Protein AF-A0A957U2F1-F1 (afdb_monomer)

Structure (mmCIF, N/CA/C/O backbone):
data_AF-A0A957U2F1-F1
#
_entry.id   AF-A0A957U2F1-F1
#
loop_
_atom_site.group_PDB
_atom_site.id
_atom_site.type_symbol
_atom_site.label_atom_id
_atom_site.label_alt_id
_atom_site.label_comp_id
_atom_site.label_asym_id
_atom_site.label_entity_id
_atom_site.label_seq_id
_atom_site.pdbx_PDB_ins_code
_atom_site.Cartn_x
_atom_site.Cartn_y
_atom_site.Cartn_z
_atom_site.occupancy
_atom_site.B_iso_or_equiv
_atom_site.auth_seq_id
_atom_site.auth_comp_id
_atom_site.auth_asym_id
_atom_site.auth_atom_id
_atom_site.pdbx_PDB_model_num
ATOM 1 N N . GLN A 1 1 ? 22.333 -9.977 -17.803 1.00 91.50 1 GLN A N 1
ATOM 2 C CA . GLN A 1 1 ? 22.184 -10.895 -18.956 1.00 91.50 1 GLN A CA 1
ATOM 3 C C . GLN A 1 1 ? 21.415 -10.260 -20.117 1.00 91.50 1 GLN A C 1
ATOM 5 O O . GLN A 1 1 ? 21.916 -10.299 -21.232 1.00 91.50 1 GLN A O 1
ATOM 10 N N . THR A 1 2 ? 20.259 -9.628 -19.878 1.00 96.00 2 THR A N 1
ATOM 11 C CA . THR A 1 2 ? 19.382 -9.058 -20.926 1.00 96.00 2 THR A CA 1
ATOM 12 C C . THR A 1 2 ? 20.113 -8.151 -21.921 1.00 96.00 2 THR A C 1
ATOM 14 O O . THR A 1 2 ? 20.063 -8.385 -23.123 1.00 96.00 2 THR A O 1
ATOM 17 N N . TRP A 1 3 ? 20.896 -7.189 -21.423 1.00 97.50 3 TRP A N 1
ATOM 18 C CA . TRP A 1 3 ? 21.733 -6.310 -22.252 1.00 97.50 3 TRP A CA 1
ATOM 19 C C . TRP A 1 3 ? 22.756 -7.052 -23.119 1.00 97.50 3 TRP A C 1
ATOM 21 O O . TRP A 1 3 ? 23.016 -6.654 -24.251 1.00 97.50 3 TRP A O 1
ATOM 31 N N . TYR A 1 4 ? 23.327 -8.143 -22.604 1.00 96.38 4 TYR A N 1
ATOM 32 C CA . TYR A 1 4 ? 24.280 -8.955 -23.355 1.00 96.38 4 TYR A CA 1
ATOM 33 C C . TYR A 1 4 ? 23.585 -9.690 -24.503 1.00 96.38 4 TYR A C 1
ATOM 35 O O . TYR A 1 4 ? 24.056 -9.621 -25.635 1.00 96.38 4 TYR A O 1
ATOM 43 N N . ASN A 1 5 ? 22.439 -10.326 -24.234 1.00 96.31 5 ASN A N 1
ATOM 44 C CA . ASN A 1 5 ? 21.639 -10.984 -25.270 1.00 96.31 5 ASN A CA 1
ATOM 45 C C . ASN A 1 5 ? 21.205 -9.996 -26.347 1.00 96.31 5 ASN A C 1
ATOM 47 O O . ASN A 1 5 ? 21.375 -10.284 -27.525 1.00 96.31 5 ASN A O 1
ATOM 51 N N . ALA A 1 6 ? 20.707 -8.824 -25.950 1.00 97.31 6 ALA A N 1
ATOM 52 C CA . ALA A 1 6 ? 20.292 -7.792 -26.887 1.00 97.31 6 ALA A CA 1
ATOM 53 C C . ALA A 1 6 ? 21.447 -7.344 -27.791 1.00 97.31 6 ALA A C 1
ATOM 55 O O . ALA A 1 6 ? 21.304 -7.321 -29.012 1.00 97.31 6 ALA A O 1
ATOM 56 N N . GLY A 1 7 ? 22.621 -7.067 -27.214 1.00 98.00 7 GLY A N 1
ATOM 57 C CA . GLY A 1 7 ? 23.807 -6.695 -27.985 1.00 98.00 7 GLY A CA 1
ATOM 58 C C . GLY A 1 7 ? 24.257 -7.793 -28.954 1.00 98.00 7 GLY A C 1
ATOM 59 O O . GLY A 1 7 ? 24.458 -7.523 -30.137 1.00 98.00 7 GLY A O 1
ATOM 60 N N . VAL A 1 8 ? 24.375 -9.036 -28.474 1.00 97.88 8 VAL A N 1
ATOM 61 C CA . VAL A 1 8 ? 24.765 -10.191 -29.304 1.00 97.88 8 VAL A CA 1
ATOM 62 C C . VAL A 1 8 ? 23.744 -10.447 -30.412 1.00 97.88 8 VAL A C 1
ATOM 64 O O . VAL A 1 8 ? 24.128 -10.645 -31.562 1.00 97.88 8 VAL A O 1
ATOM 67 N N . GLY A 1 9 ? 22.454 -10.404 -30.086 1.00 97.81 9 GLY A N 1
ATOM 68 C CA . GLY A 1 9 ? 21.364 -10.667 -31.015 1.00 97.81 9 GLY A CA 1
ATOM 69 C C . GLY A 1 9 ? 21.268 -9.621 -32.118 1.00 97.81 9 GLY A C 1
ATOM 70 O O . GLY A 1 9 ? 21.221 -9.981 -33.292 1.00 97.81 9 GLY A O 1
ATOM 71 N N . VAL A 1 10 ? 21.326 -8.330 -31.773 1.00 98.12 10 VAL A N 1
ATOM 72 C CA . VAL A 1 10 ? 21.320 -7.240 -32.764 1.00 98.12 10 VAL A CA 1
ATOM 73 C C . VAL A 1 10 ? 22.540 -7.329 -33.688 1.00 98.12 10 VAL A C 1
ATOM 75 O O . VAL A 1 10 ? 22.386 -7.208 -34.902 1.00 98.12 10 VAL A O 1
ATOM 78 N N . ILE A 1 11 ? 23.738 -7.605 -33.154 1.00 98.25 11 ILE A N 1
ATOM 79 C CA . ILE A 1 11 ? 24.937 -7.848 -33.980 1.00 98.25 11 ILE A CA 1
ATOM 80 C C . ILE A 1 11 ? 24.719 -9.051 -34.906 1.00 98.25 11 ILE A C 1
ATOM 82 O O . ILE A 1 11 ? 25.038 -8.971 -36.092 1.00 98.25 11 ILE A O 1
ATOM 86 N N . GLY A 1 12 ? 24.147 -10.138 -34.385 1.00 98.31 12 GLY A N 1
ATOM 87 C CA . GLY A 1 12 ? 23.808 -11.328 -35.159 1.00 98.31 12 GLY A CA 1
ATOM 88 C C . GLY A 1 12 ? 22.894 -11.017 -36.343 1.00 98.31 12 GLY A C 1
ATOM 89 O O . GLY A 1 12 ? 23.214 -11.394 -37.466 1.00 98.31 12 GLY A O 1
ATOM 90 N N . PHE A 1 13 ? 21.813 -10.260 -36.128 1.00 98.00 13 PHE A N 1
ATOM 91 C CA . PHE A 1 13 ? 20.904 -9.848 -37.205 1.00 98.00 13 PHE A CA 1
ATOM 92 C C . PHE A 1 13 ? 21.574 -8.951 -38.249 1.00 98.00 13 PHE A C 1
ATOM 94 O O . PHE A 1 13 ? 21.341 -9.129 -39.441 1.00 98.00 13 PHE A O 1
ATOM 101 N N . VAL A 1 14 ? 22.434 -8.015 -37.833 1.00 97.56 14 VAL A N 1
ATOM 102 C CA . VAL A 1 14 ? 23.159 -7.132 -38.765 1.00 97.56 14 VAL A CA 1
ATOM 103 C C . VAL A 1 14 ? 24.150 -7.909 -39.638 1.00 97.56 14 VAL A C 1
ATOM 105 O O . VAL A 1 14 ? 24.342 -7.562 -40.804 1.00 97.56 14 VAL A O 1
ATOM 108 N N . LEU A 1 15 ? 24.789 -8.943 -39.087 1.00 97.75 15 LEU A N 1
ATOM 109 C CA . LEU A 1 15 ? 25.795 -9.752 -39.784 1.00 97.75 15 LEU A CA 1
ATOM 110 C C . LEU A 1 15 ? 25.218 -10.980 -40.507 1.00 97.75 15 LEU A C 1
ATOM 112 O O . LEU A 1 15 ? 25.981 -11.679 -41.173 1.00 97.75 15 LEU A O 1
ATOM 116 N N . ASP A 1 16 ? 23.914 -11.245 -40.375 1.00 96.81 16 ASP A N 1
ATOM 117 C CA . ASP A 1 16 ? 23.274 -12.514 -40.766 1.00 96.81 16 ASP A CA 1
ATOM 118 C C . ASP A 1 16 ? 23.975 -13.745 -40.136 1.00 96.81 16 ASP A C 1
ATOM 120 O O . ASP A 1 16 ? 24.109 -14.813 -40.739 1.00 96.81 16 ASP A O 1
ATOM 124 N N . ASP A 1 17 ? 24.459 -13.595 -38.895 1.00 98.44 17 ASP A N 1
ATOM 125 C CA . ASP A 1 17 ? 25.132 -14.656 -38.143 1.00 98.44 17 ASP A CA 1
ATOM 126 C C . ASP A 1 17 ? 24.124 -15.450 -37.301 1.00 98.44 17 ASP A C 1
ATOM 128 O O . ASP A 1 17 ? 23.726 -15.066 -36.195 1.00 98.44 17 ASP A O 1
ATOM 132 N N . LYS A 1 18 ? 23.729 -16.608 -37.834 1.00 97.31 18 LYS A N 1
ATOM 133 C CA . LYS A 1 18 ? 22.737 -17.502 -37.222 1.00 97.31 18 LYS A CA 1
ATOM 134 C C . LYS A 1 18 ? 23.161 -18.061 -35.868 1.00 97.31 18 LYS A C 1
ATOM 136 O O . LYS A 1 18 ? 22.289 -18.352 -35.055 1.00 97.31 18 LYS A O 1
ATOM 141 N N . GLU A 1 19 ? 24.458 -18.231 -35.612 1.00 98.06 19 GLU A N 1
ATOM 142 C CA . GLU A 1 19 ? 24.932 -18.745 -34.322 1.00 98.06 19 GLU A CA 1
ATOM 143 C C . GLU A 1 19 ? 24.740 -17.690 -33.229 1.00 98.06 19 GLU A C 1
ATOM 145 O O . GLU A 1 19 ? 24.253 -18.019 -32.148 1.00 98.06 19 GLU A O 1
ATOM 150 N N . LEU A 1 20 ? 25.031 -16.417 -33.525 1.00 98.31 20 LEU A N 1
ATOM 151 C CA . LEU A 1 20 ? 24.798 -15.311 -32.589 1.00 98.31 20 LEU A CA 1
ATOM 152 C C . LEU A 1 20 ? 23.305 -15.066 -32.347 1.00 98.31 20 LEU A C 1
ATOM 154 O O . LEU A 1 20 ? 22.897 -14.887 -31.199 1.00 98.31 20 LEU A O 1
ATOM 158 N N . ILE A 1 21 ? 22.484 -15.112 -33.404 1.00 98.19 21 ILE A N 1
ATOM 159 C CA . ILE A 1 21 ? 21.021 -14.988 -33.288 1.00 98.19 21 ILE A CA 1
ATOM 160 C C . ILE A 1 21 ? 20.469 -16.102 -32.392 1.00 98.19 21 ILE A C 1
ATOM 162 O O . ILE A 1 21 ? 19.764 -15.826 -31.420 1.00 98.19 21 ILE A O 1
ATOM 166 N N . ARG A 1 22 ? 20.842 -17.359 -32.667 1.00 97.25 22 ARG A N 1
ATOM 167 C CA . ARG A 1 22 ? 20.402 -18.518 -31.883 1.00 97.25 22 ARG A CA 1
ATOM 168 C C . ARG A 1 22 ? 20.885 -18.446 -30.440 1.00 97.25 22 ARG A C 1
ATOM 170 O O . ARG A 1 22 ? 20.122 -18.739 -29.529 1.00 97.25 22 ARG A O 1
ATOM 177 N N . TYR A 1 23 ? 22.126 -18.022 -30.213 1.00 97.50 23 TYR A N 1
ATOM 178 C CA . TYR A 1 23 ? 22.655 -17.828 -28.866 1.00 97.50 23 TYR A CA 1
ATOM 179 C C . TYR A 1 23 ? 21.829 -16.802 -28.077 1.00 97.50 23 TYR A C 1
ATOM 181 O O . TYR A 1 23 ? 21.482 -17.045 -26.924 1.00 97.50 23 TYR A O 1
ATOM 189 N N . ALA A 1 24 ? 21.500 -15.663 -28.688 1.00 98.00 24 ALA A N 1
ATOM 190 C CA . ALA A 1 24 ? 20.757 -14.603 -28.016 1.00 98.00 24 ALA A CA 1
ATOM 191 C C . ALA A 1 24 ? 19.288 -14.975 -27.753 1.00 98.00 24 ALA A C 1
ATOM 193 O O . ALA A 1 24 ? 18.745 -14.595 -26.716 1.00 98.00 24 ALA A O 1
ATOM 194 N N . LEU A 1 25 ? 18.647 -15.716 -28.664 1.00 96.25 25 LEU A N 1
ATOM 195 C CA . LEU A 1 25 ? 17.236 -16.099 -28.553 1.00 96.25 25 LEU A CA 1
ATOM 196 C C . LEU A 1 25 ? 17.016 -17.386 -27.747 1.00 96.25 25 LEU A C 1
ATOM 198 O O . LEU A 1 25 ? 16.207 -17.402 -26.822 1.00 96.25 25 LEU A O 1
ATOM 202 N N . GLU A 1 26 ? 17.741 -18.450 -28.089 1.00 96.62 26 GLU A N 1
ATOM 203 C CA . GLU A 1 26 ? 17.396 -19.840 -27.755 1.00 96.62 26 GLU A CA 1
ATOM 204 C C . GLU A 1 26 ? 18.317 -20.485 -26.714 1.00 96.62 26 GLU A C 1
ATOM 206 O O . GLU A 1 26 ? 18.107 -21.644 -26.359 1.00 96.62 26 GLU A O 1
ATOM 211 N N . LYS A 1 27 ? 19.360 -19.794 -26.230 1.00 96.88 27 LYS A N 1
ATOM 212 C CA . LYS A 1 27 ? 20.252 -20.370 -25.213 1.00 96.88 27 LYS A CA 1
ATOM 213 C C . LYS A 1 27 ? 19.442 -20.824 -23.990 1.00 96.88 27 LYS A C 1
ATOM 215 O O . LYS A 1 27 ? 18.778 -20.013 -23.352 1.00 96.88 27 LYS A O 1
ATOM 220 N N . GLU A 1 28 ? 19.529 -22.114 -23.672 1.00 95.50 28 GLU A N 1
ATOM 221 C CA . GLU A 1 28 ? 18.586 -22.808 -22.778 1.00 95.50 28 GLU A CA 1
ATOM 222 C C . GLU A 1 28 ? 18.521 -22.252 -21.349 1.00 95.50 28 GLU A C 1
ATOM 224 O O . GLU A 1 28 ? 17.493 -22.383 -20.700 1.00 95.50 28 GLU A O 1
ATOM 229 N N . ASP A 1 29 ? 19.596 -21.639 -20.857 1.00 95.19 29 ASP A N 1
ATOM 230 C CA . ASP A 1 29 ? 19.743 -21.158 -19.476 1.00 95.19 29 ASP A CA 1
ATOM 231 C C . ASP A 1 29 ? 19.796 -19.626 -19.367 1.00 95.19 29 ASP A C 1
ATOM 233 O O . ASP A 1 29 ? 19.954 -19.081 -18.274 1.00 95.19 29 ASP A O 1
ATOM 237 N N . SER A 1 30 ? 19.772 -18.908 -20.496 1.00 94.94 30 SER A N 1
ATOM 238 C CA . SER A 1 30 ? 20.003 -17.463 -20.473 1.00 94.94 30 SER A CA 1
ATOM 239 C C . SER A 1 30 ? 19.530 -16.690 -21.696 1.00 94.94 30 SER A C 1
ATOM 241 O O . SER A 1 30 ? 19.749 -15.484 -21.714 1.00 94.94 30 SER A O 1
ATOM 243 N N . GLY A 1 31 ? 18.997 -17.330 -22.737 1.00 96.38 31 GLY A N 1
ATOM 244 C CA . GLY A 1 31 ? 18.512 -16.678 -23.958 1.00 96.38 31 GLY A CA 1
ATOM 245 C C . GLY A 1 31 ? 17.221 -15.893 -23.724 1.00 96.38 31 GLY A C 1
ATOM 246 O O . GLY A 1 31 ? 16.618 -15.980 -22.658 1.00 96.38 31 GLY A O 1
ATOM 247 N N . HIS A 1 32 ? 16.785 -15.122 -24.717 1.00 95.44 32 HIS A N 1
ATOM 248 C CA . HIS A 1 32 ? 15.567 -14.313 -24.634 1.00 95.44 32 HIS A CA 1
ATOM 249 C C . HIS A 1 32 ? 14.338 -15.119 -24.206 1.00 95.44 32 HIS A C 1
ATOM 251 O O . HIS A 1 32 ? 13.674 -14.725 -23.253 1.00 95.44 32 HIS A O 1
ATOM 257 N N . TYR A 1 33 ? 14.072 -16.258 -24.855 1.00 94.75 33 TYR A N 1
ATOM 258 C CA . TYR A 1 33 ? 12.892 -17.070 -24.542 1.00 94.75 33 TYR A CA 1
ATOM 259 C C . TYR A 1 33 ? 12.930 -17.622 -23.115 1.00 94.75 33 TYR A C 1
ATOM 261 O O . TYR A 1 33 ? 11.904 -17.659 -22.443 1.00 94.75 33 TYR A O 1
ATOM 269 N N . TYR A 1 34 ? 14.120 -17.980 -22.626 1.00 95.62 34 TYR A N 1
ATOM 270 C CA . TYR A 1 34 ? 14.309 -18.347 -21.226 1.00 95.62 34 TYR A CA 1
ATOM 271 C C . TYR A 1 34 ? 14.001 -17.157 -20.307 1.00 95.62 34 TYR A C 1
ATOM 273 O O . TYR A 1 34 ? 13.199 -17.278 -19.389 1.00 95.62 34 TYR A O 1
ATOM 281 N N . GLN A 1 35 ? 14.566 -15.976 -20.588 1.00 95.06 35 GLN A N 1
ATOM 282 C CA . GLN A 1 35 ? 14.349 -14.788 -19.759 1.00 95.06 35 GLN A CA 1
ATOM 283 C C . GLN A 1 35 ? 12.885 -14.346 -19.709 1.00 95.06 35 GLN A C 1
ATOM 285 O O . GLN A 1 35 ? 12.432 -13.957 -18.638 1.00 95.06 35 GLN A O 1
ATOM 290 N N . MET A 1 36 ? 12.140 -14.408 -20.818 1.00 94.38 36 MET A N 1
ATOM 291 C CA . MET A 1 36 ? 10.709 -14.080 -20.795 1.00 94.38 36 MET A CA 1
ATOM 292 C C . MET A 1 36 ? 9.958 -15.000 -19.829 1.00 94.38 36 MET A C 1
ATOM 294 O O . MET A 1 36 ? 9.163 -14.517 -19.039 1.00 94.38 36 MET A O 1
ATOM 298 N N . GLN A 1 37 ? 10.296 -16.291 -19.791 1.00 92.38 37 GLN A N 1
ATOM 299 C CA . GLN A 1 37 ? 9.641 -17.262 -18.908 1.00 92.38 37 GLN A CA 1
ATOM 300 C C . GLN A 1 37 ? 10.078 -17.177 -17.440 1.00 92.38 37 GLN A C 1
ATOM 302 O O . GLN A 1 37 ? 9.312 -17.559 -16.560 1.00 92.38 37 GLN A O 1
ATOM 307 N N . THR A 1 38 ? 11.310 -16.738 -17.157 1.00 93.88 38 THR A N 1
ATOM 308 C CA . THR A 1 38 ? 11.885 -16.829 -15.800 1.00 93.88 38 THR A CA 1
ATOM 309 C C . THR A 1 38 ? 12.076 -15.498 -15.091 1.00 93.88 38 THR A C 1
ATOM 311 O O . THR A 1 38 ? 12.281 -15.484 -13.882 1.00 93.88 38 THR A O 1
ATOM 314 N N . SER A 1 39 ? 12.113 -14.388 -15.826 1.00 95.19 39 SER A N 1
ATOM 315 C CA . SER A 1 39 ? 12.469 -13.070 -15.283 1.00 95.19 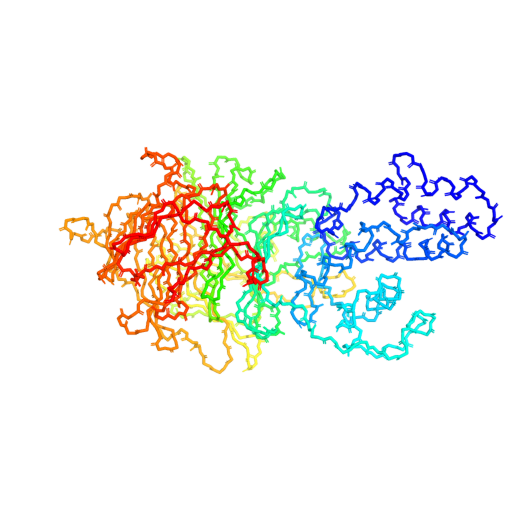39 SER A CA 1
ATOM 316 C C . SER A 1 39 ? 11.280 -12.120 -15.167 1.00 95.19 39 SER A C 1
ATOM 318 O O . SER A 1 39 ? 11.455 -10.990 -14.718 1.00 95.19 39 SER A O 1
ATOM 320 N N . ILE A 1 40 ? 10.088 -12.560 -15.564 1.00 96.00 40 ILE A N 1
ATOM 321 C CA . ILE A 1 40 ? 8.855 -11.779 -15.521 1.00 96.00 40 ILE A CA 1
ATOM 322 C C . ILE A 1 40 ? 7.848 -12.579 -14.698 1.00 96.00 40 ILE A C 1
ATOM 324 O O . ILE A 1 40 ? 7.609 -13.756 -14.959 1.00 96.00 40 ILE A O 1
ATOM 328 N N . THR A 1 41 ? 7.306 -11.954 -13.661 1.00 96.06 41 THR A N 1
ATOM 329 C CA . THR A 1 41 ? 6.259 -12.545 -12.820 1.00 96.06 41 THR A CA 1
ATOM 330 C C . THR A 1 41 ? 4.968 -12.716 -13.622 1.00 96.06 41 THR A C 1
ATOM 332 O O . THR A 1 41 ? 4.773 -12.052 -14.639 1.00 96.06 41 THR A O 1
ATOM 335 N N . ALA A 1 42 ? 4.055 -13.576 -13.164 1.00 95.38 42 ALA A N 1
ATOM 336 C CA . ALA A 1 42 ? 2.793 -13.819 -13.873 1.00 95.38 42 ALA A CA 1
ATOM 337 C C . ALA A 1 42 ? 1.923 -12.554 -14.030 1.00 95.38 42 ALA A C 1
ATOM 339 O O . ALA A 1 42 ? 1.145 -12.465 -14.975 1.00 95.38 42 ALA A O 1
ATOM 340 N N . ASP A 1 43 ? 2.094 -11.570 -13.142 1.00 95.06 43 ASP A N 1
ATOM 341 C CA . ASP A 1 43 ? 1.419 -10.272 -13.213 1.00 95.06 43 ASP A CA 1
ATOM 342 C C . ASP A 1 43 ? 2.145 -9.253 -14.109 1.00 95.06 43 ASP A C 1
ATOM 344 O O . ASP A 1 43 ? 1.584 -8.205 -14.419 1.00 95.06 43 ASP A O 1
ATOM 348 N N . GLY A 1 44 ? 3.370 -9.551 -14.557 1.00 96.19 44 GLY A N 1
ATOM 349 C CA . GLY A 1 44 ? 4.120 -8.733 -15.512 1.00 96.19 44 GLY A CA 1
ATOM 350 C C . GLY A 1 44 ? 5.239 -7.873 -14.925 1.00 96.19 44 GLY A C 1
ATOM 351 O O . GLY A 1 44 ? 5.843 -7.087 -15.652 1.00 96.19 44 GLY A O 1
ATOM 352 N N . MET A 1 45 ? 5.560 -8.021 -13.640 1.00 95.88 45 MET A N 1
ATOM 353 C CA . MET A 1 45 ? 6.705 -7.343 -13.027 1.00 95.88 45 MET A CA 1
ATOM 354 C C . MET A 1 45 ? 8.025 -8.047 -13.351 1.00 95.88 45 MET A C 1
ATOM 356 O O . MET A 1 45 ? 8.099 -9.275 -13.283 1.00 95.88 45 MET A O 1
ATOM 360 N N . TRP A 1 46 ? 9.084 -7.288 -13.634 1.00 95.56 46 TRP A N 1
ATOM 361 C CA . TRP A 1 46 ? 10.445 -7.825 -13.702 1.00 95.56 46 TRP A CA 1
ATOM 362 C C . TRP A 1 46 ? 10.921 -8.298 -12.318 1.00 95.56 46 TRP A C 1
ATOM 364 O O . TRP A 1 46 ? 10.782 -7.574 -11.335 1.00 95.56 46 TRP A O 1
ATOM 374 N N . TYR A 1 47 ? 11.529 -9.485 -12.249 1.00 92.44 47 TYR A N 1
ATOM 375 C CA . TYR A 1 47 ? 11.839 -10.204 -10.998 1.00 92.44 47 TYR A CA 1
ATOM 376 C C . TYR A 1 47 ? 12.770 -9.478 -10.009 1.00 92.44 47 TYR A C 1
ATOM 378 O O . TYR A 1 47 ? 12.961 -9.963 -8.902 1.00 92.44 47 TYR A O 1
ATOM 386 N N . GLU A 1 48 ? 13.408 -8.374 -10.409 1.00 92.62 48 GLU A N 1
ATOM 387 C CA . GLU A 1 48 ? 14.267 -7.578 -9.517 1.00 92.62 48 GLU A CA 1
ATOM 388 C C . GLU A 1 48 ? 13.462 -6.664 -8.578 1.00 92.62 48 GLU A C 1
ATOM 390 O O . GLU A 1 48 ? 14.055 -5.971 -7.752 1.00 92.62 48 GLU A O 1
ATOM 395 N N . GLY A 1 49 ? 12.132 -6.632 -8.702 1.00 92.12 49 GLY A N 1
ATOM 396 C CA . GLY A 1 49 ? 11.270 -6.009 -7.698 1.00 92.12 49 GLY A CA 1
ATOM 397 C C . GLY A 1 49 ? 11.263 -4.480 -7.723 1.00 92.12 49 GLY A C 1
ATOM 398 O O . GLY A 1 49 ? 10.756 -3.858 -6.795 1.00 92.12 49 GLY A O 1
ATOM 399 N N . ALA A 1 50 ? 11.804 -3.856 -8.772 1.00 92.88 50 ALA A N 1
ATOM 400 C CA . ALA A 1 50 ? 11.913 -2.405 -8.888 1.00 92.88 50 ALA A CA 1
ATOM 401 C C . ALA A 1 50 ? 11.499 -1.909 -10.280 1.00 92.88 50 ALA A C 1
ATOM 403 O O . ALA A 1 50 ? 11.973 -2.391 -11.314 1.00 92.88 50 ALA A O 1
ATOM 404 N N . MET A 1 51 ? 10.660 -0.871 -10.313 1.00 92.12 51 MET A N 1
ATOM 405 C CA . MET A 1 51 ? 10.161 -0.272 -11.560 1.00 92.12 51 MET A CA 1
ATOM 406 C C . MET A 1 51 ? 11.261 0.377 -12.393 1.00 92.12 51 MET A C 1
ATOM 408 O O . MET A 1 51 ? 11.221 0.336 -13.625 1.00 92.12 51 MET A O 1
ATOM 412 N N . HIS A 1 52 ? 12.302 0.890 -11.735 1.00 89.62 52 HIS A N 1
ATOM 413 C CA . HIS A 1 52 ? 13.489 1.366 -12.433 1.00 89.62 52 HIS A CA 1
ATOM 414 C C . HIS A 1 52 ? 14.121 0.261 -13.302 1.00 89.62 52 HIS A C 1
ATOM 416 O O . HIS A 1 52 ? 14.465 0.495 -14.465 1.00 89.62 52 HIS A O 1
ATOM 422 N N . TYR A 1 53 ? 14.210 -0.958 -12.767 1.00 92.50 53 TYR A N 1
ATOM 423 C CA . TYR A 1 53 ? 14.804 -2.099 -13.453 1.00 92.50 53 TYR A CA 1
ATOM 424 C C . TYR A 1 53 ? 13.924 -2.662 -14.566 1.00 92.50 53 TYR A C 1
ATOM 426 O O . TYR A 1 53 ? 14.445 -3.048 -15.612 1.00 92.50 53 TYR A O 1
ATOM 434 N N . GLN A 1 54 ? 12.602 -2.617 -14.403 1.00 94.12 54 GLN A N 1
ATOM 435 C CA . GLN A 1 54 ? 11.653 -2.962 -15.464 1.00 94.12 54 GLN A CA 1
ATOM 436 C C . GLN A 1 54 ? 11.868 -2.110 -16.721 1.00 94.12 54 GLN A C 1
ATOM 438 O O . GLN A 1 54 ? 11.996 -2.624 -17.833 1.00 94.12 54 GLN A O 1
ATOM 443 N N . VAL A 1 55 ? 12.008 -0.798 -16.548 1.00 92.50 55 VAL A N 1
ATOM 444 C CA . VAL A 1 55 ? 12.331 0.106 -17.656 1.00 92.50 55 VAL A CA 1
ATOM 445 C C . VAL A 1 55 ? 13.743 -0.149 -18.190 1.00 92.50 55 VAL A C 1
ATOM 447 O O . VAL A 1 55 ? 13.961 -0.166 -19.405 1.00 92.50 55 VAL A O 1
ATOM 450 N N . PHE A 1 56 ? 14.720 -0.353 -17.303 1.00 92.94 56 PHE A N 1
ATOM 451 C CA . PHE A 1 56 ? 16.106 -0.611 -17.693 1.00 92.94 56 PHE A CA 1
ATOM 452 C C . PHE A 1 56 ? 16.225 -1.819 -18.632 1.00 92.94 56 PHE A C 1
ATOM 454 O O . PHE A 1 56 ? 16.997 -1.779 -19.594 1.00 92.94 56 PHE A O 1
ATOM 461 N N . VAL A 1 57 ? 15.439 -2.876 -18.401 1.00 94.94 57 VAL A N 1
ATOM 462 C CA . VAL A 1 57 ? 15.414 -4.044 -19.289 1.00 94.94 57 VAL A CA 1
ATOM 463 C C . VAL A 1 57 ? 14.598 -3.819 -20.555 1.00 94.94 57 VAL A C 1
ATOM 465 O O . VAL A 1 57 ? 14.999 -4.326 -21.600 1.00 94.94 57 VAL A O 1
ATOM 468 N N . LEU A 1 58 ? 13.526 -3.018 -20.522 1.00 94.38 58 LEU A N 1
ATOM 469 C CA . LEU A 1 58 ? 12.800 -2.628 -21.737 1.00 94.38 58 LEU A CA 1
ATOM 470 C C . LEU A 1 58 ? 13.711 -1.894 -22.727 1.00 94.38 58 LEU A C 1
ATOM 472 O O . LEU A 1 58 ? 13.660 -2.179 -23.923 1.00 94.38 58 LEU A O 1
ATOM 476 N N . ASN A 1 59 ? 14.608 -1.040 -22.230 1.00 93.81 59 ASN A N 1
ATOM 477 C CA . ASN A 1 59 ? 15.605 -0.359 -23.055 1.00 93.81 59 ASN A CA 1
ATOM 478 C C . ASN A 1 59 ? 16.539 -1.343 -23.784 1.00 93.81 59 ASN A C 1
ATOM 480 O O . ASN A 1 59 ? 16.839 -1.169 -24.964 1.00 93.81 59 ASN A O 1
ATOM 484 N N . ALA A 1 60 ? 16.943 -2.422 -23.112 1.00 95.19 60 ALA A N 1
ATOM 485 C CA . ALA A 1 60 ? 17.733 -3.483 -23.730 1.00 95.19 60 ALA A CA 1
ATOM 486 C C . ALA A 1 60 ? 16.918 -4.304 -24.739 1.00 95.19 60 ALA A C 1
ATOM 488 O O . ALA A 1 60 ? 17.398 -4.619 -25.827 1.00 95.19 60 ALA A O 1
ATOM 489 N N . LEU A 1 61 ? 15.698 -4.689 -24.362 1.00 95.38 61 LEU A N 1
ATOM 490 C CA . LEU A 1 61 ? 14.860 -5.596 -25.139 1.00 95.38 61 LEU A CA 1
ATOM 491 C C . LEU A 1 61 ? 14.364 -4.941 -26.425 1.00 95.38 61 LEU A C 1
ATOM 493 O O . LEU A 1 61 ? 14.408 -5.581 -27.468 1.00 95.38 61 LEU A O 1
ATOM 497 N N . PHE A 1 62 ? 13.949 -3.675 -26.382 1.00 94.44 62 PHE A N 1
ATOM 498 C CA . PHE A 1 62 ? 13.362 -2.970 -27.521 1.00 94.44 62 PHE A CA 1
ATOM 499 C C . PHE A 1 62 ? 14.139 -3.128 -28.850 1.00 94.44 62 PHE A C 1
ATOM 501 O O . PHE A 1 62 ? 13.561 -3.662 -29.800 1.00 94.44 62 PHE A O 1
ATOM 508 N N . PRO A 1 63 ? 15.431 -2.748 -28.960 1.00 94.56 63 PRO A N 1
ATOM 509 C CA . PRO A 1 63 ? 16.157 -2.867 -30.225 1.00 94.56 63 PRO A CA 1
ATOM 510 C C . PRO A 1 63 ? 16.320 -4.322 -30.679 1.00 94.56 63 PRO A C 1
ATOM 512 O O . PRO A 1 63 ? 16.370 -4.597 -31.877 1.00 94.56 63 PRO A O 1
ATOM 515 N N . PHE A 1 64 ? 16.394 -5.264 -29.737 1.00 96.69 64 PHE A N 1
ATOM 516 C CA . PHE A 1 64 ? 16.513 -6.683 -30.047 1.00 96.69 64 PHE A CA 1
ATOM 517 C C . PHE A 1 64 ? 15.194 -7.274 -30.560 1.00 96.69 64 PHE A C 1
ATOM 519 O O . PHE A 1 64 ? 15.202 -7.997 -31.557 1.00 96.69 64 PHE A O 1
ATOM 526 N N . MET A 1 65 ? 14.072 -6.913 -29.934 1.00 96.06 65 MET A N 1
ATOM 527 C CA . MET A 1 65 ? 12.727 -7.326 -30.340 1.00 96.06 65 MET A CA 1
ATOM 528 C C . MET A 1 65 ? 12.381 -6.795 -31.731 1.00 96.06 65 MET A C 1
ATOM 530 O O . MET A 1 65 ? 11.917 -7.551 -32.581 1.00 96.06 65 MET A O 1
ATOM 534 N N . GLU A 1 66 ? 12.686 -5.526 -32.006 1.00 95.62 66 GLU A N 1
ATOM 535 C CA . GLU A 1 66 ? 12.474 -4.933 -33.327 1.00 95.62 66 GLU A CA 1
ATOM 536 C C . GLU A 1 66 ? 13.354 -5.588 -34.401 1.00 95.62 66 GLU A C 1
ATOM 538 O O . GLU A 1 66 ? 12.858 -5.918 -35.480 1.00 95.62 66 GLU A O 1
ATOM 543 N N . ALA A 1 67 ? 14.636 -5.855 -34.111 1.00 96.62 67 ALA A N 1
ATOM 544 C CA . ALA A 1 67 ? 15.518 -6.561 -35.044 1.00 96.62 67 ALA A CA 1
ATOM 545 C C . ALA A 1 67 ? 14.994 -7.971 -35.371 1.00 96.62 67 ALA A C 1
ATOM 547 O O . ALA A 1 67 ? 14.936 -8.352 -36.542 1.00 96.62 67 ALA A O 1
ATOM 548 N N . ALA A 1 68 ? 14.555 -8.718 -34.354 1.00 96.62 68 ALA A N 1
ATOM 549 C CA . ALA A 1 68 ? 13.971 -10.044 -34.526 1.00 96.62 68 ALA A CA 1
ATOM 550 C C . ALA A 1 68 ? 12.658 -10.001 -35.321 1.00 96.62 68 ALA A C 1
ATOM 552 O O . ALA A 1 68 ? 12.487 -10.763 -36.276 1.00 96.62 68 ALA A O 1
ATOM 553 N N . HIS A 1 69 ? 11.762 -9.071 -34.986 1.00 95.62 69 HIS A N 1
ATOM 554 C CA . HIS A 1 69 ? 10.498 -8.878 -35.689 1.00 95.62 69 HIS A CA 1
ATOM 555 C C . HIS A 1 69 ? 10.707 -8.543 -37.171 1.00 95.62 69 HIS A C 1
ATOM 557 O O . HIS A 1 69 ? 10.099 -9.162 -38.045 1.00 95.62 69 HIS A O 1
ATOM 563 N N . HIS A 1 70 ? 11.614 -7.614 -37.480 1.00 94.81 70 HIS A N 1
ATOM 564 C CA . HIS A 1 70 ? 11.933 -7.245 -38.860 1.00 94.81 70 HIS A CA 1
ATOM 565 C C . HIS A 1 70 ? 12.650 -8.357 -39.642 1.00 94.81 70 HIS A C 1
ATOM 567 O O . HIS A 1 70 ? 12.536 -8.402 -40.868 1.00 94.81 70 HIS A O 1
ATOM 573 N N . ALA A 1 71 ? 13.320 -9.285 -38.955 1.00 95.50 71 ALA A N 1
ATOM 574 C CA . ALA A 1 71 ? 13.856 -10.514 -39.540 1.00 95.50 71 ALA A CA 1
ATOM 575 C C . ALA A 1 71 ? 12.787 -11.608 -39.764 1.00 95.50 71 ALA A C 1
ATOM 577 O O . ALA A 1 71 ? 13.108 -12.687 -40.263 1.00 95.50 71 ALA A O 1
ATOM 578 N N . GLY A 1 72 ? 11.518 -11.340 -39.431 1.00 94.19 72 GLY A N 1
ATOM 579 C CA . GLY A 1 72 ? 10.395 -12.258 -39.621 1.00 94.19 72 GLY A CA 1
ATOM 580 C C . GLY A 1 72 ? 10.176 -13.240 -38.469 1.00 94.19 72 GLY A C 1
ATOM 581 O O . GLY A 1 72 ? 9.473 -14.231 -38.659 1.00 94.19 72 GLY A O 1
ATOM 582 N N . LEU A 1 73 ? 10.773 -12.995 -37.297 1.00 93.44 73 LEU A N 1
ATOM 583 C CA . LEU A 1 73 ? 10.535 -13.791 -36.093 1.00 93.44 73 LEU A CA 1
ATOM 584 C C . LEU A 1 73 ? 9.371 -13.221 -35.285 1.00 93.44 73 LEU A C 1
ATOM 586 O O . LEU A 1 73 ? 9.230 -12.010 -35.123 1.00 93.44 73 LEU A O 1
ATOM 590 N N . ASP A 1 74 ? 8.555 -14.109 -34.731 1.00 85.69 74 ASP A N 1
ATOM 591 C CA . ASP A 1 74 ? 7.330 -13.727 -34.035 1.00 85.69 74 ASP A CA 1
ATOM 592 C C . ASP A 1 74 ? 7.537 -13.530 -32.528 1.00 85.69 74 ASP A C 1
ATOM 594 O O . ASP A 1 74 ? 6.986 -14.240 -31.692 1.00 85.69 74 ASP A O 1
ATOM 598 N N . VAL A 1 75 ? 8.408 -12.587 -32.172 1.00 90.12 75 VAL A N 1
ATOM 599 C CA . VAL A 1 75 ? 8.767 -12.326 -30.768 1.00 90.12 75 VAL A CA 1
ATOM 600 C C . VAL A 1 75 ? 7.688 -11.554 -29.999 1.00 90.12 75 VAL A C 1
ATOM 602 O O . VAL A 1 75 ? 7.646 -11.618 -28.778 1.00 90.12 75 VAL A O 1
ATOM 605 N N . TYR A 1 76 ? 6.788 -10.851 -30.693 1.00 92.69 76 TYR A N 1
ATOM 606 C CA . TYR A 1 76 ? 5.730 -10.049 -30.067 1.00 92.69 76 TYR A CA 1
ATOM 607 C C . TYR A 1 76 ? 4.453 -10.836 -29.740 1.00 92.69 76 TYR A C 1
ATOM 609 O O . TYR A 1 76 ? 3.595 -10.308 -29.038 1.00 92.69 76 TYR A O 1
ATOM 617 N N . GLN A 1 77 ? 4.313 -12.080 -30.212 1.00 86.94 77 GLN A N 1
ATOM 618 C CA . GLN A 1 77 ? 3.198 -12.941 -29.801 1.00 86.94 77 GLN A CA 1
ATOM 619 C C . GLN A 1 77 ? 3.360 -13.539 -28.399 1.00 86.94 77 GLN A C 1
ATOM 621 O O . GLN A 1 77 ? 2.391 -14.060 -27.849 1.00 86.94 77 GLN A O 1
ATOM 626 N N . ASP A 1 78 ? 4.546 -13.436 -27.796 1.00 85.81 78 ASP A N 1
ATOM 627 C CA . ASP A 1 78 ? 4.731 -13.772 -26.388 1.00 85.81 78 ASP A CA 1
ATOM 628 C C . ASP A 1 78 ? 4.088 -12.692 -25.503 1.00 85.81 78 ASP A C 1
ATOM 630 O O . ASP A 1 78 ? 4.611 -11.582 -25.345 1.00 85.81 78 ASP A O 1
ATOM 634 N N . SER A 1 79 ? 2.942 -13.024 -24.902 1.00 90.12 79 SER A N 1
ATOM 635 C CA . SER A 1 79 ? 2.211 -12.125 -24.006 1.00 90.12 79 SER A CA 1
ATOM 636 C C . SER A 1 79 ? 3.018 -11.711 -22.775 1.00 90.12 79 SER A C 1
ATOM 638 O O . SER A 1 79 ? 2.693 -10.702 -22.157 1.00 90.12 79 SER A O 1
ATOM 640 N N . THR A 1 80 ? 4.088 -12.433 -22.437 1.00 93.06 80 THR A N 1
ATOM 641 C CA . THR A 1 80 ? 4.945 -12.126 -21.287 1.00 93.06 80 THR A CA 1
ATOM 642 C C . THR A 1 80 ? 5.758 -10.848 -21.493 1.00 93.06 80 THR A C 1
ATOM 644 O O . THR A 1 80 ? 6.016 -10.098 -20.556 1.00 93.06 80 THR A O 1
ATOM 647 N N . TYR A 1 81 ? 6.130 -10.522 -22.735 1.00 94.31 81 TYR A N 1
ATOM 648 C CA . TYR A 1 81 ? 6.750 -9.224 -23.004 1.00 94.31 81 TYR A CA 1
ATOM 649 C C . TYR A 1 81 ? 5.712 -8.089 -22.947 1.00 94.31 81 TYR A C 1
ATOM 651 O O . TYR A 1 81 ? 6.009 -7.012 -22.432 1.00 94.31 81 TYR A O 1
ATOM 659 N N . LYS A 1 82 ? 4.473 -8.335 -23.404 1.00 95.44 82 LYS A N 1
ATOM 660 C CA . LYS A 1 82 ? 3.359 -7.378 -23.263 1.00 95.44 82 LYS A CA 1
ATOM 661 C C . LYS A 1 82 ? 3.053 -7.088 -21.790 1.00 95.44 82 LYS A C 1
ATOM 663 O O . LYS A 1 82 ? 2.826 -5.930 -21.440 1.00 95.44 82 LYS A O 1
ATOM 668 N N . SER A 1 83 ? 3.112 -8.095 -20.916 1.00 96.19 83 SER A N 1
ATOM 669 C CA . SER A 1 83 ? 2.788 -7.918 -19.497 1.00 96.19 83 SER A CA 1
ATOM 670 C C . SER A 1 83 ? 3.723 -6.944 -18.772 1.00 96.19 83 SER A C 1
ATOM 672 O O . SER A 1 83 ? 3.295 -6.328 -17.805 1.00 96.19 83 SER A O 1
ATOM 674 N N . LEU A 1 84 ? 4.948 -6.706 -19.268 1.00 96.06 84 LEU A N 1
ATOM 675 C CA . LEU A 1 84 ? 5.820 -5.635 -18.752 1.00 96.06 84 LEU A CA 1
ATOM 676 C C . LEU A 1 84 ? 5.178 -4.244 -18.868 1.00 96.06 84 LEU A C 1
ATOM 678 O O . LEU A 1 84 ? 5.415 -3.382 -18.024 1.00 96.06 84 LEU A O 1
ATOM 682 N N . PHE A 1 85 ? 4.388 -4.004 -19.914 1.00 95.88 85 PHE A N 1
ATOM 683 C CA . PHE A 1 85 ? 3.679 -2.740 -20.116 1.00 95.88 85 PHE A CA 1
ATOM 684 C C . PHE A 1 85 ? 2.361 -2.718 -19.347 1.00 95.88 85 PHE A C 1
ATOM 686 O O . PHE A 1 85 ? 2.047 -1.713 -18.714 1.00 95.88 85 PHE A O 1
ATOM 693 N N . ASP A 1 86 ? 1.625 -3.833 -19.365 1.00 94.75 86 ASP A N 1
ATOM 694 C CA . ASP A 1 86 ? 0.361 -3.961 -18.629 1.00 94.75 86 ASP A CA 1
ATOM 695 C C . ASP A 1 86 ? 0.570 -3.724 -17.132 1.00 94.75 86 ASP A C 1
ATOM 697 O O . ASP A 1 86 ? -0.126 -2.903 -16.542 1.00 94.75 86 ASP A O 1
ATOM 701 N N . PHE A 1 87 ? 1.592 -4.360 -16.547 1.00 95.12 87 PHE A N 1
ATOM 702 C CA . PHE A 1 87 ? 1.919 -4.203 -15.134 1.00 95.12 87 PHE A CA 1
ATOM 703 C C . PHE A 1 87 ? 2.165 -2.741 -14.764 1.00 95.12 87 PHE A C 1
ATOM 705 O O . PHE A 1 87 ? 1.581 -2.252 -13.804 1.00 95.12 87 PHE A O 1
ATOM 712 N N . MET A 1 88 ? 3.007 -2.028 -15.523 1.00 94.69 88 MET A N 1
ATOM 713 C CA . MET A 1 88 ? 3.309 -0.625 -15.225 1.00 94.69 88 MET A CA 1
ATOM 714 C C . MET A 1 88 ? 2.050 0.240 -15.282 1.00 94.69 88 MET A C 1
ATOM 716 O O . MET A 1 88 ? 1.845 1.070 -14.405 1.00 94.69 88 MET A O 1
ATOM 720 N N . LEU A 1 89 ? 1.194 0.042 -16.284 1.00 92.31 89 LEU A N 1
ATOM 721 C CA . LEU A 1 89 ? -0.029 0.828 -16.406 1.00 92.31 89 LEU A CA 1
ATOM 722 C C . LEU A 1 89 ? -1.017 0.548 -15.261 1.00 92.31 89 LEU A C 1
ATOM 724 O O . LEU A 1 89 ? -1.641 1.475 -14.755 1.00 92.31 89 LEU A O 1
ATOM 728 N N . ASP A 1 90 ? -1.130 -0.709 -14.831 1.00 91.38 90 ASP A N 1
ATOM 729 C CA . ASP A 1 90 ? -2.049 -1.112 -13.764 1.00 91.38 90 ASP A CA 1
ATOM 730 C C . ASP A 1 90 ? -1.509 -0.782 -12.351 1.00 91.38 90 ASP A C 1
ATOM 732 O O . ASP A 1 90 ? -2.284 -0.602 -11.401 1.00 91.38 90 ASP A O 1
ATOM 736 N N . TYR A 1 91 ? -0.181 -0.709 -12.195 1.00 92.94 91 TYR A N 1
ATOM 737 C CA . TYR A 1 91 ? 0.514 -0.367 -10.947 1.00 92.94 91 TYR A CA 1
ATOM 738 C C . TYR A 1 91 ? 0.634 1.144 -10.724 1.00 92.94 91 TYR A C 1
ATOM 740 O O . TYR A 1 91 ? 0.652 1.588 -9.575 1.00 92.94 91 TYR A O 1
ATOM 748 N N . ALA A 1 92 ? 0.686 1.937 -11.797 1.00 90.69 92 ALA A N 1
ATOM 749 C CA . ALA A 1 92 ? 0.807 3.383 -11.697 1.00 90.69 92 ALA A CA 1
ATOM 750 C C . ALA A 1 92 ? -0.340 4.021 -10.907 1.00 90.69 92 ALA A C 1
ATOM 752 O O . ALA A 1 92 ? -1.473 3.531 -10.879 1.00 90.69 92 ALA A O 1
ATOM 753 N N . ASP A 1 93 ? -0.040 5.149 -10.276 1.00 86.00 93 ASP A N 1
ATOM 754 C CA . ASP A 1 93 ? -1.075 6.077 -9.864 1.00 86.00 93 ASP A CA 1
ATOM 755 C C . ASP A 1 93 ? -1.708 6.747 -11.104 1.00 86.00 93 ASP A C 1
ATOM 757 O O . ASP A 1 93 ? -1.305 6.525 -12.250 1.00 86.00 93 ASP A O 1
ATOM 761 N N . ALA A 1 94 ? -2.731 7.576 -10.911 1.00 79.88 94 ALA A N 1
ATOM 762 C CA . ALA A 1 94 ? -3.436 8.163 -12.045 1.00 79.88 94 ALA A CA 1
ATOM 763 C C . ALA A 1 94 ? -2.753 9.422 -12.613 1.00 79.88 94 ALA A C 1
ATOM 765 O O . ALA A 1 94 ? -3.226 9.957 -13.615 1.00 79.88 94 ALA A O 1
ATOM 766 N N . ASN A 1 95 ? -1.604 9.829 -12.058 1.00 84.75 95 ASN A N 1
ATOM 767 C CA . ASN A 1 95 ? -0.632 10.692 -12.735 1.00 84.75 95 ASN A CA 1
ATOM 768 C C . ASN A 1 95 ? 0.361 9.888 -13.590 1.00 84.75 95 ASN A C 1
ATOM 770 O O . ASN A 1 95 ? 1.267 10.471 -14.189 1.00 84.75 95 ASN A O 1
ATOM 774 N N . LEU A 1 96 ? 0.181 8.566 -13.670 1.00 89.31 96 LEU A N 1
ATOM 775 C CA . LEU A 1 96 ? 1.077 7.632 -14.338 1.00 89.31 96 LEU A CA 1
ATOM 776 C C . LEU A 1 96 ? 2.465 7.560 -13.680 1.00 89.31 96 LEU A C 1
ATOM 778 O O . LEU A 1 96 ? 3.459 7.262 -14.350 1.00 89.31 96 LEU A O 1
ATOM 782 N N . GLU A 1 97 ? 2.535 7.825 -12.376 1.00 90.75 97 GLU A N 1
ATOM 783 C CA . GLU A 1 97 ? 3.729 7.644 -11.557 1.00 90.75 97 GLU A CA 1
ATOM 784 C C . GLU A 1 97 ? 3.683 6.289 -10.848 1.00 90.75 97 GLU A C 1
ATOM 786 O O . GLU A 1 97 ? 2.670 5.882 -10.281 1.00 90.75 97 GLU A O 1
ATOM 791 N N . LEU A 1 98 ? 4.788 5.552 -10.896 1.00 91.81 98 LEU A N 1
ATOM 792 C CA . LEU A 1 98 ? 4.902 4.233 -10.288 1.00 91.81 98 LEU A CA 1
ATOM 793 C C . LEU A 1 98 ? 5.438 4.367 -8.856 1.00 91.81 98 LEU A C 1
ATOM 795 O O . LEU A 1 98 ? 6.528 4.926 -8.685 1.00 91.81 98 LEU A O 1
ATOM 799 N N . PRO A 1 99 ? 4.745 3.820 -7.840 1.00 89.38 99 PRO A N 1
ATOM 800 C CA . PRO A 1 99 ? 5.244 3.822 -6.469 1.00 89.38 99 PRO A CA 1
ATOM 801 C C . PRO A 1 99 ? 6.606 3.116 -6.344 1.00 89.38 99 PRO A C 1
ATOM 803 O O . PRO A 1 99 ? 6.824 2.031 -6.898 1.00 89.38 99 PRO A O 1
ATOM 806 N N . THR A 1 100 ? 7.529 3.755 -5.624 1.00 88.25 100 THR A N 1
ATOM 807 C CA . THR A 1 100 ? 8.951 3.381 -5.540 1.00 88.25 100 THR A CA 1
ATOM 808 C C . THR A 1 100 ? 9.207 2.329 -4.470 1.00 88.25 100 THR A C 1
ATOM 810 O O . THR A 1 100 ? 8.938 2.587 -3.308 1.00 88.25 100 THR A O 1
ATOM 813 N N . ILE A 1 101 ? 9.784 1.183 -4.834 1.00 92.00 101 ILE A N 1
ATOM 814 C CA . ILE A 1 101 ? 10.180 0.117 -3.896 1.00 92.00 101 ILE A CA 1
ATOM 815 C C . ILE A 1 101 ? 11.566 -0.405 -4.302 1.00 92.00 101 ILE A C 1
ATOM 817 O O . ILE A 1 101 ? 11.926 -0.322 -5.487 1.00 92.00 101 ILE A O 1
ATOM 821 N N . ASN A 1 102 ? 12.305 -0.983 -3.344 1.00 94.69 102 ASN A N 1
ATOM 822 C CA . ASN A 1 102 ? 13.609 -1.627 -3.543 1.00 94.69 102 ASN A CA 1
ATOM 823 C C . ASN A 1 102 ? 14.661 -0.636 -4.077 1.00 94.69 102 ASN A C 1
ATOM 825 O O . ASN A 1 102 ? 14.567 0.566 -3.834 1.00 94.69 102 ASN A O 1
ATOM 829 N N . ASP A 1 103 ? 15.663 -1.103 -4.839 1.00 92.62 103 ASP A N 1
ATOM 830 C CA . ASP A 1 103 ? 16.589 -0.234 -5.586 1.00 92.62 103 ASP A CA 1
ATOM 831 C C . ASP A 1 103 ? 15.891 0.528 -6.747 1.00 92.62 103 ASP A C 1
ATOM 833 O O . ASP A 1 103 ? 16.347 0.553 -7.895 1.00 92.62 103 ASP A O 1
ATOM 837 N N . GLY A 1 104 ? 14.739 1.126 -6.457 1.00 86.12 104 GLY A N 1
ATOM 838 C CA . GLY A 1 104 ? 13.933 1.952 -7.325 1.00 86.12 104 GLY A CA 1
ATOM 839 C C . GLY A 1 104 ? 14.065 3.438 -7.005 1.00 86.12 104 GLY A C 1
ATOM 840 O O . GLY A 1 104 ? 14.616 3.870 -5.995 1.00 86.12 104 GLY A O 1
ATOM 841 N N . ARG A 1 105 ? 13.506 4.228 -7.913 1.00 82.62 105 ARG A N 1
ATOM 842 C CA . ARG A 1 105 ? 13.215 5.652 -7.754 1.00 82.62 105 ARG A CA 1
ATOM 843 C C . ARG A 1 105 ? 11.858 5.927 -8.391 1.00 82.62 105 ARG A C 1
ATOM 845 O O . ARG A 1 105 ? 11.334 5.037 -9.070 1.00 82.62 105 ARG A O 1
ATOM 852 N N . LEU A 1 106 ? 11.335 7.138 -8.217 1.00 85.06 106 LEU A N 1
ATOM 853 C CA . LEU A 1 106 ? 10.098 7.542 -8.875 1.00 85.06 106 LEU A CA 1
ATOM 854 C C . LEU A 1 106 ? 10.233 7.328 -10.389 1.00 85.06 106 LEU A C 1
ATOM 856 O O . LEU A 1 106 ? 11.197 7.777 -11.013 1.00 85.06 106 LEU A O 1
ATOM 860 N N . VAL A 1 107 ? 9.281 6.607 -10.978 1.00 89.00 107 VAL A N 1
ATOM 861 C CA . VAL A 1 107 ? 9.206 6.413 -12.428 1.00 89.00 107 VAL A CA 1
ATOM 862 C C . VAL A 1 107 ? 7.887 6.988 -12.909 1.00 89.00 107 VAL A C 1
ATOM 864 O O . VAL A 1 107 ? 6.835 6.446 -12.589 1.00 89.00 107 VAL A O 1
ATOM 867 N N . SER A 1 108 ? 7.940 8.043 -13.720 1.00 92.56 108 SER A N 1
ATOM 868 C CA . SER A 1 108 ? 6.763 8.553 -14.423 1.00 92.56 108 SER A CA 1
ATOM 869 C C . SER A 1 108 ? 6.734 8.007 -15.846 1.00 92.56 108 SER A C 1
ATOM 871 O O . SER A 1 108 ? 7.685 8.174 -16.615 1.00 92.56 108 SER A O 1
ATOM 873 N N . LEU A 1 109 ? 5.635 7.354 -16.227 1.00 93.69 109 LEU A N 1
ATOM 874 C CA . LEU A 1 109 ? 5.482 6.781 -17.570 1.00 93.69 109 LEU A CA 1
ATOM 875 C C . LEU A 1 109 ? 5.405 7.851 -18.663 1.00 93.69 109 LEU A C 1
ATOM 877 O O . LEU A 1 109 ? 5.611 7.538 -19.833 1.00 93.69 10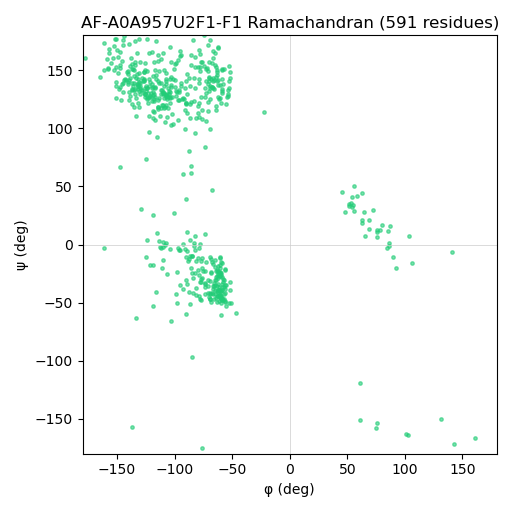9 LEU A O 1
ATOM 881 N N . THR A 1 110 ? 5.135 9.100 -18.282 1.00 93.56 110 THR A N 1
ATOM 882 C CA . THR A 1 110 ? 5.047 10.246 -19.195 1.00 93.56 110 THR A CA 1
ATOM 883 C C . THR A 1 110 ? 6.403 10.881 -19.500 1.00 93.56 110 THR A C 1
ATOM 885 O O . THR A 1 110 ? 6.504 11.694 -20.422 1.00 93.56 110 THR A O 1
ATOM 888 N N . GLU A 1 111 ? 7.473 10.496 -18.790 1.00 92.25 111 GLU A N 1
ATOM 889 C CA . GLU A 1 111 ? 8.819 10.959 -19.128 1.00 92.25 111 GLU A CA 1
ATOM 890 C C . GLU A 1 111 ? 9.217 10.484 -20.539 1.00 92.25 111 GLU A C 1
ATOM 892 O O . GLU A 1 111 ? 8.977 9.323 -20.888 1.00 92.25 111 GLU A O 1
ATOM 897 N N . PRO A 1 112 ? 9.853 11.336 -21.374 1.00 90.56 112 PRO A N 1
ATOM 898 C CA . PRO A 1 112 ? 10.123 11.004 -22.775 1.00 90.56 112 PRO A CA 1
ATOM 899 C C . PRO A 1 112 ? 10.906 9.702 -22.993 1.00 90.56 112 PRO A C 1
ATOM 901 O O . PRO A 1 112 ? 10.647 8.978 -23.951 1.00 90.56 112 PRO A O 1
ATOM 904 N N . ASP A 1 113 ? 11.842 9.368 -22.101 1.00 87.38 113 ASP A N 1
ATOM 905 C CA . ASP A 1 113 ? 12.653 8.146 -22.174 1.00 87.38 113 ASP A CA 1
ATOM 906 C C . ASP A 1 113 ? 11.938 6.896 -21.616 1.00 87.38 113 ASP A C 1
ATOM 908 O O . ASP A 1 113 ? 12.546 5.827 -21.506 1.00 87.38 113 ASP A O 1
ATOM 912 N N . ARG A 1 114 ? 10.649 7.019 -21.277 1.00 91.62 114 ARG A N 1
ATOM 913 C CA . ARG A 1 114 ? 9.729 5.942 -20.874 1.00 91.62 114 ARG A CA 1
ATOM 914 C C . ARG A 1 114 ? 8.562 5.841 -21.844 1.00 91.62 114 ARG A C 1
ATOM 916 O O . ARG A 1 114 ? 8.338 4.779 -22.426 1.00 91.62 114 ARG A O 1
ATOM 923 N N . ALA A 1 115 ? 7.888 6.965 -22.079 1.00 94.00 115 ALA A N 1
ATOM 924 C CA . ALA A 1 115 ? 6.731 7.075 -22.959 1.00 94.00 115 ALA A CA 1
ATOM 925 C C . ALA A 1 115 ? 7.029 6.586 -24.381 1.00 94.00 115 ALA A C 1
ATOM 927 O O . ALA A 1 115 ? 6.191 5.944 -25.008 1.00 94.00 115 ALA A O 1
ATOM 928 N N . THR A 1 116 ? 8.256 6.809 -24.865 1.00 92.56 116 THR A N 1
ATOM 929 C CA . THR A 1 116 ? 8.723 6.358 -26.185 1.00 92.56 116 THR A CA 1
ATOM 930 C C . THR A 1 116 ? 8.500 4.857 -26.437 1.00 92.56 116 THR A C 1
ATOM 932 O O . THR A 1 116 ? 8.210 4.454 -27.564 1.00 92.56 116 THR A O 1
ATOM 935 N N . TYR A 1 117 ? 8.562 4.008 -25.400 1.00 94.75 117 TYR A N 1
ATOM 936 C CA . TYR A 1 117 ? 8.326 2.568 -25.549 1.00 94.75 117 TYR A CA 1
ATOM 937 C C . TYR A 1 117 ? 6.842 2.220 -25.726 1.00 94.75 117 TYR A C 1
ATOM 939 O O . TYR A 1 117 ? 6.529 1.188 -26.320 1.00 94.75 117 TYR A O 1
ATOM 947 N N . TYR A 1 118 ? 5.925 3.086 -25.283 1.00 95.94 118 TYR A N 1
ATOM 948 C CA . TYR A 1 118 ? 4.490 2.893 -25.485 1.00 95.94 118 TYR A CA 1
ATOM 949 C C . TYR A 1 118 ? 4.047 3.155 -26.930 1.00 95.94 118 TYR A C 1
ATOM 951 O O . TYR A 1 118 ? 3.057 2.566 -27.354 1.00 95.94 118 TYR A O 1
ATOM 959 N N . GLU A 1 119 ? 4.793 3.932 -27.729 1.00 96.06 119 GLU A N 1
ATOM 960 C CA . GLU A 1 119 ? 4.540 4.045 -29.180 1.00 96.06 119 GLU A CA 1
ATOM 961 C C . GLU A 1 119 ? 4.683 2.680 -29.857 1.00 96.06 119 GLU A C 1
ATOM 963 O O . GLU A 1 119 ? 3.837 2.242 -30.639 1.00 96.06 119 GLU A O 1
ATOM 968 N N . VAL A 1 120 ? 5.752 1.971 -29.495 1.00 94.44 120 VAL A N 1
ATOM 969 C CA . VAL A 1 120 ? 6.054 0.633 -29.999 1.00 94.44 120 VAL A CA 1
ATOM 970 C C . VAL A 1 120 ? 5.042 -0.363 -29.444 1.00 94.44 120 VAL A C 1
ATOM 972 O O . VAL A 1 120 ? 4.469 -1.133 -30.211 1.00 94.44 120 VAL A O 1
ATOM 975 N N . ALA A 1 121 ? 4.762 -0.327 -28.139 1.00 95.50 121 ALA A N 1
ATOM 976 C CA . ALA A 1 121 ? 3.802 -1.231 -27.514 1.00 95.50 121 ALA A CA 1
ATOM 977 C C . ALA A 1 121 ? 2.399 -1.095 -28.130 1.00 95.50 121 ALA A C 1
ATOM 979 O O . ALA A 1 121 ? 1.803 -2.098 -28.524 1.00 95.50 121 ALA A O 1
ATOM 980 N N . LEU A 1 122 ? 1.899 0.132 -28.311 1.00 95.56 122 LEU A N 1
ATOM 981 C CA . LEU A 1 122 ? 0.613 0.383 -28.967 1.00 95.56 122 LEU A CA 1
ATOM 982 C C . LEU A 1 122 ? 0.616 -0.146 -30.404 1.00 95.56 122 LEU A C 1
ATOM 984 O O . LEU A 1 122 ? -0.327 -0.814 -30.825 1.00 95.56 122 LEU A O 1
ATOM 988 N N . ARG A 1 123 ? 1.697 0.089 -31.155 1.00 94.69 123 ARG A N 1
ATOM 989 C CA . ARG A 1 123 ? 1.825 -0.380 -32.539 1.00 94.69 123 ARG A CA 1
ATOM 990 C C . ARG A 1 123 ? 1.871 -1.903 -32.662 1.00 94.69 123 ARG A C 1
ATOM 992 O O . ARG A 1 123 ? 1.342 -2.437 -33.637 1.00 94.69 123 ARG A O 1
ATOM 999 N N . ARG A 1 124 ? 2.554 -2.584 -31.738 1.00 94.31 124 ARG A N 1
ATOM 1000 C CA . ARG A 1 124 ? 2.815 -4.030 -31.796 1.00 94.31 124 ARG A CA 1
ATOM 1001 C C . ARG A 1 124 ? 1.699 -4.858 -31.167 1.00 94.31 124 ARG A C 1
ATOM 1003 O O . ARG A 1 124 ? 1.334 -5.875 -31.747 1.00 94.31 124 ARG A O 1
ATOM 1010 N N . PHE A 1 125 ? 1.140 -4.419 -30.040 1.00 94.38 125 PHE A N 1
ATOM 1011 C CA . PHE A 1 125 ? 0.101 -5.161 -29.315 1.00 94.38 125 PHE A CA 1
ATOM 1012 C C . PHE A 1 125 ? -1.317 -4.679 -29.611 1.00 94.38 125 PHE A C 1
ATOM 1014 O O . PHE A 1 125 ? -2.257 -5.447 -29.432 1.00 94.38 125 PHE A O 1
ATOM 1021 N N . GLY A 1 126 ? -1.490 -3.428 -30.051 1.00 92.62 126 GLY A N 1
ATOM 1022 C CA . GLY A 1 126 ? -2.810 -2.862 -30.343 1.00 92.62 126 GLY A CA 1
ATOM 1023 C C . GLY A 1 126 ? -3.697 -2.637 -29.115 1.00 92.62 126 GLY A C 1
ATOM 1024 O O . GLY A 1 126 ? -4.893 -2.420 -29.281 1.00 92.62 126 GLY A O 1
ATOM 1025 N N . ASP A 1 127 ? -3.145 -2.696 -27.899 1.00 93.19 127 ASP A N 1
ATOM 1026 C CA . ASP A 1 127 ? -3.887 -2.408 -26.669 1.00 93.19 127 ASP A CA 1
ATOM 1027 C C . ASP A 1 127 ? -4.073 -0.892 -26.534 1.00 93.19 127 ASP A C 1
ATOM 1029 O O . ASP A 1 127 ? -3.122 -0.147 -26.284 1.00 93.19 127 ASP A O 1
ATOM 1033 N N . GLU A 1 128 ? -5.304 -0.426 -26.743 1.00 93.56 128 GLU A N 1
ATOM 1034 C CA . GLU A 1 128 ? -5.616 1.002 -26.771 1.00 93.56 128 GLU A CA 1
ATOM 1035 C C . GLU A 1 128 ? -5.349 1.687 -25.425 1.00 93.56 128 GLU A C 1
ATOM 1037 O O . GLU A 1 128 ? -5.099 2.892 -25.414 1.00 93.56 128 GLU A O 1
ATOM 1042 N N . ARG A 1 129 ? -5.306 0.949 -24.301 1.00 92.06 129 ARG A N 1
ATOM 1043 C CA . ARG A 1 129 ? -5.004 1.517 -22.973 1.00 92.06 129 ARG A CA 1
ATOM 1044 C C . ARG A 1 129 ? -3.648 2.226 -22.941 1.00 92.06 129 ARG A C 1
ATOM 1046 O O . ARG A 1 129 ? -3.489 3.218 -22.236 1.00 92.06 129 ARG A O 1
ATOM 1053 N N . TYR A 1 130 ? -2.690 1.790 -23.758 1.00 94.44 130 TYR A N 1
ATOM 1054 C CA . TYR A 1 130 ? -1.379 2.435 -23.890 1.00 94.44 130 TYR A CA 1
ATOM 1055 C C . TYR A 1 130 ? -1.450 3.854 -24.457 1.00 94.44 130 TYR A C 1
ATOM 1057 O O . TYR A 1 130 ? -0.562 4.668 -24.200 1.00 94.44 130 TYR A O 1
ATOM 1065 N N . ALA A 1 131 ? -2.518 4.187 -25.189 1.00 94.31 131 ALA A N 1
ATOM 1066 C CA . ALA A 1 131 ? -2.742 5.547 -25.655 1.00 94.31 131 ALA A CA 1
ATOM 1067 C C . ALA A 1 131 ? -2.920 6.529 -24.487 1.00 94.31 131 ALA A C 1
ATOM 1069 O O . ALA A 1 131 ? -2.585 7.696 -24.655 1.00 94.31 131 ALA A O 1
ATOM 1070 N N . ALA A 1 132 ? -3.362 6.074 -23.309 1.00 91.25 132 ALA A N 1
ATOM 1071 C CA . ALA A 1 132 ? -3.517 6.930 -22.135 1.00 91.25 132 ALA A CA 1
ATOM 1072 C C . ALA A 1 132 ? -2.180 7.547 -21.680 1.00 91.25 132 ALA A C 1
ATOM 1074 O O . ALA A 1 132 ? -2.132 8.722 -21.330 1.00 91.25 132 ALA A O 1
ATOM 1075 N N . VAL A 1 133 ? -1.077 6.793 -21.784 1.00 94.00 133 VAL A N 1
ATOM 1076 C CA . VAL A 1 133 ? 0.275 7.315 -21.520 1.00 94.00 133 VAL A CA 1
ATOM 1077 C C . VAL A 1 133 ? 0.673 8.327 -22.590 1.00 94.00 133 VAL A C 1
ATOM 1079 O O . VAL A 1 133 ? 1.092 9.438 -22.281 1.00 94.00 133 VAL A O 1
ATOM 1082 N N . LEU A 1 134 ? 0.506 7.964 -23.864 1.00 94.56 134 LEU A N 1
ATOM 1083 C CA . LEU A 1 134 ? 0.947 8.783 -24.996 1.00 94.56 134 LEU A CA 1
ATOM 1084 C C . LEU A 1 134 ? 0.178 10.105 -25.116 1.00 94.56 134 LEU A C 1
ATOM 1086 O O . LEU A 1 134 ? 0.767 11.108 -25.522 1.00 94.56 134 LEU A O 1
ATOM 1090 N N . GLN A 1 135 ? -1.108 10.124 -24.745 1.00 92.25 135 GLN A N 1
ATOM 1091 C CA . GLN A 1 135 ? -1.953 11.324 -24.715 1.00 92.25 135 GLN A CA 1
ATOM 1092 C C . GLN A 1 135 ? -1.413 12.406 -23.767 1.00 92.25 135 GLN A C 1
ATOM 1094 O O . GLN A 1 135 ? -1.691 13.585 -23.979 1.00 92.25 135 GLN A O 1
ATOM 1099 N N . ALA A 1 136 ? -0.628 12.024 -22.757 1.00 90.12 136 ALA A N 1
ATOM 1100 C CA . ALA A 1 136 ? -0.014 12.938 -21.802 1.00 90.12 136 ALA A CA 1
ATOM 1101 C C . ALA A 1 136 ? 1.374 13.453 -22.245 1.00 90.12 136 ALA A C 1
ATOM 1103 O O . ALA A 1 136 ? 2.087 14.054 -21.444 1.00 90.12 136 ALA A O 1
ATOM 1104 N N . THR A 1 137 ? 1.785 13.219 -23.500 1.00 92.62 137 THR A N 1
ATOM 1105 C CA . THR A 1 137 ? 3.135 13.547 -23.997 1.00 92.62 137 THR A CA 1
ATOM 1106 C C . THR A 1 137 ? 3.125 14.282 -25.339 1.00 92.62 137 THR A C 1
ATOM 1108 O O . THR A 1 137 ? 2.139 14.264 -26.073 1.00 92.62 137 THR A O 1
ATOM 1111 N N . ASP A 1 138 ? 4.263 14.885 -25.701 1.00 92.00 138 ASP A N 1
ATOM 1112 C CA . ASP A 1 138 ? 4.433 15.631 -26.958 1.00 92.00 138 ASP A CA 1
ATOM 1113 C C . ASP A 1 138 ? 4.679 14.746 -28.197 1.00 92.00 138 ASP A C 1
ATOM 1115 O O . ASP A 1 138 ? 4.671 15.259 -29.319 1.00 92.00 138 ASP A O 1
ATOM 1119 N N . ARG A 1 139 ? 4.945 13.441 -28.014 1.00 93.25 139 ARG A N 1
ATOM 1120 C CA . ARG A 1 139 ? 5.155 12.444 -29.090 1.00 93.25 139 ARG A CA 1
ATOM 1121 C C . ARG A 1 139 ? 6.086 12.914 -30.221 1.00 93.25 139 ARG A C 1
ATOM 1123 O O . ARG A 1 139 ? 5.783 12.786 -31.409 1.00 93.25 139 ARG A O 1
ATOM 1130 N N . SER A 1 140 ? 7.212 13.529 -29.858 1.00 92.69 140 SER A N 1
ATOM 1131 C CA . SER A 1 140 ? 8.115 14.213 -30.801 1.00 92.69 140 SER A CA 1
ATOM 1132 C C . SER A 1 140 ? 9.460 13.511 -31.017 1.00 92.69 140 SER A C 1
ATOM 1134 O O . SER A 1 140 ? 10.310 14.009 -31.760 1.00 92.69 140 SER A O 1
ATOM 1136 N N . ASP A 1 141 ? 9.670 12.356 -30.386 1.00 93.00 141 ASP A N 1
ATOM 1137 C CA . ASP A 1 141 ? 10.911 11.591 -30.473 1.00 93.00 141 ASP A CA 1
ATOM 1138 C C . ASP A 1 141 ? 10.978 10.675 -31.713 1.00 93.00 141 ASP A C 1
ATOM 1140 O O . ASP A 1 141 ? 10.046 10.556 -32.513 1.00 93.00 141 ASP A O 1
ATOM 1144 N N . LEU A 1 142 ? 12.126 10.014 -31.888 1.00 93.62 142 LEU A N 1
ATOM 1145 C CA . LEU A 1 142 ? 12.378 9.147 -33.037 1.00 93.62 142 LEU A CA 1
ATOM 1146 C C . LEU A 1 142 ? 11.413 7.953 -33.105 1.00 93.62 142 LEU A C 1
ATOM 1148 O O . LEU A 1 142 ? 10.981 7.604 -34.201 1.00 93.62 142 LEU A O 1
ATOM 1152 N N . ASN A 1 143 ? 11.064 7.323 -31.980 1.00 93.62 143 ASN A N 1
ATOM 1153 C CA . ASN A 1 143 ? 10.159 6.174 -32.010 1.00 93.62 143 ASN A CA 1
ATOM 1154 C C . ASN A 1 143 ? 8.722 6.612 -32.289 1.00 93.62 143 ASN A C 1
ATOM 1156 O O . ASN A 1 143 ? 8.022 5.909 -33.014 1.00 93.62 143 ASN A O 1
ATOM 1160 N N . SER A 1 144 ? 8.319 7.796 -31.822 1.00 93.75 144 SER A N 1
ATOM 1161 C CA . SER A 1 144 ? 7.053 8.416 -32.230 1.00 93.75 144 SER A CA 1
ATOM 1162 C C . SER A 1 144 ? 6.969 8.573 -33.756 1.00 93.75 144 SER A C 1
ATOM 1164 O O . SER A 1 144 ? 5.953 8.238 -34.361 1.00 93.75 144 SER A O 1
ATOM 1166 N N . LEU A 1 145 ? 8.059 8.990 -34.416 1.00 94.38 145 LEU A N 1
ATOM 1167 C CA . LEU A 1 145 ? 8.119 9.088 -35.881 1.00 94.38 145 LEU A CA 1
ATOM 1168 C C . LEU A 1 145 ? 8.113 7.719 -36.586 1.00 94.38 145 LEU A C 1
ATOM 1170 O O . LEU A 1 145 ? 7.483 7.570 -37.633 1.00 94.38 145 LEU A O 1
ATOM 1174 N N . LEU A 1 146 ? 8.870 6.746 -36.070 1.00 94.25 146 LEU A N 1
ATOM 1175 C CA . LEU A 1 146 ? 9.076 5.455 -36.737 1.00 94.25 146 LEU A CA 1
ATOM 1176 C C . LEU A 1 146 ? 7.927 4.463 -36.511 1.00 94.25 146 LEU A C 1
ATOM 1178 O O . LEU A 1 146 ? 7.588 3.706 -37.422 1.00 94.25 146 LEU A O 1
ATOM 1182 N N . TYR A 1 147 ? 7.347 4.457 -35.312 1.00 93.38 147 TYR A N 1
ATOM 1183 C CA . TYR A 1 147 ? 6.396 3.439 -34.860 1.00 93.38 147 TYR A CA 1
ATOM 1184 C C . TYR A 1 147 ? 5.038 4.009 -34.463 1.00 93.38 147 TYR A C 1
ATOM 1186 O O . TYR A 1 147 ? 4.068 3.249 -34.419 1.00 93.38 147 TYR A O 1
ATOM 1194 N N . GLY A 1 148 ? 4.949 5.314 -34.206 1.00 93.31 148 GLY A N 1
ATOM 1195 C CA . GLY A 1 148 ? 3.736 5.914 -33.682 1.00 93.31 148 GLY A CA 1
ATOM 1196 C C . GLY A 1 148 ? 2.539 5.818 -34.622 1.00 93.31 148 GLY A C 1
ATOM 1197 O O . GLY A 1 148 ? 2.646 5.865 -35.852 1.00 93.31 148 GLY A O 1
ATOM 1198 N N . VAL A 1 149 ? 1.357 5.679 -34.023 1.00 92.06 149 VAL A N 1
ATOM 1199 C CA . VAL A 1 149 ? 0.087 5.763 -34.753 1.00 92.06 149 VAL A CA 1
ATOM 1200 C C . VAL A 1 149 ? -0.256 7.231 -35.015 1.00 92.06 149 VAL A C 1
ATOM 1202 O O . VAL A 1 149 ? 0.014 8.096 -34.179 1.00 92.06 149 VAL A O 1
ATOM 1205 N N . GLY A 1 150 ? -0.827 7.525 -36.188 1.00 87.88 150 GLY A N 1
ATOM 1206 C CA . GLY A 1 150 ? -1.120 8.903 -36.598 1.00 87.88 150 GLY A CA 1
ATOM 1207 C C . GLY A 1 150 ? -2.075 9.610 -35.634 1.00 87.88 150 GLY A C 1
ATOM 1208 O O . GLY A 1 150 ? -1.703 10.599 -35.009 1.00 87.88 150 GLY A O 1
ATOM 1209 N N . GLU A 1 151 ? -3.282 9.067 -35.478 1.00 91.50 151 GLU A N 1
ATOM 1210 C CA . GLU A 1 151 ? -4.258 9.510 -34.479 1.00 91.50 151 GLU A CA 1
ATOM 1211 C C . GLU A 1 151 ? -4.300 8.489 -33.339 1.00 91.50 151 GLU A C 1
ATOM 1213 O O . GLU A 1 151 ? -4.411 7.286 -33.588 1.00 91.50 151 GLU A O 1
ATOM 1218 N N . LEU A 1 152 ? -4.176 8.963 -32.095 1.00 94.56 152 LEU A N 1
ATOM 1219 C CA . LEU A 1 152 ? -4.316 8.101 -30.924 1.00 94.56 152 LEU A CA 1
ATOM 1220 C C . LEU A 1 152 ? -5.787 7.714 -30.727 1.00 94.56 152 LEU A C 1
ATOM 1222 O O . LEU A 1 152 ? -6.661 8.575 -30.871 1.00 94.56 152 LEU A O 1
ATOM 1226 N N . PRO A 1 153 ? -6.069 6.461 -30.332 1.00 92.25 153 PRO A N 1
ATOM 1227 C CA . PRO A 1 153 ? -7.374 6.089 -29.809 1.00 92.25 153 PRO A CA 1
ATOM 1228 C C . PRO A 1 153 ? -7.790 7.009 -28.655 1.00 92.25 153 PRO A C 1
ATOM 1230 O O . PRO A 1 153 ? -6.974 7.395 -27.812 1.00 92.25 153 PRO A O 1
ATOM 1233 N N . SER A 1 154 ? -9.074 7.361 -28.615 1.00 87.75 154 SER A N 1
ATOM 1234 C CA . SER A 1 154 ? -9.661 8.091 -27.492 1.00 87.75 154 SER A CA 1
ATOM 1235 C C . SER A 1 154 ? -10.013 7.099 -26.390 1.00 87.75 154 SER A C 1
ATOM 1237 O O . SER A 1 154 ? -11.090 6.508 -26.421 1.00 87.75 154 SER A O 1
ATOM 1239 N N . VAL A 1 155 ? -9.121 6.936 -25.419 1.00 85.88 155 VAL A N 1
ATOM 1240 C CA . VAL A 1 155 ? -9.333 6.065 -24.256 1.00 85.88 155 VAL A CA 1
ATOM 1241 C C . VAL A 1 155 ? -9.540 6.858 -22.974 1.00 85.88 155 VAL A C 1
ATOM 1243 O O . VAL A 1 155 ? -9.008 7.955 -22.818 1.00 85.88 155 VAL A O 1
ATOM 1246 N N . SER A 1 156 ? -10.309 6.288 -22.049 1.00 73.50 156 SER A N 1
ATOM 1247 C CA . SER A 1 156 ? -10.238 6.655 -20.637 1.00 73.50 156 SER A CA 1
ATOM 1248 C C . SER A 1 156 ? -9.077 5.911 -19.980 1.00 73.50 156 SER A C 1
ATOM 1250 O O . SER A 1 156 ? -8.730 4.807 -20.404 1.00 73.50 156 SER A O 1
ATOM 1252 N N . MET A 1 157 ? -8.508 6.493 -18.923 1.00 71.38 157 MET A N 1
ATOM 1253 C CA . MET A 1 157 ? -7.588 5.773 -18.041 1.00 71.38 157 MET A CA 1
ATOM 1254 C C . MET A 1 157 ? -8.216 4.448 -17.570 1.00 71.38 157 MET A C 1
ATOM 1256 O O . MET A 1 157 ? -9.445 4.386 -17.425 1.00 71.38 157 MET A O 1
ATOM 1260 N N . PRO A 1 158 ? -7.408 3.398 -17.328 1.00 68.56 158 PRO A N 1
ATOM 1261 C CA . PRO A 1 158 ? -7.895 2.175 -16.700 1.00 68.56 158 PRO A CA 1
ATOM 1262 C C . PRO A 1 158 ? -8.632 2.460 -15.379 1.00 68.56 158 PRO A C 1
ATOM 1264 O O . PRO A 1 158 ? -8.351 3.476 -14.733 1.00 68.56 158 PRO A O 1
ATOM 1267 N N . PRO A 1 159 ? -9.564 1.585 -14.959 1.00 71.12 159 PRO A N 1
ATOM 1268 C CA . PRO A 1 159 ? -10.310 1.772 -13.719 1.00 71.12 159 PRO A CA 1
ATOM 1269 C C . PRO A 1 159 ? -9.398 1.978 -12.499 1.00 71.12 159 PRO A C 1
ATOM 1271 O O . PRO A 1 159 ? -8.517 1.167 -12.216 1.00 71.12 159 PRO A O 1
ATOM 1274 N N . TRP A 1 160 ? -9.653 3.048 -11.740 1.00 82.31 160 TRP A N 1
ATOM 1275 C CA . TRP A 1 160 ? -8.978 3.358 -10.476 1.00 82.31 160 TRP A CA 1
ATOM 1276 C C . TRP A 1 160 ? -9.476 2.422 -9.367 1.00 82.31 160 TRP A C 1
ATOM 1278 O O . TRP A 1 160 ? -10.430 2.737 -8.659 1.00 82.31 160 TRP A O 1
ATOM 1288 N N . ARG A 1 161 ? -8.893 1.220 -9.271 1.00 87.38 161 ARG A N 1
ATOM 1289 C CA . ARG A 1 161 ? -9.331 0.172 -8.330 1.00 87.38 161 ARG A CA 1
ATOM 1290 C C . ARG A 1 161 ? -8.175 -0.491 -7.598 1.00 87.38 161 ARG A C 1
ATOM 1292 O O . ARG A 1 161 ? -7.050 -0.546 -8.104 1.00 87.38 161 ARG A O 1
ATOM 1299 N N . SER A 1 162 ? -8.474 -1.016 -6.412 1.00 93.31 162 SER A N 1
ATOM 1300 C CA . SER A 1 162 ? -7.523 -1.807 -5.637 1.00 93.31 162 SER A CA 1
ATOM 1301 C C . SER A 1 162 ? -7.152 -3.091 -6.365 1.00 93.31 162 SER A C 1
ATOM 1303 O O . SER A 1 162 ? -7.997 -3.725 -6.998 1.00 93.31 162 SER A O 1
ATOM 1305 N N . ARG A 1 163 ? -5.894 -3.506 -6.239 1.00 92.25 163 ARG A N 1
ATOM 1306 C CA . ARG A 1 163 ? -5.378 -4.717 -6.869 1.00 92.25 163 ARG A CA 1
ATOM 1307 C C . ARG A 1 163 ? -4.351 -5.411 -5.987 1.00 92.25 163 ARG A C 1
ATOM 1309 O O . ARG A 1 163 ? -3.480 -4.773 -5.404 1.00 92.25 163 ARG A O 1
ATOM 1316 N N . HIS A 1 164 ? -4.442 -6.734 -5.952 1.00 94.62 164 HIS A N 1
ATOM 1317 C CA . HIS A 1 164 ? -3.419 -7.616 -5.414 1.00 94.62 164 HIS A CA 1
ATOM 1318 C C . HIS A 1 164 ? -2.638 -8.228 -6.586 1.00 94.62 164 HIS A C 1
ATOM 1320 O O . HIS A 1 164 ? -3.183 -9.010 -7.364 1.00 94.62 164 HIS A O 1
ATOM 1326 N N . PHE A 1 165 ? -1.370 -7.851 -6.727 1.00 95.25 165 PHE A N 1
ATOM 1327 C CA . PHE A 1 165 ? -0.438 -8.436 -7.689 1.00 95.25 165 PHE A CA 1
ATOM 1328 C C . PHE A 1 165 ? 0.223 -9.653 -7.040 1.00 95.25 165 PHE A C 1
ATOM 1330 O O . PHE A 1 165 ? 1.317 -9.559 -6.490 1.00 95.25 165 PHE A O 1
ATOM 1337 N N . SER A 1 166 ? -0.483 -10.782 -7.036 1.00 94.00 166 SER A N 1
ATOM 1338 C CA . SER A 1 166 ? -0.098 -11.987 -6.290 1.00 94.00 166 SER A CA 1
ATOM 1339 C C . SER A 1 166 ? 1.287 -12.550 -6.626 1.00 94.00 166 SER A C 1
ATOM 1341 O O . SER A 1 166 ? 1.982 -13.019 -5.732 1.00 94.00 166 SER A O 1
ATOM 1343 N N . ALA A 1 167 ? 1.716 -12.491 -7.889 1.00 95.38 167 ALA A N 1
ATOM 1344 C CA . ALA A 1 167 ? 3.012 -13.006 -8.325 1.00 95.38 167 ALA A CA 1
ATOM 1345 C C . ALA A 1 167 ? 4.144 -11.987 -8.145 1.00 95.38 167 ALA A C 1
ATOM 1347 O O . ALA A 1 167 ? 5.314 -12.363 -8.145 1.00 95.38 167 ALA A O 1
ATOM 1348 N N . SER A 1 168 ? 3.795 -10.705 -8.040 1.00 95.94 168 SER A N 1
ATOM 1349 C CA . SER A 1 168 ? 4.721 -9.610 -7.737 1.00 95.94 168 SER A CA 1
ATOM 1350 C C . SER A 1 168 ? 4.739 -9.243 -6.255 1.00 95.94 168 SER A C 1
ATOM 1352 O O . SER A 1 168 ? 5.536 -8.400 -5.858 1.00 95.94 168 SER A O 1
ATOM 1354 N N . GLU A 1 169 ? 3.864 -9.865 -5.461 1.00 96.19 169 GLU A N 1
ATOM 1355 C CA . GLU A 1 169 ? 3.778 -9.727 -4.013 1.00 96.19 169 GLU A CA 1
ATOM 1356 C C . GLU A 1 169 ? 3.599 -8.255 -3.586 1.00 96.19 169 GLU A C 1
ATOM 1358 O O . GLU A 1 169 ? 4.291 -7.713 -2.723 1.00 96.19 169 GLU A O 1
ATOM 1363 N N . LEU A 1 170 ? 2.623 -7.600 -4.221 1.00 96.69 170 LEU A N 1
ATOM 1364 C CA . LEU A 1 170 ? 2.242 -6.211 -3.972 1.00 96.69 170 LEU A CA 1
ATOM 1365 C C . LEU A 1 170 ? 0.738 -6.067 -3.803 1.00 96.69 170 LEU A C 1
ATOM 1367 O O . LEU A 1 170 ? -0.045 -6.674 -4.536 1.00 96.69 170 LEU A O 1
ATOM 1371 N N . VAL A 1 171 ? 0.328 -5.186 -2.894 1.00 97.75 171 VAL A N 1
ATOM 1372 C CA . VAL A 1 171 ? -1.070 -4.772 -2.772 1.00 97.75 171 VAL A CA 1
ATOM 1373 C C . VAL A 1 171 ? -1.166 -3.269 -2.960 1.00 97.75 171 VAL A C 1
ATOM 1375 O O . VAL A 1 171 ? -0.483 -2.507 -2.284 1.00 97.75 171 VAL A O 1
ATOM 1378 N N . VAL A 1 172 ? -2.040 -2.846 -3.868 1.00 96.81 172 VAL A N 1
ATOM 1379 C CA . VAL A 1 172 ? -2.380 -1.443 -4.089 1.00 96.81 172 VAL A CA 1
ATOM 1380 C C . VAL A 1 172 ? -3.837 -1.253 -3.695 1.00 96.81 172 VAL A C 1
ATOM 1382 O O . VAL A 1 172 ? -4.721 -1.872 -4.281 1.00 96.81 172 VAL A O 1
ATOM 1385 N N . LEU A 1 173 ? -4.088 -0.413 -2.698 1.00 97.06 173 LEU A N 1
ATOM 1386 C CA . LEU A 1 173 ? -5.418 0.021 -2.291 1.00 97.06 173 LEU A CA 1
ATOM 1387 C C . LEU A 1 173 ? -5.701 1.394 -2.893 1.00 97.06 173 LEU A C 1
ATOM 1389 O O . LEU A 1 173 ? -4.861 2.287 -2.795 1.00 97.06 173 LEU A O 1
ATOM 1393 N N . ARG A 1 174 ? -6.868 1.569 -3.511 1.00 94.25 174 ARG A N 1
ATOM 1394 C CA . ARG A 1 174 ? -7.296 2.827 -4.132 1.00 94.25 174 ARG A CA 1
ATOM 1395 C C . ARG A 1 174 ? -8.725 3.142 -3.722 1.00 94.25 174 ARG A C 1
ATOM 1397 O O . ARG A 1 174 ? -9.608 2.313 -3.930 1.00 94.25 174 ARG A O 1
ATOM 1404 N N . ALA A 1 175 ? -8.924 4.339 -3.186 1.00 90.81 175 ALA A N 1
ATOM 1405 C CA . ALA A 1 175 ? -10.236 4.892 -2.880 1.00 90.81 175 ALA A CA 1
ATOM 1406 C C . ALA A 1 175 ? -10.568 6.043 -3.832 1.00 90.81 175 ALA A C 1
ATOM 1408 O O . ALA A 1 175 ? -9.679 6.588 -4.492 1.00 90.81 175 ALA A O 1
ATOM 1409 N N . GLY A 1 176 ? -11.837 6.434 -3.887 1.00 84.06 176 GLY A N 1
ATOM 1410 C CA . GLY A 1 176 ? -12.324 7.526 -4.715 1.00 84.06 176 GLY A CA 1
ATOM 1411 C C . GLY A 1 176 ? -12.423 7.190 -6.203 1.00 84.06 176 GLY A C 1
ATOM 1412 O O . GLY A 1 176 ? -12.592 6.041 -6.610 1.00 84.06 176 GLY A O 1
ATOM 1413 N N . LYS A 1 177 ? -12.407 8.235 -7.036 1.00 74.38 177 LYS A N 1
ATOM 1414 C CA . LYS A 1 177 ? -12.771 8.140 -8.464 1.00 74.38 177 LYS A CA 1
ATOM 1415 C C . LYS A 1 177 ? -11.694 8.642 -9.418 1.00 74.38 177 LYS A C 1
ATOM 1417 O O . LYS A 1 177 ? -11.847 8.469 -10.626 1.00 74.38 177 LYS A O 1
ATOM 1422 N N . ASP A 1 178 ? -10.654 9.298 -8.910 1.00 76.69 178 ASP A N 1
ATOM 1423 C CA . ASP A 1 178 ? -9.658 9.979 -9.735 1.00 76.69 178 ASP A CA 1
ATOM 1424 C C . ASP A 1 178 ? -8.265 10.032 -9.089 1.00 76.69 178 ASP A C 1
ATOM 1426 O O . ASP A 1 178 ? -8.063 9.624 -7.948 1.00 76.69 178 ASP A O 1
ATOM 1430 N N . ALA A 1 179 ? -7.304 10.589 -9.831 1.00 67.06 179 ALA A N 1
ATOM 1431 C CA . ALA A 1 179 ? -5.905 10.742 -9.429 1.00 67.06 179 ALA A CA 1
ATOM 1432 C C . ALA A 1 179 ? -5.660 11.624 -8.202 1.00 67.06 179 ALA A C 1
ATOM 1434 O O . ALA A 1 179 ? -4.586 11.570 -7.605 1.00 67.06 179 ALA A O 1
ATOM 1435 N N . GLY A 1 180 ? -6.623 12.469 -7.833 1.00 81.25 180 GLY A N 1
ATOM 1436 C CA . GLY A 1 180 ? -6.552 13.253 -6.607 1.00 81.25 180 GLY A CA 1
ATOM 1437 C C . GLY A 1 180 ? -6.874 12.428 -5.363 1.00 81.25 180 GLY A C 1
ATOM 1438 O O . GLY A 1 180 ? -6.596 12.881 -4.251 1.00 81.25 180 GLY A O 1
ATOM 1439 N N . SER A 1 181 ? -7.453 11.240 -5.544 1.00 88.75 181 SER A N 1
ATOM 1440 C CA . SER A 1 181 ? -7.925 10.380 -4.466 1.00 88.75 181 SER A CA 1
ATOM 1441 C C . SER A 1 181 ? -6.778 9.603 -3.806 1.00 88.75 181 SER A C 1
ATOM 1443 O O . SER A 1 181 ? -5.645 9.576 -4.290 1.00 88.75 181 SER A O 1
ATOM 1445 N N . LEU A 1 182 ? -7.064 9.001 -2.656 1.00 94.00 182 LEU A N 1
ATOM 1446 C CA . LEU A 1 182 ? -6.083 8.259 -1.877 1.00 94.00 182 LEU A CA 1
ATOM 1447 C C . LEU A 1 182 ? -5.677 6.936 -2.545 1.00 94.00 182 LEU A C 1
ATOM 1449 O O . LEU A 1 182 ? -6.519 6.162 -3.007 1.00 94.00 182 LEU A O 1
ATOM 1453 N N . GLN A 1 183 ? -4.379 6.644 -2.494 1.00 95.75 183 GLN A N 1
ATOM 1454 C CA . GLN A 1 183 ? -3.793 5.348 -2.818 1.00 95.75 183 GLN A CA 1
ATOM 1455 C C . GLN A 1 183 ? -2.822 4.935 -1.710 1.00 95.75 183 GLN A C 1
ATOM 1457 O O . GLN A 1 183 ? -2.019 5.751 -1.262 1.00 95.75 183 GLN A O 1
ATOM 1462 N N . ALA A 1 184 ? -2.848 3.663 -1.319 1.00 97.50 184 ALA A N 1
ATOM 1463 C CA . ALA A 1 184 ? -1.875 3.064 -0.414 1.00 97.50 184 ALA A CA 1
ATOM 1464 C C . ALA A 1 184 ? -1.254 1.818 -1.054 1.00 97.50 184 ALA A C 1
ATOM 1466 O O . ALA A 1 184 ? -1.974 0.942 -1.527 1.00 97.50 184 ALA A O 1
ATOM 1467 N N . VAL A 1 185 ? 0.073 1.720 -1.060 1.00 97.88 185 VAL A N 1
ATOM 1468 C CA . VAL A 1 185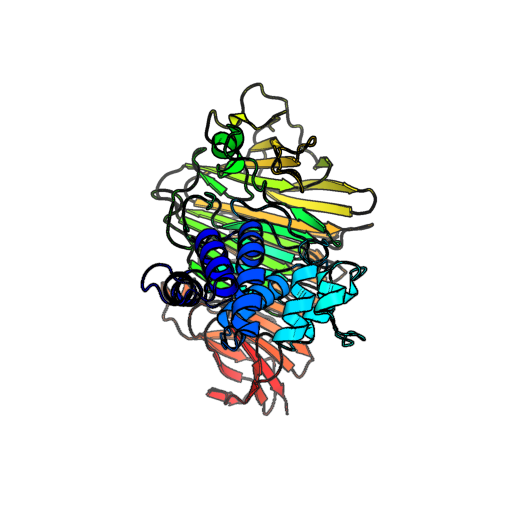 ? 0.799 0.523 -1.498 1.00 97.88 185 VAL A CA 1
ATOM 1469 C C . VAL A 1 185 ? 1.384 -0.174 -0.285 1.00 97.88 185 VAL A C 1
ATOM 1471 O O . VAL A 1 185 ? 2.085 0.456 0.503 1.00 97.88 185 VAL A O 1
ATOM 1474 N N . LEU A 1 186 ? 1.099 -1.467 -0.159 1.00 98.69 186 LEU A N 1
ATOM 1475 C CA . LEU A 1 186 ? 1.662 -2.353 0.849 1.00 98.69 186 LEU A CA 1
ATOM 1476 C C . LEU A 1 186 ? 2.654 -3.309 0.179 1.00 98.69 186 LEU A C 1
ATOM 1478 O O . LEU A 1 186 ? 2.272 -4.111 -0.681 1.00 98.69 186 LEU A O 1
ATOM 1482 N N . ASN A 1 187 ? 3.918 -3.227 0.594 1.00 97.94 187 ASN A N 1
ATOM 1483 C CA . ASN A 1 187 ? 4.979 -4.113 0.128 1.00 97.94 187 ASN A CA 1
ATOM 1484 C C . ASN A 1 187 ? 4.907 -5.463 0.863 1.00 97.94 187 ASN A C 1
ATOM 1486 O O . ASN A 1 187 ? 5.158 -5.527 2.068 1.00 97.94 187 ASN A O 1
ATOM 1490 N N . ILE A 1 188 ? 4.582 -6.546 0.151 1.00 97.75 188 ILE A N 1
ATOM 1491 C CA . ILE A 1 188 ? 4.626 -7.917 0.686 1.00 97.75 188 ILE A CA 1
ATOM 1492 C C . ILE A 1 188 ? 5.615 -8.797 -0.084 1.00 97.75 188 ILE A C 1
ATOM 1494 O O . ILE A 1 188 ? 5.484 -10.017 -0.075 1.00 97.75 188 ILE A O 1
ATOM 1498 N N . MET A 1 189 ? 6.629 -8.201 -0.715 1.00 96.94 189 MET A N 1
ATOM 1499 C CA . MET A 1 189 ? 7.631 -8.948 -1.469 1.00 96.94 189 MET A CA 1
ATOM 1500 C C . MET A 1 189 ? 8.511 -9.830 -0.581 1.00 96.94 189 MET A C 1
ATOM 1502 O O . MET A 1 189 ? 8.970 -9.448 0.500 1.00 96.94 189 MET A O 1
ATOM 1506 N N . ALA A 1 190 ? 8.812 -11.022 -1.083 1.00 96.19 190 ALA A N 1
ATOM 1507 C CA . ALA A 1 190 ? 9.929 -11.827 -0.635 1.00 96.19 190 ALA A CA 1
ATOM 1508 C C . ALA A 1 190 ? 11.257 -11.123 -0.945 1.00 96.19 190 ALA A C 1
ATOM 1510 O O . ALA A 1 190 ? 11.357 -10.238 -1.796 1.00 96.19 190 ALA A O 1
ATOM 1511 N N . TYR A 1 191 ? 12.327 -11.590 -0.311 1.00 95.81 191 TYR A N 1
ATOM 1512 C CA . TYR A 1 191 ? 13.670 -11.236 -0.740 1.00 95.81 191 TYR A CA 1
ATOM 1513 C C . TYR A 1 191 ? 13.951 -11.777 -2.156 1.00 95.81 191 TYR A C 1
ATOM 1515 O O . TYR A 1 191 ? 14.026 -12.988 -2.368 1.00 95.81 191 TYR A O 1
ATOM 1523 N N . GLN A 1 192 ? 14.157 -10.875 -3.117 1.00 91.00 192 GLN A N 1
ATOM 1524 C CA . GLN A 1 192 ? 14.367 -11.171 -4.543 1.00 91.00 192 GLN A CA 1
ATOM 1525 C C . GLN A 1 192 ? 15.839 -11.041 -4.980 1.00 91.00 192 GLN A C 1
ATOM 1527 O O . GLN A 1 192 ? 16.194 -11.371 -6.113 1.00 91.00 192 GLN A O 1
ATOM 1532 N N . GLY A 1 193 ? 16.733 -10.607 -4.085 1.00 91.19 193 GLY A N 1
ATOM 1533 C CA . GLY A 1 193 ? 18.175 -10.566 -4.325 1.00 91.19 193 GLY A CA 1
ATOM 1534 C C . GLY A 1 193 ? 18.819 -9.232 -3.963 1.00 91.19 193 GLY A C 1
ATOM 1535 O O . GLY A 1 193 ? 18.397 -8.532 -3.047 1.00 91.19 193 GLY A O 1
ATOM 1536 N N . GLY A 1 194 ? 19.897 -8.881 -4.670 1.00 90.00 194 GLY A N 1
ATOM 1537 C CA . GLY A 1 194 ? 20.746 -7.732 -4.327 1.00 90.00 194 GLY A CA 1
ATOM 1538 C C . GLY A 1 194 ? 20.028 -6.379 -4.318 1.00 90.00 194 GLY A C 1
ATOM 1539 O O . GLY A 1 194 ? 20.448 -5.498 -3.572 1.00 90.00 194 GLY A O 1
ATOM 1540 N N . HIS A 1 195 ? 18.945 -6.246 -5.085 1.00 93.69 195 HIS A N 1
ATOM 1541 C CA . HIS A 1 195 ? 18.147 -5.025 -5.186 1.00 93.69 195 HIS A CA 1
ATOM 1542 C C . HIS A 1 195 ? 17.042 -4.922 -4.138 1.00 93.69 195 HIS A C 1
ATOM 1544 O O . HIS A 1 195 ? 16.508 -3.836 -3.950 1.00 93.69 195 HIS A O 1
ATOM 1550 N N . SER A 1 196 ? 16.744 -6.008 -3.418 1.00 95.12 196 SER A N 1
ATOM 1551 C CA . SER A 1 196 ? 15.727 -5.990 -2.372 1.00 95.12 196 SER A CA 1
ATOM 1552 C C . SER A 1 196 ? 16.171 -5.184 -1.161 1.00 95.12 196 SER A C 1
ATOM 1554 O O . SER A 1 196 ? 17.340 -5.261 -0.746 1.00 95.12 196 SER A O 1
ATOM 1556 N N . HIS A 1 197 ? 15.230 -4.436 -0.599 1.00 97.25 197 HIS A N 1
ATOM 1557 C CA . HIS A 1 197 ? 15.371 -3.718 0.663 1.00 97.25 197 HIS A CA 1
ATOM 1558 C C . HIS A 1 197 ? 14.733 -4.533 1.810 1.00 97.25 197 HIS A C 1
ATOM 1560 O O . HIS A 1 197 ? 13.953 -5.452 1.554 1.00 97.25 197 HIS A O 1
ATOM 1566 N N . PRO A 1 198 ? 15.142 -4.322 3.076 1.00 97.50 198 PRO A N 1
ATOM 1567 C CA . PRO A 1 198 ? 14.565 -5.006 4.237 1.00 97.50 198 PRO A CA 1
ATOM 1568 C C . PRO A 1 198 ? 13.319 -4.259 4.753 1.00 97.50 198 PRO A C 1
ATOM 1570 O O . PRO A 1 198 ? 13.300 -3.761 5.881 1.00 97.50 198 PRO A O 1
ATOM 1573 N N . ASP A 1 199 ? 12.297 -4.145 3.910 1.00 97.56 199 ASP A N 1
ATOM 1574 C CA . ASP A 1 199 ? 11.143 -3.251 4.074 1.00 97.56 199 ASP A CA 1
ATOM 1575 C C . ASP A 1 199 ? 9.790 -3.971 3.903 1.00 97.56 199 ASP A C 1
ATOM 1577 O O . ASP A 1 199 ? 8.792 -3.379 3.481 1.00 97.56 199 ASP A O 1
ATOM 1581 N N . GLN A 1 200 ? 9.722 -5.260 4.254 1.00 98.25 200 GLN A N 1
ATOM 1582 C CA . GLN A 1 200 ? 8.466 -6.006 4.219 1.00 98.25 200 GLN A CA 1
ATOM 1583 C C . GLN A 1 200 ? 7.421 -5.350 5.124 1.00 98.25 200 GLN A C 1
ATOM 1585 O O . GLN A 1 200 ? 7.724 -4.865 6.219 1.00 98.25 200 GLN A O 1
ATOM 1590 N N . LEU A 1 201 ? 6.171 -5.377 4.660 1.00 98.69 201 LEU A N 1
ATOM 1591 C CA . LEU A 1 201 ? 5.042 -4.627 5.209 1.00 98.69 201 LEU A CA 1
ATOM 1592 C C . LEU A 1 201 ? 5.217 -3.099 5.136 1.00 98.69 201 LEU A C 1
ATOM 1594 O O . LEU A 1 201 ? 4.515 -2.383 5.851 1.00 98.69 201 LEU A O 1
ATOM 1598 N N . GLY A 1 202 ? 6.116 -2.588 4.288 1.00 98.31 202 GLY A N 1
ATOM 1599 C CA . GLY A 1 202 ? 6.299 -1.160 4.019 1.00 98.31 202 GLY A CA 1
ATOM 1600 C C . GLY A 1 202 ? 5.074 -0.507 3.379 1.00 98.31 202 GLY A C 1
ATOM 1601 O O . GLY A 1 202 ? 4.324 -1.155 2.648 1.00 98.31 202 GLY A O 1
ATOM 1602 N N . LEU A 1 203 ? 4.870 0.778 3.681 1.00 98.62 203 LEU A N 1
ATOM 1603 C CA . LEU A 1 203 ? 3.735 1.576 3.210 1.00 98.62 203 LEU A CA 1
ATOM 1604 C C . LEU A 1 203 ? 4.201 2.762 2.370 1.00 98.62 203 LEU A C 1
ATOM 1606 O O . LEU A 1 203 ? 5.082 3.510 2.784 1.00 98.62 203 LEU A O 1
ATOM 1610 N N . ILE A 1 204 ? 3.532 2.987 1.245 1.00 97.62 204 ILE A N 1
ATOM 1611 C CA . ILE A 1 204 ? 3.623 4.227 0.465 1.00 97.62 204 ILE A CA 1
ATOM 1612 C C . ILE A 1 204 ? 2.210 4.779 0.325 1.00 97.62 204 ILE A C 1
ATOM 1614 O O . ILE A 1 204 ? 1.292 4.019 0.018 1.00 97.62 204 ILE A O 1
ATOM 1618 N N . VAL A 1 205 ? 2.017 6.081 0.538 1.00 97.00 205 VAL A N 1
ATOM 1619 C CA . VAL A 1 205 ? 0.701 6.725 0.391 1.00 97.00 205 VAL A CA 1
ATOM 1620 C C . VAL A 1 205 ? 0.790 7.904 -0.559 1.00 97.00 205 VAL A C 1
ATOM 1622 O O . VAL A 1 205 ? 1.612 8.804 -0.371 1.00 97.00 205 VAL A O 1
ATOM 1625 N N . SER A 1 206 ? -0.120 7.923 -1.525 1.00 94.62 206 SER A N 1
ATOM 1626 C CA . SER A 1 206 ? -0.342 9.033 -2.446 1.00 94.62 206 SER A CA 1
ATOM 1627 C C . SER A 1 206 ? -1.748 9.594 -2.259 1.00 94.62 206 SER A C 1
ATOM 1629 O O . SER A 1 206 ? -2.679 8.887 -1.875 1.00 94.62 206 SER A O 1
ATOM 1631 N N . GLY A 1 207 ? -1.903 10.886 -2.515 1.00 92.75 207 GLY A N 1
ATOM 1632 C CA . GLY A 1 207 ? -3.173 11.595 -2.429 1.00 92.75 207 GLY A CA 1
ATOM 1633 C C . GLY A 1 207 ? -3.002 13.049 -2.846 1.00 92.75 207 GLY A C 1
ATOM 1634 O O . GLY A 1 207 ? -1.888 13.573 -2.882 1.00 92.75 207 GLY A O 1
ATOM 1635 N N . LEU A 1 208 ? -4.100 13.719 -3.195 1.00 92.25 208 LEU A N 1
ATOM 1636 C CA . LEU A 1 208 ? -4.080 15.090 -3.724 1.00 92.25 208 LEU A CA 1
ATOM 1637 C C . LEU A 1 208 ? -3.181 15.240 -4.971 1.00 92.25 208 LEU A C 1
ATOM 1639 O O . LEU A 1 208 ? -2.633 16.317 -5.232 1.00 92.25 208 LEU A O 1
ATOM 1643 N N . GLY A 1 209 ? -3.032 14.160 -5.745 1.00 89.81 209 GLY A N 1
ATOM 1644 C CA . GLY A 1 209 ? -2.250 14.114 -6.978 1.00 89.81 209 GLY A CA 1
ATOM 1645 C C . GLY A 1 209 ? -0.733 14.145 -6.777 1.00 89.81 209 GLY A C 1
ATOM 1646 O O . GLY A 1 209 ? -0.052 14.715 -7.625 1.00 89.81 209 GLY A O 1
ATOM 1647 N N . GLN A 1 210 ? -0.208 13.618 -5.665 1.00 90.38 210 GLN A N 1
ATOM 1648 C CA . GLN A 1 210 ? 1.225 13.341 -5.482 1.00 90.38 210 GLN A CA 1
ATOM 1649 C C . GLN A 1 210 ? 1.463 12.261 -4.413 1.00 90.38 210 GLN A C 1
ATOM 1651 O O . GLN A 1 210 ? 0.567 11.950 -3.624 1.00 90.38 210 GLN A O 1
ATOM 1656 N N . THR A 1 211 ? 2.694 11.756 -4.325 1.00 92.94 211 THR A N 1
ATOM 1657 C CA . THR A 1 211 ? 3.151 10.965 -3.170 1.00 92.94 211 THR A CA 1
ATOM 1658 C C . THR A 1 211 ? 3.228 11.849 -1.917 1.00 92.94 211 THR A C 1
ATOM 1660 O O . THR A 1 211 ? 3.715 12.975 -1.979 1.00 92.94 211 THR A O 1
ATOM 1663 N N . LEU A 1 212 ? 2.739 11.355 -0.776 1.00 95.62 212 LEU A N 1
ATOM 1664 C CA . LEU A 1 212 ? 2.722 12.062 0.515 1.00 95.62 212 LEU A CA 1
ATOM 1665 C C . LEU A 1 212 ? 3.586 11.353 1.565 1.00 95.62 212 LEU A C 1
ATOM 1667 O O . LEU A 1 212 ? 4.311 12.012 2.309 1.00 95.62 212 LEU A O 1
ATOM 1671 N N . ILE A 1 213 ? 3.523 10.020 1.591 1.00 97.56 213 ILE A N 1
ATOM 1672 C CA . ILE A 1 213 ? 4.327 9.131 2.438 1.00 97.56 213 ILE A CA 1
ATOM 1673 C C . ILE A 1 213 ? 5.201 8.310 1.482 1.00 97.56 213 ILE A C 1
ATOM 1675 O O . ILE A 1 213 ? 4.702 7.330 0.924 1.00 97.56 213 ILE A O 1
ATOM 1679 N N . PRO A 1 214 ? 6.436 8.753 1.185 1.00 96.00 214 PRO A N 1
ATOM 1680 C CA . PRO A 1 214 ? 7.299 8.105 0.206 1.00 96.00 214 PRO A CA 1
ATOM 1681 C C . PRO A 1 214 ? 8.111 6.965 0.826 1.00 96.00 214 PRO A C 1
ATOM 1683 O O . PRO A 1 214 ? 8.310 6.912 2.039 1.00 96.00 214 PRO A O 1
ATOM 1686 N N . ASP A 1 215 ? 8.645 6.102 -0.034 1.00 96.25 215 ASP A N 1
ATOM 1687 C CA . ASP A 1 215 ? 9.830 5.306 0.285 1.00 96.25 215 ASP A CA 1
ATOM 1688 C C . ASP A 1 215 ? 11.104 6.159 0.118 1.00 96.25 215 ASP A C 1
ATOM 1690 O O . ASP A 1 215 ? 11.114 7.097 -0.687 1.00 96.25 215 ASP A O 1
ATOM 1694 N N . ALA A 1 216 ? 12.185 5.849 0.844 1.00 95.69 216 ALA A N 1
ATOM 1695 C CA . ALA A 1 216 ? 13.455 6.561 0.690 1.00 95.69 216 ALA A CA 1
ATOM 1696 C C . ALA A 1 216 ? 14.074 6.380 -0.710 1.00 95.69 216 ALA A C 1
ATOM 1698 O O . ALA A 1 216 ? 14.785 7.272 -1.184 1.00 95.69 216 ALA A O 1
ATOM 1699 N N . GLY A 1 217 ? 13.790 5.264 -1.388 1.00 94.56 217 GLY A N 1
ATOM 1700 C CA . GLY A 1 217 ? 14.303 4.935 -2.713 1.00 94.56 217 GLY A CA 1
ATOM 1701 C C . GLY A 1 217 ? 15.759 4.474 -2.687 1.00 94.56 217 GLY A C 1
ATOM 1702 O O . GLY A 1 217 ? 16.261 3.945 -1.699 1.00 94.56 217 GLY A O 1
ATOM 1703 N N . SER A 1 218 ? 16.472 4.663 -3.796 1.00 94.75 218 SER A N 1
ATOM 1704 C CA . SER A 1 218 ? 17.856 4.210 -3.928 1.00 94.75 218 SER A CA 1
ATOM 1705 C C . SER A 1 218 ? 18.759 5.215 -4.625 1.00 94.75 218 SER A C 1
ATOM 1707 O O . SER A 1 218 ? 18.352 6.007 -5.473 1.00 94.75 218 SER A O 1
ATOM 1709 N N . ILE A 1 219 ? 20.041 5.126 -4.284 1.00 94.69 219 ILE A N 1
ATOM 1710 C CA . ILE A 1 219 ? 21.124 5.951 -4.812 1.00 94.69 219 ILE A CA 1
ATOM 1711 C C . ILE A 1 219 ? 22.224 5.068 -5.415 1.00 94.69 219 ILE A C 1
ATOM 1713 O O . ILE A 1 219 ? 22.197 3.840 -5.326 1.00 94.69 219 ILE A O 1
ATOM 1717 N N . ARG A 1 220 ? 23.255 5.683 -6.003 1.00 92.56 220 ARG A N 1
ATOM 1718 C CA . ARG A 1 220 ? 24.421 4.959 -6.535 1.00 92.56 220 ARG A CA 1
ATOM 1719 C C . ARG A 1 220 ? 25.056 4.051 -5.483 1.00 92.56 220 ARG A C 1
ATOM 1721 O O . ARG A 1 220 ? 25.542 4.521 -4.459 1.00 92.56 220 ARG A O 1
ATOM 1728 N N . TYR A 1 221 ? 25.274 2.793 -5.856 1.00 92.88 221 TYR A N 1
ATOM 1729 C CA . TYR A 1 221 ? 25.825 1.726 -4.998 1.00 92.88 221 TYR A CA 1
ATOM 1730 C C . TYR A 1 221 ? 27.229 1.961 -4.443 1.00 92.88 221 TYR A C 1
ATOM 1732 O O . TYR A 1 221 ? 27.714 1.211 -3.603 1.00 92.88 221 TYR A O 1
ATOM 1740 N N . ARG A 1 222 ? 27.942 2.967 -4.956 1.00 93.38 222 ARG A N 1
ATOM 1741 C CA . ARG A 1 222 ? 29.278 3.332 -4.465 1.00 93.38 222 ARG A CA 1
ATOM 1742 C C . ARG A 1 222 ? 29.240 4.369 -3.346 1.00 93.38 222 ARG A C 1
ATOM 1744 O O . ARG A 1 222 ? 30.287 4.641 -2.765 1.00 93.38 222 ARG A O 1
ATOM 1751 N N . ILE A 1 223 ? 28.085 4.977 -3.091 1.00 94.94 223 ILE A N 1
ATOM 1752 C CA . ILE A 1 223 ? 27.886 5.895 -1.973 1.00 94.94 223 ILE A CA 1
ATOM 1753 C C . ILE A 1 223 ? 27.596 5.025 -0.740 1.00 94.94 223 ILE A C 1
ATOM 1755 O O . ILE A 1 223 ? 26.651 4.243 -0.802 1.00 94.94 223 ILE A O 1
ATOM 1759 N N . PRO A 1 224 ? 28.368 5.135 0.361 1.00 95.94 224 PRO A N 1
ATOM 1760 C CA . PRO A 1 224 ? 28.191 4.283 1.546 1.00 95.94 224 PRO A CA 1
ATOM 1761 C C . PRO A 1 224 ? 26.754 4.250 2.080 1.00 95.94 224 PRO A C 1
ATOM 1763 O O . PRO A 1 224 ? 26.234 3.178 2.372 1.00 95.94 224 PRO A O 1
ATOM 1766 N N . ALA A 1 225 ? 26.075 5.404 2.064 1.00 96.94 225 ALA A N 1
ATOM 1767 C CA . ALA A 1 225 ? 24.683 5.541 2.483 1.00 96.94 225 ALA A CA 1
ATOM 1768 C C . ALA A 1 225 ? 23.705 4.610 1.741 1.00 96.94 225 ALA A C 1
ATOM 1770 O O . ALA A 1 225 ? 22.643 4.327 2.282 1.00 96.94 225 ALA A O 1
ATOM 1771 N N . HIS A 1 226 ? 24.038 4.106 0.540 1.00 97.00 226 HIS A N 1
ATOM 1772 C CA . HIS A 1 226 ? 23.220 3.088 -0.134 1.00 97.00 226 HIS A CA 1
ATOM 1773 C C . HIS A 1 226 ? 23.027 1.873 0.771 1.00 97.00 226 HIS A C 1
ATOM 1775 O O . HIS A 1 226 ? 21.900 1.492 1.050 1.00 97.00 226 HIS A O 1
ATOM 1781 N N . VAL A 1 227 ? 24.123 1.311 1.283 1.00 96.81 227 VAL A N 1
ATOM 1782 C CA . VAL A 1 227 ? 24.070 0.154 2.180 1.00 96.81 227 VAL A CA 1
ATOM 1783 C C . VAL A 1 227 ? 23.709 0.590 3.591 1.00 96.81 227 VAL A C 1
ATOM 1785 O O . VAL A 1 227 ? 22.877 -0.050 4.222 1.00 96.81 227 VAL A O 1
ATOM 1788 N N . ASP A 1 228 ? 24.313 1.670 4.080 1.00 97.38 228 ASP A N 1
ATOM 1789 C CA . ASP A 1 228 ? 24.256 2.008 5.502 1.00 97.38 228 ASP A CA 1
ATOM 1790 C C . ASP A 1 228 ? 22.958 2.736 5.912 1.00 97.38 228 ASP A C 1
ATOM 1792 O O . ASP A 1 228 ? 22.676 2.811 7.102 1.00 97.38 228 ASP A O 1
ATOM 1796 N N . TYR A 1 229 ? 22.161 3.249 4.962 1.00 98.00 229 TYR A N 1
ATOM 1797 C CA . TYR A 1 229 ? 20.875 3.913 5.227 1.00 98.00 229 TYR A CA 1
ATOM 1798 C C . TYR A 1 229 ? 19.747 3.435 4.311 1.00 98.00 229 TYR A C 1
ATOM 1800 O O . TYR A 1 229 ? 18.796 2.840 4.800 1.00 98.00 229 TYR A O 1
ATOM 1808 N N . PHE A 1 230 ? 19.856 3.644 2.992 1.00 97.50 230 PHE A N 1
ATOM 1809 C CA . PHE A 1 230 ? 18.762 3.359 2.046 1.00 97.50 230 PHE A CA 1
ATOM 1810 C C . PHE A 1 230 ? 18.368 1.877 2.013 1.00 97.50 230 PHE A C 1
ATOM 1812 O O . PHE A 1 230 ? 17.244 1.557 1.671 1.00 97.50 230 PHE A O 1
ATOM 1819 N N . LYS A 1 231 ? 19.280 0.974 2.393 1.00 96.69 231 LYS A N 1
ATOM 1820 C CA . LYS A 1 231 ? 19.023 -0.464 2.550 1.00 96.69 231 LYS A CA 1
ATOM 1821 C C . LYS A 1 231 ? 18.807 -0.894 4.004 1.00 96.69 231 LYS A C 1
ATOM 1823 O O . LYS A 1 231 ? 19.119 -2.034 4.354 1.00 96.69 231 LYS A O 1
ATOM 1828 N N . GLN A 1 232 ? 18.324 -0.002 4.862 1.00 98.44 232 GLN A N 1
ATOM 1829 C CA . GLN A 1 232 ? 18.043 -0.286 6.268 1.00 98.44 232 GLN A CA 1
ATOM 1830 C C . GLN A 1 232 ? 16.580 -0.008 6.588 1.00 98.44 232 GLN A C 1
ATOM 1832 O O . GLN A 1 232 ? 16.026 0.983 6.130 1.00 98.44 232 GLN A O 1
ATOM 1837 N N . SER A 1 233 ? 15.963 -0.837 7.434 1.00 98.69 233 SER A N 1
ATOM 1838 C CA . SER A 1 233 ? 14.519 -0.768 7.711 1.00 98.69 233 SER A CA 1
ATOM 1839 C C . SER A 1 233 ? 14.065 0.600 8.232 1.00 98.69 233 SER A C 1
ATOM 1841 O O . SER A 1 233 ? 12.957 1.025 7.936 1.00 98.69 233 SER A O 1
ATOM 1843 N N . VAL A 1 234 ? 14.924 1.330 8.950 1.00 98.69 234 VAL A N 1
ATOM 1844 C CA . VAL A 1 234 ? 14.609 2.677 9.460 1.00 98.69 234 VAL A CA 1
ATOM 1845 C C . VAL A 1 234 ? 14.459 3.741 8.363 1.00 98.69 234 VAL A C 1
ATOM 1847 O O . VAL A 1 234 ? 13.917 4.801 8.644 1.00 98.69 234 VAL A O 1
ATOM 1850 N N . ALA A 1 235 ? 14.908 3.484 7.130 1.00 98.44 235 ALA A N 1
ATOM 1851 C CA . ALA A 1 235 ? 14.673 4.362 5.980 1.00 98.44 235 ALA A CA 1
ATOM 1852 C C . ALA A 1 235 ? 13.294 4.136 5.324 1.00 98.44 235 ALA A C 1
ATOM 1854 O O . ALA A 1 235 ? 12.937 4.833 4.379 1.00 98.44 235 ALA A O 1
ATOM 1855 N N . HIS A 1 236 ? 12.505 3.183 5.830 1.00 98.62 236 HIS A N 1
ATOM 1856 C CA . HIS A 1 236 ? 11.210 2.803 5.270 1.00 98.62 236 HIS A CA 1
ATOM 1857 C C . HIS A 1 236 ? 10.073 3.006 6.275 1.00 98.62 236 HIS A C 1
ATOM 1859 O O . HIS A 1 236 ? 10.280 3.176 7.478 1.00 98.62 236 HIS A O 1
ATOM 1865 N N . ASN A 1 237 ? 8.838 2.967 5.779 1.00 98.75 237 ASN A N 1
ATOM 1866 C CA . ASN A 1 237 ? 7.629 3.140 6.587 1.00 98.75 237 ASN A CA 1
ATOM 1867 C C . ASN A 1 237 ? 7.193 1.811 7.208 1.00 98.75 237 ASN A C 1
ATOM 1869 O O . ASN A 1 237 ? 6.182 1.233 6.798 1.00 98.75 237 ASN A O 1
ATOM 1873 N N . VAL A 1 238 ? 7.996 1.296 8.139 1.00 98.81 238 VAL A N 1
ATOM 1874 C CA . VAL A 1 238 ? 7.863 -0.045 8.729 1.00 98.81 238 VAL A CA 1
ATOM 1875 C C . VAL A 1 238 ? 7.934 -0.013 10.258 1.00 98.81 238 VAL A C 1
ATOM 1877 O O . VAL A 1 238 ? 8.159 1.029 10.872 1.00 98.81 238 VAL A O 1
ATOM 1880 N N . LEU A 1 239 ? 7.757 -1.179 10.880 1.00 98.44 239 LEU A N 1
ATOM 1881 C CA . LEU A 1 239 ? 8.072 -1.399 12.286 1.00 98.44 239 LEU A CA 1
ATOM 1882 C C . LEU A 1 239 ? 9.467 -2.027 12.408 1.00 98.44 239 LEU A C 1
ATOM 1884 O O . LEU A 1 239 ? 9.742 -3.069 11.811 1.00 98.44 239 LEU A O 1
ATOM 1888 N N . VAL A 1 240 ? 10.342 -1.378 13.176 1.00 98.81 240 VAL A N 1
ATOM 1889 C CA . VAL A 1 240 ? 11.727 -1.795 13.417 1.00 98.81 240 VAL A CA 1
ATOM 1890 C C . VAL A 1 240 ? 11.847 -2.383 14.821 1.00 98.81 240 VAL A C 1
ATOM 1892 O O . VAL A 1 240 ? 11.378 -1.786 15.791 1.00 98.81 240 VAL A O 1
ATOM 1895 N N . VAL A 1 241 ? 12.487 -3.549 14.939 1.00 98.62 241 VAL A N 1
ATOM 1896 C CA . VAL A 1 241 ? 12.653 -4.275 16.210 1.00 98.62 241 VAL A CA 1
ATOM 1897 C C . VAL A 1 241 ? 14.092 -4.155 16.700 1.00 98.62 241 VAL A C 1
ATOM 1899 O O . VAL A 1 241 ? 15.029 -4.487 15.977 1.00 98.62 241 VAL A O 1
ATOM 1902 N N . ASP A 1 242 ? 14.278 -3.679 17.932 1.00 98.38 242 ASP A N 1
ATOM 1903 C CA . ASP A 1 242 ? 15.574 -3.534 18.614 1.00 98.38 242 ASP A CA 1
ATOM 1904 C C . ASP A 1 242 ? 16.642 -2.784 17.786 1.00 98.38 242 ASP A C 1
ATOM 1906 O O . ASP A 1 242 ? 17.843 -3.074 17.850 1.00 98.38 242 ASP A O 1
ATOM 1910 N N . GLY A 1 243 ? 16.200 -1.819 16.972 1.00 98.06 243 GLY A N 1
ATOM 1911 C CA . GLY A 1 243 ? 17.060 -1.061 16.060 1.00 98.06 243 GLY A CA 1
ATOM 1912 C C . GLY A 1 243 ? 17.737 -1.922 14.984 1.00 98.06 243 GLY A C 1
ATOM 1913 O O . GLY A 1 243 ? 18.786 -1.540 14.467 1.00 98.06 243 GLY A O 1
ATOM 1914 N N . GLN A 1 244 ? 17.201 -3.109 14.685 1.00 98.44 244 GLN A N 1
ATOM 1915 C CA . GLN A 1 244 ? 17.724 -4.017 13.666 1.00 98.44 244 GLN A CA 1
ATOM 1916 C C . GLN A 1 244 ? 16.904 -3.937 12.381 1.00 98.44 244 GLN A C 1
ATOM 1918 O O . GLN A 1 244 ? 15.676 -3.865 12.415 1.00 98.44 244 GLN A O 1
ATOM 1923 N N . SER A 1 245 ? 17.580 -4.023 11.238 1.00 98.56 245 SER A N 1
ATOM 1924 C CA . SER A 1 245 ? 16.895 -4.210 9.960 1.00 98.56 245 SER A CA 1
ATOM 1925 C C . SER A 1 245 ? 16.311 -5.619 9.842 1.00 98.56 245 SER A C 1
ATOM 1927 O O . SER A 1 245 ? 16.848 -6.575 10.410 1.00 98.56 245 SER A O 1
ATOM 1929 N N . GLN A 1 246 ? 15.206 -5.736 9.107 1.00 98.50 246 GLN A N 1
ATOM 1930 C CA . GLN A 1 246 ? 14.529 -7.001 8.837 1.00 98.50 246 GLN A CA 1
ATOM 1931 C C . GLN A 1 246 ? 15.460 -8.003 8.136 1.00 98.50 246 GLN A C 1
ATOM 1933 O O . GLN A 1 246 ? 16.361 -7.638 7.374 1.00 98.50 246 GLN A O 1
ATOM 1938 N N . GLN A 1 247 ? 15.227 -9.291 8.374 1.00 98.00 247 GLN A N 1
ATOM 1939 C CA . GLN A 1 247 ? 15.941 -10.377 7.711 1.00 98.00 247 GLN A CA 1
ATOM 1940 C C . GLN A 1 247 ? 15.421 -10.616 6.293 1.00 98.00 247 GLN A C 1
ATOM 1942 O O . GLN A 1 247 ? 14.247 -10.421 5.986 1.00 98.00 247 GLN A O 1
ATOM 1947 N N . HIS A 1 248 ? 16.297 -11.130 5.429 1.00 96.94 248 HIS A N 1
ATOM 1948 C CA . HIS A 1 248 ? 15.875 -11.675 4.144 1.00 96.94 248 HIS A CA 1
ATOM 1949 C C . HIS A 1 248 ? 14.977 -12.892 4.377 1.00 96.94 248 HIS A C 1
ATOM 1951 O O . HIS A 1 248 ? 15.424 -13.890 4.947 1.00 96.94 248 HIS A O 1
ATOM 1957 N N . SER A 1 249 ? 13.735 -12.825 3.912 1.00 96.69 249 SER A N 1
ATOM 1958 C CA . SER A 1 249 ? 12.752 -13.877 4.147 1.00 96.69 249 SER A CA 1
ATOM 1959 C C . SER A 1 249 ? 11.808 -14.072 2.957 1.00 96.69 249 SER A C 1
ATOM 1961 O O . SER A 1 249 ? 11.913 -13.386 1.936 1.00 96.69 249 SER A O 1
ATOM 1963 N N . SER A 1 250 ? 10.925 -15.067 3.058 1.00 97.25 250 SER A N 1
ATOM 1964 C CA . SER A 1 250 ? 9.817 -15.255 2.119 1.00 97.25 250 SER A CA 1
ATOM 1965 C C . SER A 1 250 ? 8.803 -14.116 2.224 1.00 97.25 250 SER A C 1
ATOM 1967 O O . SER A 1 250 ? 8.809 -13.359 3.194 1.00 97.25 250 SER A O 1
ATOM 1969 N N . ALA A 1 251 ? 7.904 -14.019 1.250 1.00 97.50 251 ALA A N 1
ATOM 1970 C CA . ALA A 1 251 ? 6.835 -13.035 1.277 1.00 97.50 251 ALA A CA 1
ATOM 1971 C C . ALA A 1 251 ? 5.956 -13.167 2.532 1.00 97.50 251 ALA A C 1
ATOM 1973 O O . ALA A 1 251 ? 5.606 -14.292 2.917 1.00 97.50 251 ALA A O 1
ATOM 1974 N N . PRO A 1 252 ? 5.568 -12.041 3.160 1.00 98.06 252 PRO A N 1
ATOM 1975 C CA . PRO A 1 252 ? 4.463 -12.007 4.100 1.00 98.06 252 PRO A CA 1
ATOM 1976 C C . PRO A 1 252 ? 3.192 -12.625 3.507 1.00 98.06 252 PRO A C 1
ATOM 1978 O O . PRO A 1 252 ? 2.867 -12.450 2.335 1.00 98.06 252 PRO A O 1
ATOM 1981 N N . ALA A 1 253 ? 2.432 -13.325 4.343 1.00 96.62 253 ALA A N 1
ATOM 1982 C CA . ALA A 1 253 ? 1.163 -13.913 3.945 1.00 96.62 253 ALA A CA 1
ATOM 1983 C C . ALA A 1 253 ? 0.061 -12.845 3.931 1.00 96.62 253 ALA A C 1
ATOM 1985 O O . ALA A 1 253 ? -0.235 -12.258 4.975 1.00 96.62 253 ALA A O 1
ATOM 1986 N N . LEU A 1 254 ? -0.584 -12.638 2.780 1.00 96.06 254 LEU A N 1
ATOM 1987 C CA . LEU A 1 254 ? -1.808 -11.841 2.682 1.00 96.06 254 LEU A CA 1
ATOM 1988 C C . LEU A 1 254 ? -2.973 -12.609 3.325 1.00 96.06 254 LEU A C 1
ATOM 1990 O O . LEU A 1 254 ? -3.372 -13.673 2.853 1.00 96.06 254 LEU A O 1
ATOM 1994 N N . ARG A 1 255 ? -3.509 -12.074 4.421 1.00 94.50 255 ARG A N 1
ATOM 1995 C CA . ARG A 1 255 ? -4.592 -12.669 5.218 1.00 94.50 255 ARG A CA 1
ATOM 1996 C C . ARG A 1 255 ? -5.966 -12.142 4.841 1.00 94.50 255 ARG A C 1
ATOM 1998 O O . ARG A 1 255 ? -6.924 -12.910 4.873 1.00 94.50 255 ARG A O 1
ATOM 2005 N N . ALA A 1 256 ? -6.044 -10.864 4.476 1.00 94.81 256 ALA A N 1
ATOM 2006 C CA . ALA A 1 256 ? -7.284 -10.224 4.067 1.00 94.81 256 ALA A CA 1
ATOM 2007 C C . ALA A 1 256 ? -7.073 -9.300 2.865 1.00 94.81 256 ALA A C 1
ATOM 2009 O O . ALA A 1 256 ? -6.051 -8.617 2.805 1.00 94.81 256 ALA A O 1
ATOM 2010 N N . PHE A 1 257 ? -8.043 -9.250 1.949 1.00 96.00 257 PHE A N 1
ATOM 2011 C CA . PHE A 1 257 ? -8.114 -8.256 0.874 1.00 96.00 257 PHE A CA 1
ATOM 2012 C C . PHE A 1 257 ? -9.568 -7.875 0.571 1.00 96.00 257 PHE A C 1
ATOM 2014 O O . PHE A 1 257 ? -10.411 -8.751 0.398 1.00 96.00 257 PHE A O 1
ATOM 2021 N N . VAL A 1 258 ? -9.863 -6.577 0.495 1.00 95.25 258 VAL A N 1
ATOM 2022 C CA . VAL A 1 258 ? -11.178 -6.038 0.119 1.00 95.25 258 VAL A CA 1
ATOM 2023 C C . VAL A 1 258 ? -11.009 -4.990 -0.971 1.00 95.25 258 VAL A C 1
ATOM 2025 O O . VAL A 1 258 ? -10.248 -4.035 -0.809 1.00 95.25 258 VAL A O 1
ATOM 2028 N N . ASN A 1 259 ? -11.779 -5.140 -2.047 1.00 92.56 259 ASN A N 1
ATOM 2029 C CA . ASN A 1 259 ? -11.965 -4.135 -3.087 1.00 92.56 259 ASN A CA 1
ATOM 2030 C C . ASN A 1 259 ? -13.465 -3.819 -3.205 1.00 92.56 259 ASN A C 1
ATOM 2032 O O . ASN A 1 259 ? -14.210 -4.561 -3.842 1.00 92.56 259 ASN A O 1
ATOM 2036 N N . SER A 1 260 ? -13.920 -2.746 -2.553 1.00 91.44 260 SER A N 1
ATOM 2037 C CA . SER A 1 260 ? -15.321 -2.296 -2.589 1.00 91.44 260 SER A CA 1
ATOM 2038 C C . SER A 1 260 ? -15.420 -0.784 -2.805 1.00 91.44 260 SER A C 1
ATOM 2040 O O . SER A 1 260 ? -14.394 -0.099 -2.843 1.00 91.44 260 SER A O 1
ATOM 2042 N N . SER A 1 261 ? -16.638 -0.252 -2.956 1.00 88.75 261 SER A N 1
ATOM 2043 C CA . SER A 1 261 ? -16.842 1.194 -3.106 1.00 88.75 261 SER A CA 1
ATOM 2044 C C . SER A 1 261 ? -16.728 1.959 -1.792 1.00 88.75 261 SER A C 1
ATOM 2046 O O . SER A 1 261 ? -16.271 3.095 -1.814 1.00 88.75 261 SER A O 1
ATOM 2048 N N . SER A 1 262 ? -17.107 1.361 -0.662 1.00 92.44 262 SER A N 1
ATOM 2049 C CA . SER A 1 262 ? -17.079 2.045 0.638 1.00 92.44 262 SER A CA 1
ATOM 2050 C C . SER A 1 262 ? -15.754 1.895 1.388 1.00 92.44 262 SER A C 1
ATOM 2052 O O . SER A 1 262 ? -15.406 2.748 2.200 1.00 92.44 262 SER A O 1
ATOM 2054 N N . LEU A 1 263 ? -15.060 0.769 1.189 1.00 95.94 263 LEU A N 1
ATOM 2055 C CA . LEU A 1 263 ? -13.845 0.421 1.922 1.00 95.94 263 LEU A CA 1
ATOM 2056 C C . LEU A 1 263 ? -12.923 -0.463 1.082 1.00 95.94 263 LEU A C 1
ATOM 2058 O O . LEU A 1 263 ? -13.354 -1.454 0.488 1.00 95.94 263 LEU A O 1
ATOM 2062 N N . GLN A 1 264 ? -11.632 -0.168 1.098 1.00 96.94 264 GLN A N 1
ATOM 2063 C CA . GLN A 1 264 ? -10.603 -1.080 0.619 1.00 96.94 264 GLN A CA 1
ATOM 2064 C C . GLN A 1 264 ? -9.754 -1.517 1.806 1.00 96.94 264 GLN A C 1
ATOM 2066 O O . GLN A 1 264 ? -9.460 -0.718 2.689 1.00 96.94 264 GLN A O 1
ATOM 2071 N N . ALA A 1 265 ? -9.387 -2.792 1.868 1.00 97.88 265 ALA A N 1
ATOM 2072 C CA . ALA A 1 265 ? -8.673 -3.317 3.024 1.00 97.88 265 ALA A CA 1
ATOM 2073 C C . ALA A 1 265 ? -7.605 -4.322 2.621 1.00 97.88 265 ALA A C 1
ATOM 2075 O O . ALA A 1 265 ? -7.778 -5.066 1.657 1.00 97.88 265 ALA A O 1
ATOM 2076 N N . ALA A 1 266 ? -6.526 -4.372 3.394 1.00 98.12 266 ALA A N 1
ATOM 2077 C CA . ALA A 1 266 ? -5.535 -5.430 3.299 1.00 98.12 266 ALA A CA 1
ATOM 2078 C C . ALA A 1 266 ? -4.951 -5.743 4.673 1.00 98.12 266 ALA A C 1
ATOM 2080 O O . ALA A 1 266 ? -4.621 -4.824 5.416 1.00 98.12 266 ALA A O 1
ATOM 2081 N N . THR A 1 267 ? -4.770 -7.026 4.979 1.00 97.88 267 THR A N 1
ATOM 2082 C CA . THR A 1 267 ? -4.014 -7.478 6.156 1.00 97.88 267 THR A CA 1
ATOM 2083 C C . THR A 1 267 ? -2.930 -8.436 5.707 1.00 97.88 267 THR A C 1
ATOM 2085 O O . THR A 1 267 ? -3.244 -9.429 5.053 1.00 97.88 267 THR A O 1
ATOM 2088 N N . ALA A 1 268 ? -1.679 -8.191 6.087 1.00 97.94 268 ALA A N 1
ATOM 2089 C CA . ALA A 1 268 ? -0.566 -9.097 5.812 1.00 97.94 268 ALA A CA 1
ATOM 2090 C C . ALA A 1 268 ? 0.266 -9.377 7.067 1.00 97.94 268 ALA A C 1
ATOM 2092 O O . ALA A 1 268 ? 0.395 -8.520 7.941 1.00 97.94 268 ALA A O 1
ATOM 2093 N N . THR A 1 269 ? 0.818 -10.590 7.156 1.00 97.94 269 THR A N 1
ATOM 2094 C CA . THR A 1 269 ? 1.541 -11.080 8.342 1.00 97.94 269 THR A CA 1
ATOM 2095 C C . THR A 1 269 ? 2.861 -11.748 7.978 1.00 97.94 269 THR A C 1
ATOM 2097 O O . THR A 1 269 ? 2.904 -12.504 7.008 1.00 97.94 269 THR A O 1
ATOM 2100 N N . THR A 1 270 ? 3.897 -11.576 8.796 1.00 98.31 270 THR A N 1
ATOM 2101 C CA . THR A 1 270 ? 5.161 -12.326 8.693 1.00 98.31 270 THR A CA 1
ATOM 2102 C C . THR A 1 270 ? 5.716 -12.629 10.079 1.00 98.31 270 THR A C 1
ATOM 2104 O O . THR A 1 270 ? 5.615 -11.809 10.982 1.00 98.31 270 THR A O 1
ATOM 2107 N N . ASP A 1 271 ? 6.305 -13.805 10.257 1.00 98.00 271 ASP A N 1
ATOM 2108 C CA . ASP A 1 271 ? 7.052 -14.213 11.454 1.00 98.00 271 ASP A CA 1
ATOM 2109 C C . ASP A 1 271 ? 8.545 -14.446 11.147 1.00 98.00 271 ASP A C 1
ATOM 2111 O O . ASP A 1 271 ? 9.284 -14.985 11.969 1.00 98.00 271 ASP A O 1
ATOM 2115 N N . GLN A 1 272 ? 8.988 -14.053 9.946 1.00 98.12 272 GLN A N 1
ATOM 2116 C CA . GLN A 1 272 ? 10.348 -14.281 9.449 1.00 98.12 272 GLN A CA 1
ATOM 2117 C C . GLN A 1 272 ? 11.183 -12.997 9.353 1.00 98.12 272 GLN A C 1
ATOM 2119 O O . GLN A 1 272 ? 12.399 -13.076 9.192 1.00 98.12 272 GLN A O 1
ATOM 2124 N N . ALA A 1 273 ? 10.559 -11.817 9.451 1.00 97.94 273 ALA A N 1
ATOM 2125 C CA . ALA A 1 273 ? 11.267 -10.537 9.388 1.00 97.94 273 ALA A CA 1
ATOM 2126 C C . ALA A 1 273 ? 12.231 -10.355 10.574 1.00 97.94 273 ALA A C 1
ATOM 2128 O O . ALA A 1 273 ? 13.326 -9.817 10.409 1.00 97.94 273 ALA A O 1
ATOM 2129 N N . TYR A 1 274 ? 11.853 -10.855 11.754 1.00 98.44 274 TYR A N 1
ATOM 2130 C CA . TYR A 1 274 ? 12.647 -10.799 12.978 1.00 98.44 274 TYR A CA 1
ATOM 2131 C C . TYR A 1 274 ? 12.521 -12.113 13.762 1.00 98.44 274 TYR A C 1
ATOM 2133 O O . TYR A 1 274 ? 11.416 -12.640 13.890 1.00 98.44 274 TYR A O 1
ATOM 2141 N N . PRO A 1 275 ? 13.612 -12.657 14.334 1.00 97.56 275 PRO A N 1
ATOM 2142 C CA . PRO A 1 275 ? 13.534 -13.882 15.124 1.00 97.56 275 PRO A CA 1
ATOM 2143 C C . PRO A 1 275 ? 12.608 -13.736 16.337 1.00 97.56 275 PRO A C 1
ATOM 2145 O O . PRO A 1 275 ? 12.864 -12.916 17.214 1.00 97.56 275 PRO A O 1
ATOM 2148 N N . GLY A 1 276 ? 11.576 -14.580 16.417 1.00 97.62 276 GLY A N 1
ATOM 2149 C CA . GLY A 1 276 ? 10.675 -14.642 17.573 1.00 97.62 276 GLY A CA 1
ATOM 2150 C C . GLY A 1 276 ? 9.650 -13.507 17.663 1.00 97.62 276 GLY A C 1
ATOM 2151 O O . GLY A 1 276 ? 8.992 -13.393 18.696 1.00 97.62 276 GLY A O 1
ATOM 2152 N N . VAL A 1 277 ? 9.504 -12.696 16.609 1.00 98.69 277 VAL A N 1
ATOM 2153 C CA . VAL A 1 277 ? 8.515 -11.614 16.538 1.00 98.69 277 VAL A CA 1
ATOM 2154 C C . VAL A 1 277 ? 7.619 -11.821 15.322 1.00 98.69 277 VAL A C 1
ATOM 2156 O O . VAL A 1 277 ? 8.087 -11.859 14.185 1.00 98.69 277 VAL A O 1
ATOM 2159 N N . GLN A 1 278 ? 6.317 -11.923 15.564 1.00 98.56 278 GLN A N 1
ATOM 2160 C CA . GLN A 1 278 ? 5.298 -11.897 14.527 1.00 98.56 278 GLN A CA 1
ATOM 2161 C C . GLN A 1 278 ? 4.873 -10.454 14.267 1.00 98.56 278 GLN A C 1
ATOM 2163 O O . GLN A 1 278 ? 4.524 -9.731 15.194 1.00 98.56 278 GLN A O 1
ATOM 2168 N N . LEU A 1 279 ? 4.869 -10.055 13.001 1.00 98.69 279 LEU A N 1
ATOM 2169 C CA . LEU A 1 279 ? 4.383 -8.769 12.525 1.00 98.69 279 LEU A CA 1
ATOM 2170 C C . LEU A 1 279 ? 3.063 -8.940 11.777 1.00 98.69 279 LEU A C 1
ATOM 2172 O O . LEU A 1 279 ? 2.896 -9.889 11.004 1.00 98.69 279 LEU A O 1
ATOM 2176 N N . ALA A 1 280 ? 2.155 -7.987 11.959 1.00 98.12 280 ALA A N 1
ATOM 2177 C CA . ALA A 1 280 ? 0.910 -7.891 11.210 1.00 98.12 280 ALA A CA 1
ATOM 2178 C C . ALA A 1 280 ? 0.622 -6.428 10.870 1.00 98.12 280 ALA A C 1
ATOM 2180 O O . ALA A 1 280 ? 0.653 -5.579 11.755 1.00 98.12 280 ALA A O 1
ATOM 2181 N N . ARG A 1 281 ? 0.308 -6.124 9.609 1.00 98.75 281 ARG A N 1
ATOM 2182 C CA . ARG A 1 281 ? -0.151 -4.789 9.209 1.00 98.75 281 ARG A CA 1
ATOM 2183 C C . ARG A 1 281 ? -1.510 -4.881 8.542 1.00 98.75 281 ARG A C 1
ATOM 2185 O O . ARG A 1 281 ? -1.670 -5.653 7.598 1.00 98.75 281 ARG A O 1
ATOM 2192 N N . THR A 1 282 ? -2.464 -4.100 9.036 1.00 98.69 282 THR A N 1
ATOM 2193 C CA . THR A 1 282 ? -3.805 -3.948 8.474 1.00 98.69 282 THR A CA 1
ATOM 2194 C C . THR A 1 282 ? -4.022 -2.511 8.029 1.00 98.69 282 THR A C 1
ATOM 2196 O O . THR A 1 282 ? -3.858 -1.582 8.813 1.00 98.69 282 THR A O 1
ATOM 2199 N N . LEU A 1 283 ? -4.425 -2.346 6.774 1.00 98.88 283 LEU A N 1
ATOM 2200 C CA . LEU A 1 283 ? -4.788 -1.073 6.169 1.00 98.88 283 LEU A CA 1
ATOM 2201 C C . LEU A 1 283 ? -6.288 -1.072 5.885 1.00 98.88 283 LEU A C 1
ATOM 2203 O O . LEU A 1 283 ? -6.775 -2.010 5.254 1.00 98.88 283 LEU A O 1
ATOM 2207 N N . LEU A 1 284 ? -7.001 -0.031 6.318 1.00 98.75 284 LEU A N 1
ATOM 2208 C CA . LEU A 1 284 ? -8.404 0.218 5.968 1.00 98.75 284 LEU A CA 1
ATOM 2209 C C . LEU A 1 284 ? -8.504 1.591 5.305 1.00 98.75 284 LEU A C 1
ATOM 2211 O O . LEU A 1 284 ? -8.305 2.617 5.955 1.00 98.75 284 LEU A O 1
ATOM 2215 N N . LEU A 1 285 ? -8.781 1.608 4.010 1.00 98.50 285 LEU A N 1
ATOM 2216 C CA . LEU A 1 285 ? -8.803 2.801 3.185 1.00 98.50 285 LEU A CA 1
ATOM 2217 C C . LEU A 1 285 ? -10.243 3.176 2.820 1.00 98.50 285 LEU A C 1
ATOM 2219 O O . LEU A 1 285 ? -11.005 2.344 2.334 1.00 98.50 285 LEU A O 1
ATOM 2223 N N . THR A 1 286 ? -10.589 4.436 3.062 1.00 96.75 286 THR A N 1
ATOM 2224 C CA . THR A 1 286 ? -11.824 5.089 2.605 1.00 96.75 286 THR A CA 1
ATOM 2225 C C . THR A 1 286 ? -11.464 6.227 1.649 1.00 96.75 286 THR A C 1
ATOM 2227 O O . THR A 1 286 ? -10.286 6.563 1.497 1.00 96.75 286 THR A O 1
ATOM 2230 N N . ASP A 1 287 ? -12.463 6.870 1.045 1.00 94.25 287 ASP A N 1
ATOM 2231 C CA . ASP A 1 287 ? -12.251 8.043 0.184 1.00 94.25 287 ASP A CA 1
ATOM 2232 C C . ASP A 1 287 ? -11.554 9.204 0.923 1.00 94.25 287 ASP A C 1
ATOM 2234 O O . ASP A 1 287 ? -10.860 10.008 0.299 1.00 94.25 287 ASP A O 1
ATOM 2238 N N . GLU A 1 288 ? -11.718 9.304 2.246 1.00 95.06 288 GLU A N 1
ATOM 2239 C CA . GLU A 1 288 ? -11.275 10.457 3.036 1.00 95.06 288 GLU A CA 1
ATOM 2240 C C . GLU A 1 288 ? -10.042 10.225 3.908 1.00 95.06 288 GLU A C 1
ATOM 2242 O O . GLU A 1 288 ? -9.381 11.198 4.292 1.00 95.06 288 GLU A O 1
ATOM 2247 N N . TYR A 1 289 ? -9.773 8.980 4.295 1.00 97.69 289 TYR A N 1
ATOM 2248 C CA . TYR A 1 289 ? -8.683 8.645 5.206 1.00 97.69 289 TYR A CA 1
ATOM 2249 C C . TYR A 1 289 ? -8.252 7.176 5.091 1.00 97.69 289 TYR A C 1
ATOM 2251 O O . TYR A 1 289 ? -9.014 6.304 4.669 1.00 97.69 289 TYR A O 1
ATOM 2259 N N . LEU A 1 290 ? -7.031 6.911 5.551 1.00 98.75 290 LEU A N 1
ATOM 2260 C CA . LEU A 1 290 ? -6.448 5.588 5.754 1.00 98.75 290 LEU A CA 1
ATOM 2261 C C . LEU A 1 290 ? -6.307 5.314 7.257 1.00 98.75 290 LEU A C 1
ATOM 2263 O O . LEU A 1 290 ? -5.730 6.126 7.976 1.00 98.75 290 LEU A O 1
ATOM 2267 N N . ILE A 1 291 ? -6.786 4.167 7.731 1.00 98.88 291 ILE A N 1
ATOM 2268 C CA . ILE A 1 291 ? -6.411 3.612 9.036 1.00 98.88 291 ILE A CA 1
ATOM 2269 C C . ILE A 1 291 ? -5.247 2.642 8.816 1.00 98.88 291 ILE A C 1
ATOM 2271 O O . ILE A 1 291 ? -5.374 1.704 8.029 1.00 98.88 291 ILE A O 1
ATOM 2275 N N . ASP A 1 292 ? -4.144 2.858 9.527 1.00 98.88 292 ASP A N 1
ATOM 2276 C CA . ASP A 1 292 ? -2.984 1.965 9.592 1.00 98.88 292 ASP A CA 1
ATOM 2277 C C . ASP A 1 292 ? -2.913 1.328 10.983 1.00 98.88 292 ASP A C 1
ATOM 2279 O O . ASP A 1 292 ? -2.829 2.034 11.989 1.00 98.88 292 ASP A O 1
ATOM 2283 N N . ILE A 1 293 ? -2.981 -0.002 11.040 1.00 98.69 293 ILE A N 1
ATOM 2284 C CA . ILE A 1 293 ? -2.841 -0.800 12.261 1.00 98.69 293 ILE A CA 1
ATOM 2285 C C . ILE A 1 293 ? -1.630 -1.708 12.074 1.00 98.69 293 ILE A C 1
ATOM 2287 O O . ILE A 1 293 ? -1.687 -2.664 11.300 1.00 98.69 293 ILE A O 1
ATOM 2291 N N . PHE A 1 294 ? -0.539 -1.428 12.782 1.00 98.69 294 PHE A N 1
ATOM 2292 C CA . PHE A 1 294 ? 0.694 -2.210 12.709 1.00 98.69 294 PHE A CA 1
ATOM 2293 C C . PHE A 1 294 ? 0.991 -2.855 14.066 1.00 98.69 294 PHE A C 1
ATOM 2295 O O . PHE A 1 294 ? 1.362 -2.177 15.026 1.00 98.69 294 PHE A O 1
ATOM 2302 N N . GLY A 1 295 ? 0.798 -4.169 14.140 1.00 97.44 295 GLY A N 1
ATOM 2303 C CA . GLY A 1 295 ? 1.012 -4.991 15.322 1.00 97.44 295 GLY A CA 1
ATOM 2304 C C . GLY A 1 295 ? 2.325 -5.770 15.315 1.00 97.44 295 GLY A C 1
ATOM 2305 O O . GLY A 1 295 ? 2.831 -6.164 14.258 1.00 97.44 295 GLY A O 1
ATOM 2306 N N . ALA A 1 296 ? 2.842 -6.019 16.517 1.00 98.12 296 ALA A N 1
ATOM 2307 C CA . ALA A 1 296 ? 3.951 -6.925 16.781 1.00 98.12 296 ALA A CA 1
ATOM 2308 C C . ALA A 1 296 ? 3.663 -7.775 18.028 1.00 98.12 296 ALA A C 1
ATOM 2310 O O . ALA A 1 296 ? 3.254 -7.241 19.060 1.00 98.12 296 ALA A O 1
ATOM 2311 N N . ASN A 1 297 ? 3.912 -9.081 17.934 1.00 97.56 297 ASN A N 1
ATOM 2312 C CA . ASN A 1 297 ? 3.700 -10.047 19.010 1.00 97.56 297 ASN A CA 1
ATOM 2313 C C . ASN A 1 297 ? 4.930 -10.947 19.202 1.00 97.56 297 ASN A C 1
ATOM 2315 O O . ASN A 1 297 ? 5.489 -11.465 18.234 1.00 97.56 297 ASN A O 1
ATOM 2319 N N . SER A 1 298 ? 5.344 -11.142 20.451 1.00 98.12 298 SER A N 1
ATOM 2320 C CA . SER A 1 298 ? 6.510 -11.942 20.832 1.00 98.12 298 SER A CA 1
ATOM 2321 C C . SER A 1 298 ? 6.381 -12.509 22.251 1.00 98.12 298 SER A C 1
ATOM 2323 O O . SER A 1 298 ? 5.631 -12.003 23.084 1.00 98.12 298 SER A O 1
ATOM 2325 N N . GLU A 1 299 ? 7.157 -13.551 22.575 1.00 97.81 299 GLU A N 1
ATOM 2326 C CA . GLU A 1 299 ? 7.176 -14.128 23.935 1.00 97.81 299 GLU A CA 1
ATOM 2327 C C . GLU A 1 299 ? 7.849 -13.206 24.967 1.00 97.81 299 GLU A C 1
ATOM 2329 O O . GLU A 1 299 ? 7.516 -13.224 26.155 1.00 97.81 299 GLU A O 1
ATOM 2334 N N . THR A 1 300 ? 8.826 -12.411 24.527 1.00 97.19 300 THR A N 1
ATOM 2335 C CA . THR A 1 300 ? 9.591 -11.481 25.364 1.00 97.19 300 THR A CA 1
ATOM 2336 C C . THR A 1 300 ? 9.395 -10.049 24.911 1.00 97.19 300 THR A C 1
ATOM 2338 O O . THR A 1 300 ? 9.077 -9.802 23.754 1.00 97.19 300 THR A O 1
ATOM 2341 N N . ALA A 1 301 ? 9.613 -9.095 25.815 1.00 98.19 301 ALA A N 1
ATOM 2342 C CA . ALA A 1 301 ? 9.537 -7.688 25.456 1.00 98.19 301 ALA A CA 1
ATOM 2343 C C . ALA A 1 301 ? 10.700 -7.275 24.539 1.00 98.19 301 ALA A C 1
ATOM 2345 O O . ALA A 1 301 ? 11.856 -7.568 24.848 1.00 98.19 301 ALA A O 1
ATOM 2346 N N . HIS A 1 302 ? 10.380 -6.536 23.479 1.00 98.50 302 HIS A N 1
ATOM 2347 C CA . HIS A 1 302 ? 11.323 -5.897 22.561 1.00 98.50 302 HIS A CA 1
ATOM 2348 C C . HIS A 1 302 ? 11.080 -4.390 22.512 1.00 98.50 302 HIS A C 1
ATOM 2350 O O . HIS A 1 302 ? 10.045 -3.900 22.971 1.00 98.50 302 HIS A O 1
ATOM 2356 N N . THR A 1 303 ? 12.043 -3.644 21.972 1.00 98.31 303 THR A N 1
ATOM 2357 C CA . THR A 1 303 ? 11.839 -2.239 21.607 1.00 98.31 303 THR A CA 1
ATOM 2358 C C . THR A 1 303 ? 11.346 -2.167 20.173 1.00 98.31 303 THR A C 1
ATOM 2360 O O . THR A 1 303 ? 12.030 -2.619 19.259 1.00 98.31 303 THR A O 1
ATOM 2363 N N . TYR A 1 304 ? 10.183 -1.564 19.986 1.00 98.75 304 TYR A N 1
ATOM 2364 C CA . TYR A 1 304 ? 9.561 -1.357 18.692 1.00 98.75 304 TYR A CA 1
ATOM 2365 C C . TYR A 1 304 ? 9.604 0.123 18.333 1.00 98.75 304 TYR A C 1
ATOM 2367 O O . TYR A 1 304 ? 9.221 0.969 19.144 1.00 98.75 304 TYR A O 1
ATOM 2375 N N . ASP A 1 305 ? 10.059 0.420 17.121 1.00 98.75 305 ASP A N 1
ATOM 2376 C CA . ASP A 1 305 ? 9.944 1.732 16.497 1.00 98.75 305 ASP A CA 1
ATOM 2377 C C . ASP A 1 305 ? 9.003 1.621 15.304 1.00 98.75 305 ASP A C 1
ATOM 2379 O O . ASP A 1 305 ? 9.348 1.013 14.295 1.00 98.75 305 ASP A O 1
ATOM 2383 N N . TRP A 1 306 ? 7.818 2.216 15.407 1.00 98.81 306 TRP A N 1
ATOM 2384 C CA . TRP A 1 306 ? 6.994 2.474 14.229 1.00 98.81 306 TRP A CA 1
ATOM 2385 C C . TRP A 1 306 ? 7.538 3.722 13.539 1.00 98.81 306 TRP A C 1
ATOM 2387 O O . TRP A 1 306 ? 7.606 4.780 14.171 1.00 98.81 306 TRP A O 1
ATOM 2397 N N . VAL A 1 307 ? 7.975 3.583 12.289 1.00 98.81 307 VAL A N 1
ATOM 2398 C CA . VAL A 1 307 ? 8.670 4.623 11.524 1.00 98.81 307 VAL A CA 1
ATOM 2399 C C . VAL A 1 307 ? 7.778 5.114 10.389 1.00 98.81 307 VAL A C 1
ATOM 2401 O O . VAL A 1 307 ? 7.208 4.311 9.650 1.00 98.81 307 VAL A O 1
ATOM 2404 N N . LEU A 1 308 ? 7.679 6.434 10.231 1.00 98.75 308 LEU A N 1
ATOM 2405 C CA . LEU A 1 308 ? 6.953 7.060 9.133 1.00 98.75 308 LEU A CA 1
ATOM 2406 C C . LEU A 1 308 ? 7.713 8.266 8.568 1.00 98.75 308 LEU A C 1
ATOM 2408 O O . LEU A 1 308 ? 8.069 9.190 9.301 1.00 98.75 308 LEU A O 1
ATOM 2412 N N . HIS A 1 309 ? 7.898 8.267 7.254 1.00 98.50 309 HIS A N 1
ATOM 2413 C CA . HIS A 1 309 ? 8.461 9.343 6.452 1.00 98.50 309 HIS A CA 1
ATOM 2414 C C . HIS A 1 309 ? 7.318 10.044 5.725 1.00 98.50 309 HIS A C 1
ATOM 2416 O O . HIS A 1 309 ? 6.537 9.409 5.020 1.00 98.50 309 HIS A O 1
ATOM 2422 N N . CYS A 1 310 ? 7.221 11.360 5.872 1.00 97.94 310 CYS A N 1
ATOM 2423 C CA . CYS A 1 310 ? 6.173 12.152 5.233 1.00 97.94 310 CYS A CA 1
ATOM 2424 C C . CYS A 1 310 ? 6.789 13.401 4.616 1.00 97.94 310 CYS A C 1
ATOM 2426 O O . CYS A 1 310 ? 7.549 14.106 5.281 1.00 97.94 310 CYS A O 1
ATOM 2428 N N . LEU A 1 311 ? 6.423 13.716 3.374 1.00 96.69 311 LEU A N 1
ATOM 2429 C CA . LEU A 1 311 ? 6.854 14.956 2.733 1.00 96.69 311 LEU A CA 1
ATOM 2430 C C . LEU A 1 311 ? 6.273 16.187 3.445 1.00 96.69 311 LEU A C 1
ATOM 2432 O O . LEU A 1 311 ? 5.207 16.141 4.059 1.00 96.69 311 LEU A O 1
ATOM 2436 N N . GLY A 1 312 ? 6.964 17.319 3.313 1.00 96.56 312 GLY A N 1
ATOM 2437 C CA . GLY A 1 312 ? 6.524 18.607 3.845 1.00 96.56 312 GLY A CA 1
ATOM 2438 C C . GLY A 1 312 ? 7.209 19.012 5.144 1.00 96.56 312 GLY A C 1
ATOM 2439 O O . GLY A 1 312 ? 8.268 18.509 5.497 1.00 96.56 312 GLY A O 1
ATOM 2440 N N . THR A 1 313 ? 6.618 19.974 5.850 1.00 97.00 313 THR A N 1
ATOM 2441 C CA . THR A 1 313 ? 7.110 20.449 7.153 1.00 97.00 313 THR A CA 1
ATOM 2442 C C . THR A 1 313 ? 6.249 19.890 8.281 1.00 97.00 313 THR A C 1
ATOM 2444 O O . THR A 1 313 ? 5.051 20.161 8.316 1.00 97.00 313 THR A O 1
ATOM 2447 N N . LEU A 1 314 ? 6.867 19.158 9.213 1.00 97.94 314 LEU A N 1
ATOM 2448 C CA . LEU A 1 314 ? 6.200 18.496 10.340 1.00 97.94 314 LEU A CA 1
ATOM 2449 C C . LEU A 1 314 ? 5.941 19.437 11.524 1.00 97.94 314 LEU A C 1
ATOM 2451 O O . LEU A 1 314 ? 6.840 20.127 12.010 1.00 97.94 314 LEU A O 1
ATOM 2455 N N . SER A 1 315 ? 4.728 19.371 12.066 1.00 96.56 315 SER A N 1
ATOM 2456 C CA . SER A 1 315 ? 4.337 19.980 13.338 1.00 96.56 315 SER A CA 1
ATOM 2457 C C . SER A 1 315 ? 3.504 19.016 14.190 1.00 96.56 315 SER A C 1
ATOM 2459 O O . SER A 1 315 ? 2.799 18.159 13.666 1.00 96.56 315 SER A O 1
ATOM 2461 N N . ALA A 1 316 ? 3.585 19.137 15.516 1.00 96.31 316 ALA A N 1
ATOM 2462 C CA . ALA A 1 316 ? 2.838 18.296 16.452 1.00 96.31 316 ALA A CA 1
ATOM 2463 C C . ALA A 1 316 ? 2.049 19.151 17.445 1.00 96.31 316 ALA A C 1
ATOM 2465 O O . ALA A 1 316 ? 2.531 20.185 17.918 1.00 96.31 316 ALA A O 1
ATOM 2466 N N . ARG A 1 317 ? 0.838 18.713 17.794 1.00 92.56 317 ARG A N 1
ATOM 2467 C CA . ARG A 1 317 ? -0.019 19.419 18.750 1.00 92.56 317 ARG A CA 1
ATOM 2468 C C . ARG A 1 317 ? 0.232 18.925 20.172 1.00 92.56 317 ARG A C 1
ATOM 2470 O O . ARG A 1 317 ? 0.010 17.764 20.475 1.00 92.56 317 ARG A O 1
ATOM 2477 N N . GLY A 1 318 ? 0.612 19.833 21.072 1.00 89.38 318 GLY A N 1
ATOM 2478 C CA . GLY A 1 318 ? 0.726 19.529 22.506 1.00 89.38 318 GLY A CA 1
ATOM 2479 C C . GLY A 1 318 ? 1.961 18.711 22.904 1.00 89.38 318 GLY A C 1
ATOM 2480 O O . GLY A 1 318 ? 2.088 18.358 24.073 1.00 89.38 318 GLY A O 1
ATOM 2481 N N . LEU A 1 319 ? 2.878 18.458 21.966 1.00 94.62 319 LEU A N 1
ATOM 2482 C CA . LEU A 1 319 ? 4.166 17.815 22.217 1.00 94.62 319 LEU A CA 1
ATOM 2483 C C . LEU A 1 319 ? 5.295 18.853 22.202 1.00 94.62 319 LEU A C 1
ATOM 2485 O O . LEU A 1 319 ? 5.285 19.776 21.390 1.00 94.62 319 LEU A O 1
ATOM 2489 N N . ASP A 1 320 ? 6.280 18.675 23.082 1.00 93.19 320 ASP A N 1
ATOM 2490 C CA . ASP A 1 320 ? 7.460 19.545 23.199 1.00 93.19 320 ASP A CA 1
ATOM 2491 C C . ASP A 1 320 ? 8.761 18.723 23.085 1.00 93.19 320 ASP A C 1
ATOM 2493 O O . ASP A 1 320 ? 9.408 18.418 24.096 1.00 93.19 320 ASP A O 1
ATOM 2497 N N . PRO A 1 321 ? 9.118 18.265 21.868 1.00 96.38 321 PRO A N 1
ATOM 2498 C CA . PRO A 1 321 ? 10.282 17.415 21.663 1.00 96.38 321 PRO A CA 1
ATOM 2499 C C . PRO A 1 321 ? 11.588 18.206 21.816 1.00 96.38 321 PRO A C 1
ATOM 2501 O O . PRO A 1 321 ? 11.784 19.251 21.193 1.00 96.38 321 PRO A O 1
ATOM 2504 N N . GLN A 1 322 ? 12.513 17.670 22.610 1.00 97.25 322 GLN A N 1
ATOM 2505 C CA . GLN A 1 322 ? 13.804 18.286 22.914 1.00 97.25 322 GLN A CA 1
ATOM 2506 C C . GLN A 1 322 ? 14.922 17.682 22.056 1.00 97.25 322 GLN A C 1
ATOM 2508 O O . GLN A 1 322 ? 14.918 16.468 21.846 1.00 97.25 322 GLN A O 1
ATOM 2513 N N . PRO A 1 323 ? 15.896 18.482 21.585 1.00 97.44 323 PRO A N 1
ATOM 2514 C CA . PRO A 1 323 ? 17.026 17.970 20.815 1.00 97.44 323 PRO A CA 1
ATOM 2515 C C . PRO A 1 323 ? 17.869 16.994 21.635 1.00 97.44 323 PRO A C 1
ATOM 2517 O O . PRO A 1 323 ? 18.120 17.212 22.824 1.00 97.44 323 PRO A O 1
ATOM 2520 N N . VAL A 1 324 ? 18.343 15.939 20.977 1.00 95.50 324 VAL A N 1
ATOM 2521 C CA . VAL A 1 324 ? 19.261 14.949 21.546 1.00 95.50 324 VAL A CA 1
ATOM 2522 C C . VAL A 1 324 ? 20.511 14.837 20.687 1.00 95.50 324 VAL A C 1
ATOM 2524 O O . VAL A 1 324 ? 20.482 15.053 19.483 1.00 95.50 324 VAL A O 1
ATOM 2527 N N . SER A 1 325 ? 21.638 14.520 21.321 1.00 84.69 325 SER A N 1
ATOM 2528 C CA . SER A 1 325 ? 22.924 14.374 20.632 1.00 84.69 325 SER A CA 1
ATOM 2529 C C . SER A 1 325 ? 23.187 12.960 20.115 1.00 84.69 325 SER A C 1
ATOM 2531 O O . SER A 1 325 ? 24.233 12.732 19.519 1.00 84.69 325 SER A O 1
ATOM 2533 N N . VAL A 1 326 ? 22.307 12.005 20.427 1.00 83.50 326 VAL A N 1
ATOM 2534 C CA . VAL A 1 326 ? 22.444 10.598 20.041 1.00 83.50 326 VAL A CA 1
ATOM 2535 C C . VAL A 1 326 ? 21.142 10.169 19.365 1.00 83.50 326 VAL A C 1
ATOM 2537 O O . VAL A 1 326 ? 20.074 10.480 19.908 1.00 83.50 326 VAL A O 1
ATOM 2540 N N . PRO A 1 327 ? 21.216 9.498 18.204 1.00 88.31 327 PRO A N 1
ATOM 2541 C CA . PRO A 1 327 ? 20.046 8.936 17.546 1.00 88.31 327 PRO A CA 1
ATOM 2542 C C . PRO A 1 327 ? 19.351 7.864 18.407 1.00 88.31 327 PRO A C 1
ATOM 2544 O O . PRO A 1 327 ? 19.886 7.417 19.425 1.00 88.31 327 PRO A O 1
ATOM 2547 N N . PRO A 1 328 ? 18.139 7.427 18.021 1.00 88.94 328 PRO A N 1
ATOM 2548 C CA . PRO A 1 328 ? 17.404 6.398 18.755 1.00 88.94 328 PRO A CA 1
ATOM 2549 C C . PRO A 1 328 ? 18.135 5.040 18.835 1.00 88.94 328 PRO A C 1
ATOM 2551 O O . PRO A 1 328 ? 17.849 4.259 19.747 1.00 88.94 328 PRO A O 1
ATOM 2554 N N . ALA A 1 329 ? 19.051 4.750 17.906 1.00 94.31 329 ALA A N 1
ATOM 2555 C CA . ALA A 1 329 ? 19.975 3.614 17.917 1.00 94.31 329 ALA A CA 1
ATOM 2556 C C . ALA A 1 329 ? 21.287 3.998 17.202 1.00 94.31 329 ALA A C 1
ATOM 2558 O O . ALA A 1 329 ? 21.309 4.968 16.453 1.00 94.31 329 ALA A O 1
ATOM 2559 N N . ASP A 1 330 ? 22.373 3.256 17.431 1.00 91.94 330 ASP A N 1
ATOM 2560 C CA . ASP A 1 330 ? 23.721 3.647 16.972 1.00 91.94 330 ASP A CA 1
ATOM 2561 C C . ASP A 1 330 ? 24.088 3.168 15.552 1.00 91.94 330 ASP A C 1
ATOM 2563 O O . ASP A 1 330 ? 25.106 3.600 15.012 1.00 91.94 330 ASP A O 1
ATOM 2567 N N . THR A 1 331 ? 23.329 2.230 14.979 1.00 94.94 331 THR A N 1
ATOM 2568 C CA . THR A 1 331 ? 23.635 1.562 13.700 1.00 94.94 331 THR A CA 1
ATOM 2569 C C . THR A 1 331 ? 22.361 1.278 12.904 1.00 94.94 331 THR A C 1
ATOM 2571 O O . THR A 1 331 ? 21.255 1.479 13.407 1.00 94.94 331 THR A O 1
ATOM 2574 N N . ASN A 1 332 ? 22.516 0.686 11.713 1.00 97.75 332 ASN A N 1
ATOM 2575 C CA . ASN A 1 332 ? 21.423 0.238 10.841 1.00 97.75 332 ASN A CA 1
ATOM 2576 C C . ASN A 1 332 ? 20.548 1.406 10.362 1.00 97.75 332 ASN A C 1
ATOM 2578 O O . ASN A 1 332 ? 19.322 1.330 10.381 1.00 97.75 332 ASN A O 1
ATOM 2582 N N . GLY A 1 333 ? 21.193 2.498 9.956 1.00 97.94 333 GLY A N 1
ATOM 2583 C CA . GLY A 1 333 ? 20.569 3.668 9.346 1.00 97.94 333 GLY A CA 1
ATOM 2584 C C . GLY A 1 333 ? 20.187 4.757 10.341 1.00 97.94 333 GLY A C 1
ATOM 2585 O O . GLY A 1 333 ? 20.071 5.918 9.953 1.00 97.94 333 GLY A O 1
ATOM 2586 N N . TYR A 1 334 ? 20.049 4.441 11.630 1.00 98.38 334 TYR A N 1
ATOM 2587 C CA . TYR A 1 334 ? 19.703 5.440 12.643 1.00 98.38 334 TYR A CA 1
ATOM 2588 C C . TYR A 1 334 ? 20.780 6.523 12.783 1.00 98.38 334 TYR A C 1
ATOM 2590 O O . TYR A 1 334 ? 20.463 7.661 13.121 1.00 98.38 334 TYR A O 1
ATOM 2598 N N . GLU A 1 335 ? 22.038 6.204 12.476 1.00 96.19 335 GLU A N 1
ATOM 2599 C CA . GLU A 1 335 ? 23.162 7.140 12.461 1.00 96.19 335 GLU A CA 1
ATOM 2600 C C . GLU A 1 335 ? 23.091 8.193 11.341 1.00 96.19 335 GLU A C 1
ATOM 2602 O O . GLU A 1 335 ? 23.834 9.172 11.386 1.00 96.19 335 GLU A O 1
ATOM 2607 N N . TYR A 1 336 ? 22.199 8.012 10.361 1.00 97.00 336 TYR A N 1
ATOM 2608 C CA . TYR A 1 336 ? 21.930 8.971 9.285 1.00 97.00 336 TYR A CA 1
ATOM 2609 C C . TYR A 1 336 ? 20.716 9.869 9.565 1.00 97.00 336 TYR A C 1
ATOM 2611 O O . TYR A 1 336 ? 20.423 10.752 8.761 1.00 97.00 336 TYR A O 1
ATOM 2619 N N . LEU A 1 337 ? 20.008 9.661 10.681 1.00 97.38 337 LEU A N 1
ATOM 2620 C CA . LEU A 1 337 ? 18.922 10.543 11.099 1.00 97.38 337 LEU A CA 1
ATOM 2621 C C . LEU A 1 337 ? 19.499 11.828 11.700 1.00 97.38 337 LEU A C 1
ATOM 2623 O O . LEU A 1 337 ? 20.125 11.809 12.763 1.00 97.38 337 LEU A O 1
ATOM 2627 N N . ASP A 1 338 ? 19.237 12.951 11.040 1.00 95.81 338 ASP A N 1
ATOM 2628 C CA . ASP A 1 338 ? 19.697 14.271 11.460 1.00 95.81 338 ASP A CA 1
ATOM 2629 C C . ASP A 1 338 ? 18.647 15.005 12.306 1.00 95.81 338 ASP A C 1
ATOM 2631 O O . ASP A 1 338 ? 17.466 14.657 12.343 1.00 95.81 338 ASP A O 1
ATOM 2635 N N . ASN A 1 339 ? 19.088 16.044 13.025 1.00 96.62 339 ASN A N 1
ATOM 2636 C CA . ASN A 1 339 ? 18.229 16.939 13.817 1.00 96.62 339 ASN A CA 1
ATOM 2637 C C . ASN A 1 339 ? 17.268 16.222 14.787 1.00 96.62 339 ASN A C 1
ATOM 2639 O O . ASN A 1 339 ? 16.158 16.697 15.049 1.00 96.62 339 ASN A O 1
ATOM 2643 N N . VAL A 1 340 ? 17.718 15.099 15.358 1.00 97.94 340 VAL A N 1
ATOM 2644 C CA . VAL A 1 340 ? 16.898 14.250 16.224 1.00 97.94 340 VAL A CA 1
ATOM 2645 C C . VAL A 1 340 ? 16.423 15.011 17.464 1.00 97.94 340 VAL A C 1
ATOM 2647 O O . VAL A 1 340 ? 17.205 15.559 18.250 1.00 97.94 340 VAL A O 1
ATOM 2650 N N . ARG A 1 341 ? 15.108 15.002 17.670 1.00 98.06 341 ARG A N 1
ATOM 2651 C CA . ARG A 1 341 ? 14.428 15.503 18.866 1.00 98.06 341 ARG A CA 1
ATOM 2652 C C . ARG A 1 341 ? 13.518 14.422 19.427 1.00 98.06 341 ARG A C 1
ATOM 2654 O O . ARG A 1 341 ? 12.961 13.639 18.670 1.00 98.06 341 ARG A O 1
ATOM 2661 N N . VAL A 1 342 ? 13.329 14.396 20.742 1.00 98.12 342 VAL A N 1
ATOM 2662 C CA . VAL A 1 342 ? 12.514 13.381 21.424 1.00 98.12 342 VAL A CA 1
ATOM 2663 C C . VAL A 1 342 ? 11.602 14.000 22.472 1.00 98.12 342 VAL A C 1
ATOM 2665 O O . VAL A 1 342 ? 11.976 14.951 23.162 1.00 98.12 342 VAL A O 1
ATOM 2668 N N . THR A 1 343 ? 10.408 13.446 22.634 1.00 97.88 343 THR A N 1
ATOM 2669 C CA . THR A 1 343 ? 9.515 13.800 23.740 1.00 97.88 343 THR A CA 1
ATOM 2670 C C . THR A 1 343 ? 9.941 13.139 25.059 1.00 97.88 343 THR A C 1
ATOM 2672 O O . THR A 1 343 ? 10.679 12.147 25.108 1.00 97.88 343 THR A O 1
ATOM 2675 N N . GLY A 1 344 ? 9.414 13.651 26.175 1.00 95.81 344 GLY A N 1
ATOM 2676 C CA . GLY A 1 344 ? 9.242 12.808 27.361 1.00 95.81 344 GLY A CA 1
ATOM 2677 C C . GLY A 1 344 ? 8.280 11.640 27.075 1.00 95.81 344 GLY A C 1
ATOM 2678 O O . GLY A 1 344 ? 7.636 11.634 26.021 1.00 95.81 344 GLY A O 1
ATOM 2679 N N . PRO A 1 345 ? 8.168 10.659 27.987 1.00 96.44 345 PRO A N 1
ATOM 2680 C CA . PRO A 1 345 ? 7.099 9.669 27.915 1.00 96.44 345 PRO A CA 1
ATOM 2681 C C . PRO A 1 345 ? 5.741 10.370 27.837 1.00 96.44 345 PRO A C 1
ATOM 2683 O O . PRO A 1 345 ? 5.502 11.312 28.598 1.00 96.44 345 PRO A O 1
ATOM 2686 N N . VAL A 1 346 ? 4.884 9.940 26.918 1.00 96.38 346 VAL A N 1
ATOM 2687 C CA . VAL A 1 346 ? 3.522 10.463 26.789 1.00 96.38 346 VAL A CA 1
ATOM 2688 C C . VAL A 1 346 ? 2.530 9.584 27.545 1.00 96.38 346 VAL A C 1
ATOM 2690 O O . VAL A 1 346 ? 2.819 8.434 27.876 1.00 96.38 346 VAL A O 1
ATOM 2693 N N . GLU A 1 347 ? 1.352 10.135 27.821 1.00 94.25 347 GLU A N 1
ATOM 2694 C CA . GLU A 1 347 ? 0.214 9.360 28.315 1.00 94.25 347 GLU A CA 1
ATOM 2695 C C . GLU A 1 347 ? -0.523 8.669 27.164 1.00 94.25 347 GLU A C 1
ATOM 2697 O O . GLU A 1 347 ? -0.396 9.061 25.997 1.00 94.25 347 GLU A O 1
ATOM 2702 N N . ALA A 1 348 ? -1.313 7.647 27.493 1.00 93.06 348 ALA A N 1
ATOM 2703 C CA . ALA A 1 348 ? -2.196 7.009 26.529 1.00 93.06 348 ALA A CA 1
ATOM 2704 C C . ALA A 1 348 ? -3.216 8.009 25.959 1.00 93.06 348 ALA A C 1
ATOM 2706 O O . ALA A 1 348 ? -3.804 8.804 26.700 1.00 93.06 348 ALA A O 1
ATOM 2707 N N . GLY A 1 349 ? -3.439 7.957 24.646 1.00 93.19 349 GLY A N 1
ATOM 2708 C CA . GLY A 1 349 ? -4.428 8.791 23.967 1.00 93.19 349 GLY A CA 1
ATOM 2709 C C . GLY A 1 349 ? -3.990 9.281 22.590 1.00 93.19 349 GLY A C 1
ATOM 2710 O O . GLY A 1 349 ? -2.976 8.868 22.038 1.00 93.19 349 GLY A O 1
ATOM 2711 N N . ARG A 1 350 ? -4.791 10.177 22.017 1.00 95.75 350 ARG A N 1
ATOM 2712 C CA . ARG A 1 350 ? -4.586 10.719 20.669 1.00 95.75 350 ARG A CA 1
ATOM 2713 C C . ARG A 1 350 ? -3.476 11.777 20.638 1.00 95.75 350 ARG A C 1
ATOM 2715 O O . ARG A 1 350 ? -3.559 12.779 21.347 1.00 95.75 350 ARG A O 1
ATOM 2722 N N . GLN A 1 351 ? -2.510 11.594 19.743 1.00 97.38 351 GLN A N 1
ATOM 2723 C CA . GLN A 1 351 ? -1.477 12.559 19.368 1.00 97.38 351 GLN A CA 1
ATOM 2724 C C . GLN A 1 351 ? -1.676 12.973 17.908 1.00 97.38 351 GLN A C 1
ATOM 2726 O O . GLN A 1 351 ? -1.705 12.120 17.023 1.00 97.38 351 GLN A O 1
ATOM 2731 N N . THR A 1 352 ? -1.807 14.276 17.653 1.00 97.81 352 THR A N 1
ATOM 2732 C CA . THR A 1 352 ? -2.035 14.805 16.299 1.00 97.81 352 THR A CA 1
ATOM 2733 C C . THR A 1 352 ? -0.764 15.429 15.738 1.00 97.81 352 THR A C 1
ATOM 2735 O O . THR A 1 352 ? -0.181 16.336 16.347 1.00 97.81 352 THR A O 1
ATOM 2738 N N . PHE A 1 353 ? -0.393 14.985 14.544 1.00 98.56 353 PHE A N 1
ATOM 2739 C CA . PHE A 1 353 ? 0.716 15.481 13.744 1.00 98.56 353 PHE A CA 1
ATOM 2740 C C . PHE A 1 353 ? 0.178 16.028 12.424 1.00 98.56 353 PHE A C 1
ATOM 2742 O O . PHE A 1 353 ? -0.794 15.511 11.878 1.00 98.56 353 PHE A O 1
ATOM 2749 N N . GLU A 1 354 ? 0.798 17.089 11.928 1.00 98.25 354 GLU A N 1
ATOM 2750 C CA . GLU A 1 354 ? 0.401 17.770 10.700 1.00 98.25 354 GLU A CA 1
ATOM 2751 C C . GLU A 1 354 ? 1.644 18.044 9.860 1.00 98.25 354 GLU A C 1
ATOM 2753 O O . GLU A 1 354 ? 2.612 18.636 10.356 1.00 98.25 354 GLU A O 1
ATOM 2758 N N . TRP A 1 355 ? 1.592 17.666 8.586 1.00 98.38 355 TRP A N 1
ATOM 2759 C CA . TRP A 1 355 ? 2.572 18.047 7.581 1.00 98.38 355 TRP A CA 1
ATOM 2760 C C . TRP A 1 355 ? 1.942 19.015 6.598 1.00 98.38 355 TRP A C 1
ATOM 2762 O O . TRP A 1 355 ? 0.883 18.752 6.031 1.00 98.38 355 TRP A O 1
ATOM 2772 N N . GLN A 1 356 ? 2.626 20.127 6.359 1.00 97.69 356 GLN A N 1
ATOM 2773 C CA . GLN A 1 356 ? 2.327 21.001 5.233 1.00 97.69 356 GLN A CA 1
ATOM 2774 C C . GLN A 1 356 ? 3.280 20.658 4.090 1.00 97.69 356 GLN A C 1
ATOM 2776 O O . GLN A 1 356 ? 4.472 20.962 4.181 1.00 97.69 356 GLN A O 1
ATOM 2781 N N . VAL A 1 357 ? 2.769 20.012 3.040 1.00 96.00 357 VAL A N 1
ATOM 2782 C CA . VAL A 1 357 ? 3.570 19.647 1.861 1.00 96.00 357 VAL A CA 1
ATOM 2783 C C . VAL A 1 357 ? 3.776 20.868 0.973 1.00 96.00 357 VAL A C 1
ATOM 2785 O O . VAL A 1 357 ? 4.898 21.191 0.594 1.00 96.00 357 VAL A O 1
ATOM 2788 N N . ASP A 1 358 ? 2.690 21.592 0.714 1.00 95.31 358 ASP A N 1
ATOM 2789 C CA . ASP A 1 358 ? 2.673 22.887 0.042 1.00 95.31 358 ASP A CA 1
ATOM 2790 C C . ASP A 1 358 ? 1.445 23.700 0.525 1.00 95.31 358 ASP A C 1
ATOM 2792 O O . ASP A 1 358 ? 0.668 23.198 1.342 1.00 95.31 358 ASP A O 1
ATOM 2796 N N . PRO A 1 359 ? 1.237 24.961 0.090 1.00 94.50 359 PRO A N 1
ATOM 2797 C CA . PRO A 1 359 ? 0.110 25.775 0.557 1.00 94.50 359 PRO A CA 1
ATOM 2798 C C . PRO A 1 359 ? -1.287 25.164 0.356 1.00 94.50 359 PRO A C 1
ATOM 2800 O O . PRO A 1 359 ? -2.221 25.589 1.032 1.00 94.50 359 PRO A O 1
ATOM 2803 N N . ASN A 1 360 ? -1.439 24.205 -0.561 1.00 94.25 360 ASN A N 1
ATOM 2804 C CA . ASN A 1 360 ? -2.710 23.581 -0.926 1.00 94.25 360 ASN A CA 1
ATOM 2805 C C . ASN A 1 360 ? -2.799 22.108 -0.514 1.00 94.25 360 ASN A C 1
ATOM 2807 O O . ASN A 1 360 ? -3.821 21.479 -0.785 1.00 94.25 360 ASN A O 1
ATOM 2811 N N . ARG A 1 361 ? -1.745 21.533 0.075 1.00 95.88 361 ARG A N 1
ATOM 2812 C CA . ARG A 1 361 ? -1.683 20.105 0.392 1.00 95.88 361 ARG A CA 1
ATOM 2813 C C . ARG A 1 361 ? -1.130 19.886 1.789 1.00 95.88 361 ARG A C 1
ATOM 2815 O O . ARG A 1 361 ? 0.022 20.210 2.086 1.00 95.88 361 ARG A O 1
ATOM 2822 N N . HIS A 1 362 ? -1.962 19.282 2.621 1.00 97.50 362 HIS A N 1
ATOM 2823 C CA . HIS A 1 362 ? -1.666 18.958 4.003 1.00 97.50 362 HIS A CA 1
ATOM 2824 C C . HIS A 1 362 ? -1.901 17.470 4.254 1.00 97.50 362 HIS A C 1
ATOM 2826 O O . HIS A 1 362 ? -2.691 16.830 3.556 1.00 97.50 362 HIS A O 1
ATOM 2832 N N . LEU A 1 363 ? -1.231 16.932 5.266 1.00 98.25 363 LEU A N 1
ATOM 2833 C CA . LEU A 1 363 ? -1.430 15.578 5.764 1.00 98.25 363 LEU A CA 1
ATOM 2834 C C . LEU A 1 363 ? -1.587 15.637 7.281 1.00 98.25 363 LEU A C 1
ATOM 2836 O O . LEU A 1 363 ? -0.648 16.025 7.977 1.00 98.25 363 LEU A O 1
ATOM 2840 N N . ARG A 1 364 ? -2.744 15.207 7.779 1.00 98.25 364 ARG A N 1
ATOM 2841 C CA . ARG A 1 364 ? -2.978 14.970 9.201 1.00 98.25 364 ARG A CA 1
ATOM 2842 C C . ARG A 1 364 ? -2.721 13.513 9.527 1.00 98.25 364 ARG A C 1
ATOM 2844 O O . ARG A 1 364 ? -3.205 12.628 8.824 1.00 98.25 364 ARG A O 1
ATOM 2851 N N . LEU A 1 365 ? -2.040 13.278 10.639 1.00 98.62 365 LEU A N 1
ATOM 2852 C CA . LEU A 1 365 ? -1.938 11.971 11.264 1.00 98.62 365 LEU A CA 1
ATOM 2853 C C . LEU A 1 365 ? -2.404 12.046 12.712 1.00 98.62 365 LEU A C 1
ATOM 2855 O O . LEU A 1 365 ? -1.890 12.837 13.501 1.00 98.62 365 LEU A O 1
ATOM 2859 N N . ASP A 1 366 ? -3.340 11.180 13.070 1.00 98.44 366 ASP A N 1
ATOM 2860 C CA . ASP A 1 366 ? -3.754 10.953 14.446 1.00 98.44 366 ASP A CA 1
ATOM 2861 C C . ASP A 1 366 ? -3.248 9.589 14.916 1.00 98.44 366 ASP A C 1
ATOM 2863 O O . ASP A 1 366 ? -3.779 8.555 14.517 1.00 98.44 366 ASP A O 1
ATOM 2867 N N . GLN A 1 367 ? -2.207 9.599 15.752 1.00 97.69 367 GLN A N 1
ATOM 2868 C CA . GLN A 1 367 ? -1.614 8.409 16.363 1.00 97.69 367 GLN A CA 1
ATOM 2869 C C . GLN A 1 367 ? -2.227 8.171 17.738 1.00 97.69 367 GLN A C 1
ATOM 2871 O O . GLN A 1 367 ? -2.353 9.106 18.528 1.00 97.69 367 GLN A O 1
ATOM 2876 N N . PHE A 1 368 ? -2.511 6.922 18.083 1.00 96.50 368 PHE A N 1
ATOM 2877 C CA . PHE A 1 368 ? -2.975 6.565 19.421 1.00 96.50 368 PHE A CA 1
ATOM 2878 C C . PHE A 1 368 ? -1.836 5.963 20.251 1.00 96.50 368 PHE A C 1
ATOM 2880 O O . PHE A 1 368 ? -1.436 4.817 20.043 1.00 96.50 368 PHE A O 1
ATOM 2887 N N . SER A 1 369 ? -1.294 6.758 21.178 1.00 95.25 369 SER A N 1
ATOM 2888 C CA . SER A 1 369 ? -0.218 6.352 22.084 1.00 95.25 369 SER A CA 1
ATOM 2889 C C . SER A 1 369 ? -0.720 5.478 23.230 1.00 95.25 369 SER A C 1
ATOM 2891 O O . SER A 1 369 ? -1.878 5.560 23.648 1.00 95.25 369 SER A O 1
ATOM 2893 N N . GLN A 1 370 ? 0.197 4.696 23.793 1.00 94.00 370 GLN A N 1
ATOM 2894 C CA . GLN A 1 370 ? 0.089 4.086 25.114 1.00 94.00 370 GLN A CA 1
ATOM 2895 C C . GLN A 1 370 ? 0.955 4.859 26.117 1.00 94.00 370 GLN A C 1
ATOM 2897 O O . GLN A 1 370 ? 1.906 5.555 25.751 1.00 94.00 370 GLN A O 1
ATOM 2902 N N . THR A 1 371 ? 0.621 4.749 27.405 1.00 94.69 371 THR A N 1
ATOM 2903 C CA . THR A 1 371 ? 1.398 5.402 28.463 1.00 94.69 371 THR A CA 1
ATOM 2904 C C . THR A 1 371 ? 2.824 4.855 28.471 1.00 94.69 371 THR A C 1
ATOM 2906 O O . THR A 1 371 ? 3.041 3.654 28.611 1.00 94.69 371 THR A O 1
ATOM 2909 N N . GLY A 1 372 ? 3.804 5.752 28.369 1.00 96.38 372 GLY A N 1
ATOM 2910 C CA . GLY A 1 372 ? 5.224 5.403 28.321 1.00 96.38 372 GLY A CA 1
ATOM 2911 C C . GLY A 1 372 ? 5.860 5.550 26.940 1.00 96.38 372 GLY A C 1
ATOM 2912 O O . GLY A 1 372 ? 7.091 5.627 26.868 1.00 96.38 372 GLY A O 1
ATOM 2913 N N . ASP A 1 373 ? 5.052 5.657 25.881 1.00 97.69 373 ASP A N 1
ATOM 2914 C CA . ASP A 1 373 ? 5.536 5.870 24.518 1.00 97.69 373 ASP A CA 1
ATOM 2915 C C . ASP A 1 373 ? 6.383 7.139 24.413 1.00 97.69 373 ASP A C 1
ATOM 2917 O O . ASP A 1 373 ? 6.188 8.123 25.135 1.00 97.69 373 ASP A O 1
ATOM 2921 N N . ARG A 1 374 ? 7.322 7.139 23.468 1.00 97.88 374 ARG A N 1
ATOM 2922 C CA . ARG A 1 374 ? 8.114 8.322 23.117 1.00 97.88 374 ARG A CA 1
ATOM 2923 C C . ARG A 1 374 ? 8.047 8.569 21.626 1.00 97.88 374 ARG A C 1
ATOM 2925 O O . ARG A 1 374 ? 8.154 7.630 20.846 1.00 97.88 374 ARG A O 1
ATOM 2932 N N . TYR A 1 375 ? 7.965 9.839 21.250 1.00 98.44 375 TYR A N 1
ATOM 2933 C CA . TYR A 1 375 ? 8.048 10.246 19.855 1.00 98.44 375 TYR A CA 1
ATOM 2934 C C . TYR A 1 375 ? 9.407 10.854 19.557 1.00 98.44 375 TYR A C 1
ATOM 2936 O O . TYR A 1 375 ? 9.860 11.747 20.283 1.00 98.44 375 TYR A O 1
ATOM 2944 N N . PHE A 1 376 ? 10.032 10.389 18.481 1.00 98.44 376 PHE A N 1
ATOM 2945 C CA . PHE A 1 376 ? 11.225 10.989 17.906 1.00 98.44 376 PHE A CA 1
ATOM 2946 C C . PHE A 1 376 ? 10.869 11.697 16.605 1.00 98.44 376 PHE A C 1
ATOM 2948 O O . PHE A 1 376 ? 10.069 11.209 15.813 1.00 98.44 376 PHE A O 1
ATOM 2955 N N . PHE A 1 377 ? 11.489 12.850 16.406 1.00 98.38 377 PHE A N 1
ATOM 2956 C CA . PHE A 1 377 ? 11.382 13.679 15.218 1.00 98.38 377 PHE A CA 1
ATOM 2957 C C . PHE A 1 377 ? 12.784 13.806 14.652 1.00 98.38 377 PHE A C 1
ATOM 2959 O O . PHE A 1 377 ? 13.685 14.208 15.389 1.00 98.38 377 PHE A O 1
ATOM 2966 N N . ALA A 1 378 ? 12.969 13.491 13.382 1.00 98.06 378 ALA A N 1
ATOM 2967 C CA . ALA A 1 378 ? 14.260 13.592 12.720 1.00 98.06 378 ALA A CA 1
ATOM 2968 C C . ALA A 1 378 ? 14.093 14.025 11.263 1.00 98.06 378 ALA A C 1
ATOM 2970 O O . ALA A 1 378 ? 12.979 14.064 10.743 1.00 98.06 378 ALA A O 1
ATOM 2971 N N . ASP A 1 379 ? 15.215 14.317 10.624 1.00 97.75 379 ASP A N 1
ATOM 2972 C CA . ASP A 1 379 ? 15.326 14.520 9.189 1.00 97.75 379 ASP A CA 1
ATOM 2973 C C . ASP A 1 379 ? 16.048 13.305 8.588 1.00 97.75 379 ASP A C 1
ATOM 2975 O O . ASP A 1 379 ? 17.172 12.986 8.977 1.00 97.75 379 ASP A O 1
ATOM 2979 N N . GLY A 1 380 ? 15.383 12.603 7.674 1.00 97.31 380 GLY A N 1
ATOM 2980 C CA . GLY A 1 380 ? 15.900 11.433 6.968 1.00 97.31 380 GLY A CA 1
ATOM 2981 C C . GLY A 1 380 ? 16.395 11.792 5.572 1.00 97.31 380 GLY A C 1
ATOM 2982 O O . GLY A 1 380 ? 15.950 12.779 4.974 1.00 97.31 380 GLY A O 1
ATOM 2983 N N . LEU A 1 381 ? 17.319 10.992 5.039 1.00 97.31 381 LEU A N 1
ATOM 2984 C CA . LEU A 1 381 ? 17.742 11.134 3.648 1.00 97.31 381 LEU A CA 1
ATOM 2985 C C . LEU A 1 381 ? 16.652 10.598 2.713 1.00 97.31 381 LEU A C 1
ATOM 2987 O O . LEU A 1 381 ? 15.891 9.704 3.064 1.00 97.31 381 LEU A O 1
ATOM 2991 N N . ILE A 1 382 ? 16.609 11.118 1.493 1.00 96.06 382 ILE A N 1
ATOM 2992 C CA . ILE A 1 382 ? 15.745 10.604 0.430 1.00 96.06 382 ILE A CA 1
ATOM 2993 C C . ILE A 1 382 ? 16.507 10.647 -0.892 1.00 96.06 382 ILE A C 1
ATOM 2995 O O . ILE A 1 382 ? 17.382 11.498 -1.093 1.00 96.06 382 ILE A O 1
ATOM 2999 N N . ALA A 1 383 ? 16.239 9.692 -1.776 1.00 95.06 383 ALA A N 1
ATOM 3000 C CA . ALA A 1 383 ? 16.813 9.684 -3.108 1.00 95.06 383 ALA A CA 1
ATOM 3001 C C . ALA A 1 383 ? 16.229 10.843 -3.924 1.00 95.06 383 ALA A C 1
ATOM 3003 O O . ALA A 1 383 ? 15.051 11.176 -3.812 1.00 95.06 383 ALA A O 1
ATOM 3004 N N . ALA A 1 384 ? 17.056 11.467 -4.757 1.00 91.69 384 ALA A N 1
ATOM 3005 C CA . ALA A 1 384 ? 16.565 12.406 -5.751 1.00 91.69 384 ALA A CA 1
ATOM 3006 C C . ALA A 1 384 ? 15.833 11.654 -6.871 1.00 91.69 384 ALA A C 1
ATOM 3008 O O . ALA A 1 384 ? 16.217 10.543 -7.242 1.00 91.69 384 ALA A O 1
ATOM 3009 N N . ASP A 1 385 ? 14.865 12.315 -7.505 1.00 84.25 385 ASP A N 1
ATOM 3010 C CA . ASP A 1 385 ? 14.118 11.742 -8.634 1.00 84.25 385 ASP A CA 1
ATOM 3011 C C . ASP A 1 385 ? 15.021 11.381 -9.832 1.00 84.25 385 ASP A C 1
ATOM 3013 O O . ASP A 1 385 ? 14.647 10.592 -10.702 1.00 84.25 385 ASP A O 1
ATOM 3017 N N . LYS A 1 386 ? 16.226 11.972 -9.909 1.00 82.12 386 LYS A N 1
ATOM 3018 C CA . LYS A 1 386 ? 17.153 11.848 -11.043 1.00 82.12 386 LYS A CA 1
ATOM 3019 C C . LYS A 1 386 ? 18.589 11.576 -10.596 1.00 82.12 386 LYS A C 1
ATOM 3021 O O . LYS A 1 386 ? 19.002 11.903 -9.489 1.00 82.12 386 LYS A O 1
ATOM 3026 N N . ASP A 1 387 ? 19.359 10.989 -11.511 1.00 84.75 387 ASP A N 1
ATOM 3027 C CA . ASP A 1 387 ? 20.817 10.801 -11.440 1.00 84.75 387 ASP A CA 1
ATOM 3028 C C . ASP A 1 387 ? 21.374 9.879 -10.335 1.00 84.75 387 ASP A C 1
ATOM 3030 O O . ASP A 1 387 ? 22.604 9.758 -10.213 1.00 84.75 387 ASP A O 1
ATOM 3034 N N . ASP A 1 388 ? 20.511 9.175 -9.598 1.00 86.62 388 ASP A N 1
ATOM 3035 C CA . ASP A 1 388 ? 20.868 8.220 -8.537 1.00 86.62 388 ASP A CA 1
ATOM 3036 C C . ASP A 1 388 ? 21.700 8.868 -7.414 1.00 86.62 388 ASP A C 1
ATOM 3038 O O . ASP A 1 388 ? 22.711 8.327 -6.948 1.00 86.62 388 ASP A O 1
ATOM 3042 N N . VAL A 1 389 ? 21.316 10.078 -7.011 1.00 93.62 389 VAL A N 1
ATOM 3043 C CA . VAL A 1 389 ? 21.978 10.851 -5.953 1.00 93.62 389 VAL A CA 1
ATOM 3044 C C . VAL A 1 389 ? 21.063 11.034 -4.746 1.00 93.62 389 VAL A C 1
ATOM 3046 O O . VAL A 1 389 ? 19.854 10.845 -4.835 1.00 93.62 389 VAL A O 1
ATOM 3049 N N . ILE A 1 390 ? 21.652 11.400 -3.609 1.00 95.50 390 ILE A N 1
ATOM 3050 C CA . ILE A 1 390 ? 20.893 11.858 -2.441 1.00 95.50 390 ILE A CA 1
ATOM 3051 C C . ILE A 1 390 ? 20.292 13.223 -2.793 1.00 95.50 390 ILE A C 1
ATOM 3053 O O . ILE A 1 390 ? 20.985 14.050 -3.391 1.00 95.50 390 ILE A O 1
ATOM 3057 N N . ALA A 1 391 ? 19.026 13.448 -2.453 1.00 94.88 391 ALA A N 1
ATOM 3058 C CA . ALA A 1 391 ? 18.386 14.740 -2.644 1.00 94.88 391 ALA A CA 1
ATOM 3059 C C . ALA A 1 391 ? 19.064 15.832 -1.799 1.00 94.88 391 ALA A C 1
ATOM 3061 O O . ALA A 1 391 ? 19.559 15.580 -0.702 1.00 94.88 391 ALA A O 1
ATOM 3062 N N . ASP A 1 392 ? 19.036 17.075 -2.286 1.00 93.62 392 ASP A N 1
ATOM 3063 C CA . ASP A 1 392 ? 19.520 18.240 -1.526 1.00 93.62 392 ASP A CA 1
ATOM 3064 C C . ASP A 1 392 ? 18.612 18.578 -0.323 1.00 93.62 392 ASP A C 1
ATOM 3066 O O . ASP A 1 392 ? 18.952 19.415 0.516 1.00 93.62 392 ASP A O 1
ATOM 3070 N N . THR A 1 393 ? 17.440 17.944 -0.253 1.00 93.19 393 THR A N 1
ATOM 3071 C CA . THR A 1 393 ? 16.442 18.079 0.807 1.00 93.19 393 THR A CA 1
ATOM 3072 C C . THR A 1 393 ? 16.309 16.782 1.590 1.00 93.19 393 THR A C 1
ATOM 3074 O O . THR A 1 393 ? 16.443 15.695 1.034 1.00 93.19 393 THR A O 1
ATOM 3077 N N . THR A 1 394 ? 15.969 16.899 2.868 1.00 95.94 394 THR A N 1
ATOM 3078 C CA . THR A 1 394 ? 15.598 15.775 3.731 1.00 95.94 394 THR A CA 1
ATOM 3079 C C . THR A 1 394 ? 14.081 15.595 3.783 1.00 95.94 394 THR A C 1
ATOM 3081 O O . THR A 1 394 ? 13.320 16.481 3.383 1.00 95.94 394 THR A O 1
ATOM 3084 N N . VAL A 1 395 ? 13.640 14.448 4.298 1.00 97.44 395 VAL A N 1
ATOM 3085 C CA . VAL A 1 395 ? 12.234 14.158 4.598 1.00 97.44 395 VAL A CA 1
ATOM 3086 C C . VAL A 1 395 ? 12.039 14.061 6.117 1.00 97.44 395 VAL A C 1
ATOM 3088 O O . VAL A 1 395 ? 12.833 13.392 6.781 1.00 97.44 395 VAL A O 1
ATOM 3091 N N . PRO A 1 396 ? 11.020 14.708 6.713 1.00 98.38 396 PRO A N 1
ATOM 3092 C CA . PRO A 1 396 ? 10.711 14.491 8.119 1.00 98.38 396 PRO A CA 1
ATOM 3093 C C . PRO A 1 396 ? 10.386 13.028 8.421 1.00 98.38 396 PRO A C 1
ATOM 3095 O O . PRO A 1 396 ? 9.532 12.423 7.768 1.00 98.38 396 PRO A O 1
ATOM 3098 N N . VAL A 1 397 ? 11.011 12.508 9.472 1.00 98.62 397 VAL A N 1
ATOM 3099 C CA . VAL A 1 397 ? 10.778 11.168 10.013 1.00 98.62 397 VAL A CA 1
ATOM 3100 C C . VAL A 1 397 ? 10.156 11.290 11.395 1.00 98.62 397 VAL A C 1
ATOM 3102 O O . VAL A 1 397 ? 10.694 11.965 12.281 1.00 98.62 397 VAL A O 1
ATOM 3105 N N . LEU A 1 398 ? 9.021 10.627 11.582 1.00 98.69 398 LEU A N 1
ATOM 3106 C CA . LEU A 1 398 ? 8.376 10.436 12.873 1.00 98.69 398 LEU A CA 1
ATOM 3107 C C . LEU A 1 398 ? 8.589 8.986 13.312 1.00 98.69 398 LEU A C 1
ATOM 3109 O O . LEU A 1 398 ? 8.263 8.065 12.568 1.00 98.69 398 LEU A O 1
ATOM 3113 N N . LEU A 1 399 ? 9.105 8.785 14.526 1.00 98.56 399 LEU A N 1
ATOM 3114 C CA . LEU A 1 399 ? 9.190 7.461 15.139 1.00 98.56 399 LEU A CA 1
ATOM 3115 C C . LEU A 1 399 ? 8.368 7.433 16.421 1.00 98.56 399 LEU A C 1
ATOM 3117 O O . LEU A 1 399 ? 8.536 8.302 17.277 1.00 98.56 399 LEU A O 1
ATOM 3121 N N . ALA A 1 400 ? 7.531 6.414 16.583 1.00 98.50 400 ALA A N 1
ATOM 3122 C CA . ALA A 1 400 ? 6.846 6.121 17.835 1.00 98.50 400 ALA A CA 1
ATOM 3123 C C . ALA A 1 400 ? 7.488 4.888 18.487 1.00 98.50 400 ALA A C 1
ATOM 3125 O O . ALA A 1 400 ? 7.340 3.764 18.004 1.00 98.50 400 ALA A O 1
ATOM 3126 N N . ARG A 1 401 ? 8.205 5.099 19.594 1.00 98.50 401 ARG A N 1
ATOM 3127 C CA . ARG A 1 401 ? 8.928 4.045 20.310 1.00 98.50 401 ARG A CA 1
ATOM 3128 C C . ARG A 1 401 ? 8.134 3.515 21.495 1.00 98.50 401 ARG A C 1
ATOM 3130 O O . ARG A 1 401 ? 7.735 4.301 22.359 1.00 98.50 401 ARG A O 1
ATOM 3137 N N . ARG A 1 402 ? 8.042 2.187 21.592 1.00 97.25 402 ARG A N 1
ATOM 3138 C CA . ARG A 1 402 ? 7.465 1.447 22.725 1.00 97.25 402 ARG A CA 1
ATOM 3139 C C . ARG A 1 402 ? 8.336 0.242 23.080 1.00 97.25 402 ARG A C 1
ATOM 3141 O O . ARG A 1 402 ? 8.987 -0.327 22.213 1.00 97.25 402 ARG A O 1
ATOM 3148 N N . THR A 1 403 ? 8.333 -0.172 24.347 1.00 97.88 403 THR A N 1
ATOM 3149 C CA . THR A 1 403 ? 8.862 -1.483 24.757 1.00 97.88 403 THR A CA 1
ATOM 3150 C C . THR A 1 403 ? 7.709 -2.359 25.230 1.00 97.88 403 THR A C 1
ATOM 3152 O O . THR A 1 403 ? 7.055 -2.015 26.212 1.00 97.88 403 THR A O 1
ATOM 3155 N N . ALA A 1 404 ? 7.460 -3.475 24.548 1.00 97.12 404 ALA A N 1
ATOM 3156 C CA . ALA A 1 404 ? 6.342 -4.376 24.834 1.00 97.12 404 ALA A CA 1
ATOM 3157 C C . ALA A 1 404 ? 6.626 -5.790 24.307 1.00 97.12 404 ALA A C 1
ATOM 3159 O O . ALA A 1 404 ? 7.543 -5.978 23.514 1.00 97.12 404 ALA A O 1
ATOM 3160 N N . ALA A 1 405 ? 5.858 -6.782 24.763 1.00 97.12 405 ALA A N 1
ATOM 3161 C CA . ALA A 1 405 ? 5.839 -8.123 24.164 1.00 97.12 405 ALA A CA 1
ATOM 3162 C C . ALA A 1 405 ? 4.726 -8.244 23.108 1.00 97.12 405 ALA A C 1
ATOM 3164 O O . ALA A 1 405 ? 4.933 -8.813 22.047 1.00 97.12 405 ALA A O 1
ATOM 3165 N N . ASP A 1 406 ? 3.571 -7.637 23.376 1.00 94.62 406 ASP A N 1
ATOM 3166 C CA . ASP A 1 406 ? 2.440 -7.549 22.457 1.00 94.62 406 ASP A CA 1
ATOM 3167 C C . ASP A 1 406 ? 2.041 -6.082 22.316 1.00 94.62 406 ASP A C 1
ATOM 3169 O O . ASP A 1 406 ? 1.955 -5.364 23.318 1.00 94.62 406 ASP A O 1
ATOM 3173 N N . THR A 1 407 ? 1.888 -5.601 21.087 1.00 94.88 407 THR A N 1
ATOM 3174 C CA . THR A 1 407 ? 1.609 -4.190 20.827 1.00 94.88 407 THR A CA 1
ATOM 3175 C C . THR A 1 407 ? 0.955 -3.966 19.476 1.00 94.88 407 THR A C 1
ATOM 3177 O O . THR A 1 407 ? 1.267 -4.646 18.505 1.00 94.88 407 THR A O 1
ATOM 3180 N N . GLU A 1 408 ? 0.154 -2.906 19.391 1.00 95.62 408 GLU A N 1
ATOM 3181 C CA . GLU A 1 408 ? -0.347 -2.355 18.137 1.00 95.62 408 GLU A CA 1
ATOM 3182 C C . GLU A 1 408 ? -0.133 -0.837 18.098 1.00 95.62 408 GLU A C 1
ATOM 3184 O O . GLU A 1 408 ? -0.305 -0.124 19.099 1.00 95.62 408 GLU A O 1
ATOM 3189 N N . TYR A 1 409 ? 0.265 -0.347 16.927 1.00 98.31 409 TYR A N 1
ATOM 3190 C CA . TYR A 1 409 ? 0.282 1.063 16.564 1.00 98.31 409 TYR A CA 1
ATOM 3191 C C . TYR A 1 409 ? -0.923 1.337 15.681 1.00 98.31 409 TYR A C 1
ATOM 3193 O O . TYR A 1 409 ? -1.111 0.650 14.683 1.00 98.31 409 TYR A O 1
ATOM 3201 N N . VAL A 1 410 ? -1.726 2.335 16.049 1.00 98.25 410 VAL A N 1
ATOM 3202 C CA . VAL A 1 410 ? -2.927 2.712 15.300 1.00 98.25 410 VAL A CA 1
ATOM 3203 C C . VAL A 1 410 ? -2.835 4.172 14.905 1.00 98.25 410 VAL A C 1
ATOM 3205 O O . VAL A 1 410 ? -2.625 5.039 15.763 1.00 98.25 410 VAL A O 1
ATOM 3208 N N . SER A 1 411 ? -3.000 4.421 13.611 1.00 98.44 411 SER A N 1
ATOM 3209 C CA . SER A 1 411 ? -2.885 5.736 12.991 1.00 98.44 411 SER A CA 1
ATOM 3210 C C . SER A 1 411 ? -4.072 5.986 12.068 1.00 98.44 411 SER A C 1
ATOM 3212 O O . SER A 1 411 ? -4.456 5.106 11.303 1.00 98.44 411 SER A O 1
ATOM 3214 N N . ILE A 1 412 ? -4.626 7.197 12.098 1.00 98.75 412 ILE A N 1
ATOM 3215 C CA . ILE A 1 412 ? -5.569 7.683 11.082 1.00 98.75 412 ILE A CA 1
ATOM 3216 C C . ILE A 1 412 ? -4.850 8.752 10.267 1.00 98.75 412 ILE A C 1
ATOM 3218 O O . ILE A 1 412 ? -4.439 9.777 10.810 1.00 98.75 412 ILE A O 1
ATOM 3222 N N . ILE A 1 413 ? -4.680 8.494 8.975 1.00 98.62 413 ILE A N 1
ATOM 3223 C CA . ILE A 1 413 ? -3.921 9.305 8.027 1.00 98.62 413 ILE A CA 1
ATOM 3224 C C . ILE A 1 413 ? -4.906 9.949 7.054 1.00 98.62 413 ILE A C 1
ATOM 3226 O O . ILE A 1 413 ? -5.618 9.257 6.329 1.00 98.62 413 ILE A O 1
ATOM 3230 N N . GLN A 1 414 ? -4.933 11.277 7.019 1.00 97.06 414 GLN A N 1
ATOM 3231 C CA . GLN A 1 414 ? -5.842 12.044 6.179 1.00 97.06 414 GLN A CA 1
ATOM 3232 C C . GLN A 1 414 ? -5.106 13.163 5.434 1.00 97.06 414 GLN A C 1
ATOM 3234 O O . GLN A 1 414 ? -4.733 14.173 6.040 1.00 97.06 414 GLN A O 1
ATOM 3239 N N . PRO A 1 415 ? -4.961 13.054 4.107 1.00 96.38 415 PRO A N 1
ATOM 3240 C CA . PRO A 1 415 ? -4.633 14.191 3.267 1.00 96.38 415 PRO A CA 1
ATOM 3241 C C . PRO A 1 415 ? -5.809 15.159 3.184 1.00 96.38 415 PRO A C 1
ATOM 3243 O O . PRO A 1 415 ? -6.965 14.744 3.106 1.00 96.38 415 PRO A O 1
ATOM 3246 N N . TYR A 1 416 ? -5.528 16.456 3.1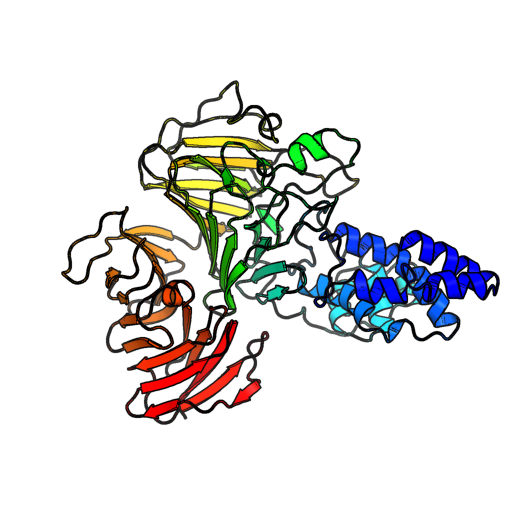48 1.00 95.81 416 TYR A N 1
ATOM 3247 C CA . TYR A 1 416 ? -6.555 17.461 2.904 1.00 95.81 416 TYR A CA 1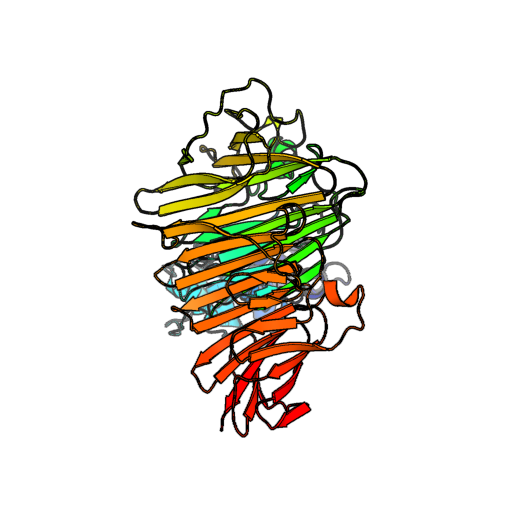
ATOM 3248 C C . TYR A 1 416 ? -6.006 18.716 2.222 1.00 95.81 416 TYR A C 1
ATOM 3250 O O . TYR A 1 416 ? -4.834 19.069 2.356 1.00 95.81 416 TYR A O 1
ATOM 3258 N N . GLY A 1 417 ? -6.882 19.388 1.472 1.00 94.06 417 GLY A N 1
ATOM 3259 C CA . GLY A 1 417 ? -6.591 20.671 0.840 1.00 94.06 417 GLY A CA 1
ATOM 3260 C C . GLY A 1 417 ? -6.828 21.829 1.803 1.00 94.06 417 GLY A C 1
ATOM 3261 O O . GLY A 1 417 ? -5.980 22.144 2.636 1.00 94.06 417 GLY A O 1
ATOM 3262 N N . GLU A 1 418 ? -8.006 22.449 1.706 1.00 89.69 418 GLU A N 1
ATOM 3263 C CA . GLU A 1 418 ? -8.397 23.563 2.580 1.00 89.69 418 GLU A CA 1
ATOM 3264 C C . GLU A 1 418 ? -8.823 23.093 3.977 1.00 89.69 418 GLU A C 1
ATOM 3266 O O . GLU A 1 418 ? -8.376 23.646 4.982 1.00 89.69 418 GLU A O 1
ATOM 3271 N N . THR A 1 419 ? -9.680 22.071 4.053 1.00 92.75 419 THR A N 1
ATOM 3272 C CA . THR A 1 419 ? -10.219 21.558 5.319 1.00 92.75 419 THR A CA 1
ATOM 3273 C C . THR A 1 419 ? -10.197 20.032 5.366 1.00 92.75 419 THR A C 1
ATOM 3275 O O . THR A 1 419 ? -10.542 19.403 4.364 1.00 92.75 419 THR A O 1
ATOM 3278 N N . PRO A 1 420 ? -9.843 19.430 6.515 1.00 95.31 420 PRO A N 1
ATOM 3279 C CA . PRO A 1 420 ? -9.916 17.984 6.716 1.00 95.31 420 PRO A CA 1
ATOM 3280 C C . PRO A 1 420 ? -11.369 17.504 6.679 1.00 95.31 420 PRO A C 1
ATOM 3282 O O . PRO A 1 420 ? -12.251 18.179 7.208 1.00 95.31 420 PRO A O 1
ATOM 3285 N N . ALA A 1 421 ? -11.614 16.336 6.081 1.00 95.38 421 ALA A N 1
ATOM 3286 C CA . ALA A 1 421 ? -12.938 15.714 6.090 1.00 95.38 421 ALA A CA 1
ATOM 3287 C C . ALA A 1 421 ? -13.250 15.035 7.435 1.00 95.38 421 ALA A C 1
ATOM 3289 O O . ALA A 1 421 ? -14.416 14.997 7.834 1.00 95.38 421 ALA A O 1
ATOM 3290 N N . VAL A 1 422 ? -12.225 14.548 8.156 1.00 97.12 422 VAL A N 1
ATOM 3291 C CA . VAL A 1 422 ? -12.373 14.030 9.521 1.00 97.12 422 VAL A CA 1
ATOM 3292 C C . VAL A 1 422 ? -12.385 15.221 10.472 1.00 97.12 422 VAL A C 1
ATOM 3294 O O . VAL A 1 422 ? -11.375 15.893 10.709 1.00 97.12 422 VAL A O 1
ATOM 3297 N N . ASN A 1 423 ? -13.565 15.484 11.016 1.00 94.00 423 ASN A N 1
ATOM 3298 C CA . ASN A 1 423 ? -13.841 16.640 11.855 1.00 94.00 423 ASN A CA 1
ATOM 3299 C C . ASN A 1 423 ? -13.566 16.349 13.331 1.00 94.00 423 ASN A C 1
ATOM 3301 O O . ASN A 1 423 ? -13.143 17.241 14.068 1.00 94.00 423 ASN A O 1
ATOM 3305 N N . ASP A 1 424 ? -13.806 15.111 13.766 1.00 96.50 424 ASP A N 1
ATOM 3306 C CA . ASP A 1 424 ? -13.598 14.691 15.146 1.00 96.50 424 ASP A CA 1
ATOM 3307 C C . ASP A 1 424 ? -13.289 13.194 15.247 1.00 96.50 424 ASP A C 1
ATOM 3309 O O . ASP A 1 424 ? -13.745 12.401 14.428 1.00 96.50 424 ASP A O 1
ATOM 3313 N N . ILE A 1 425 ? -12.515 12.820 16.266 1.00 97.75 425 ILE A N 1
ATOM 3314 C CA . ILE A 1 425 ? -12.215 11.423 16.592 1.00 97.75 425 ILE A CA 1
ATOM 3315 C C . ILE A 1 425 ? -12.243 11.280 18.107 1.00 97.75 425 ILE A C 1
ATOM 3317 O O . ILE A 1 425 ? -11.520 11.999 18.809 1.00 97.75 425 ILE A O 1
ATOM 3321 N N . ARG A 1 426 ? -13.059 10.350 18.605 1.00 96.06 426 ARG A N 1
ATOM 3322 C CA . ARG A 1 426 ? -13.251 10.104 20.037 1.00 96.06 426 ARG A CA 1
ATOM 3323 C C . ARG A 1 426 ? -13.104 8.633 20.352 1.00 96.06 426 ARG A C 1
ATOM 3325 O O . ARG A 1 426 ? -13.687 7.796 19.675 1.00 96.06 426 ARG A O 1
ATOM 3332 N N . GLU A 1 427 ? -12.399 8.341 21.434 1.00 95.44 427 GLU A N 1
ATOM 3333 C CA . GLU A 1 427 ? -12.492 7.028 22.058 1.00 95.44 427 GLU A CA 1
ATOM 3334 C C . GLU A 1 427 ? -13.863 6.875 22.724 1.00 95.44 427 GLU A C 1
ATOM 3336 O O . GLU A 1 427 ? -14.323 7.765 23.448 1.00 95.44 427 GLU A O 1
ATOM 3341 N N . ILE A 1 428 ? -14.516 5.749 22.458 1.00 96.50 428 ILE A N 1
ATOM 3342 C CA . ILE A 1 428 ? -15.819 5.380 23.007 1.00 96.50 428 ILE A CA 1
ATOM 3343 C C . ILE A 1 428 ? -15.725 3.992 23.661 1.00 96.50 428 ILE A C 1
ATOM 3345 O O . ILE A 1 428 ? -14.916 3.162 23.240 1.00 96.50 428 ILE A O 1
ATOM 3349 N N . PRO A 1 429 ? -16.507 3.725 24.723 1.00 96.00 429 PRO A N 1
ATOM 3350 C CA . PRO A 1 429 ? -16.399 2.473 25.462 1.00 96.00 429 PRO A CA 1
ATOM 3351 C C . PRO A 1 429 ? -16.858 1.280 24.618 1.00 96.00 429 PRO A C 1
ATOM 3353 O O . PRO A 1 429 ? -17.927 1.320 24.008 1.00 96.00 429 PRO A O 1
ATOM 3356 N N . VAL A 1 430 ? -16.077 0.201 24.664 1.00 97.94 430 VAL A N 1
ATOM 3357 C CA . VAL A 1 430 ? -16.505 -1.132 24.225 1.00 97.94 430 VAL A CA 1
ATOM 3358 C C . VAL A 1 430 ? -17.085 -1.851 25.436 1.00 97.94 430 VAL A C 1
ATOM 3360 O O . VAL A 1 430 ? -16.508 -1.795 26.524 1.00 97.94 430 VAL A O 1
ATOM 3363 N N . LEU A 1 431 ? -18.235 -2.498 25.265 1.00 97.81 431 LEU A N 1
ATOM 3364 C CA . LEU A 1 431 ? -18.887 -3.256 26.330 1.00 97.81 431 LEU A CA 1
ATOM 3365 C C . LEU A 1 431 ? -18.754 -4.759 26.084 1.00 97.81 431 LEU A C 1
ATOM 3367 O O . LEU A 1 431 ? -18.779 -5.192 24.936 1.00 97.81 431 LEU A O 1
ATOM 3371 N N . ASP A 1 432 ? -18.667 -5.556 27.142 1.00 96.44 432 ASP A N 1
ATOM 3372 C CA . ASP A 1 432 ? -18.787 -7.012 27.054 1.00 96.44 432 ASP A CA 1
ATOM 3373 C C . ASP A 1 432 ? -20.254 -7.467 26.869 1.00 96.44 432 ASP A C 1
ATOM 3375 O O . ASP A 1 432 ? -21.188 -6.664 26.720 1.00 96.44 432 ASP A O 1
ATOM 3379 N N . ALA A 1 433 ? -20.478 -8.783 26.874 1.00 92.56 433 ALA A N 1
ATOM 3380 C CA . ALA A 1 433 ? -21.811 -9.380 26.774 1.00 92.56 433 ALA A CA 1
ATOM 3381 C C . ALA A 1 433 ? -22.757 -8.995 27.934 1.00 92.56 433 ALA A C 1
ATOM 3383 O O . ALA A 1 433 ? -23.974 -8.961 27.741 1.00 92.56 433 ALA A O 1
ATOM 3384 N N . ASP A 1 434 ? -22.212 -8.682 29.112 1.00 94.88 434 ASP A N 1
ATOM 3385 C CA . ASP A 1 434 ? -22.955 -8.302 30.319 1.00 94.88 434 ASP A CA 1
ATOM 3386 C C . ASP A 1 434 ? -23.141 -6.773 30.444 1.00 94.88 434 ASP A C 1
ATOM 3388 O O . ASP A 1 434 ? -23.762 -6.283 31.396 1.00 94.88 434 ASP A O 1
ATOM 3392 N N . GLY A 1 435 ? -22.630 -6.003 29.477 1.00 94.50 435 GLY A N 1
ATOM 3393 C CA . GLY A 1 435 ? -22.715 -4.545 29.430 1.00 94.50 435 GLY A CA 1
ATOM 3394 C C . GLY A 1 435 ? -21.685 -3.824 30.306 1.00 94.50 435 GLY A C 1
ATOM 3395 O O . GLY A 1 435 ? -21.874 -2.642 30.604 1.00 94.50 435 GLY A O 1
ATOM 3396 N N . GLN A 1 436 ? -20.622 -4.503 30.746 1.00 96.62 436 GLN A N 1
ATOM 3397 C CA . GLN A 1 436 ? -19.504 -3.875 31.454 1.00 96.62 436 GLN A CA 1
ATOM 3398 C C . GLN A 1 436 ? -18.507 -3.274 30.467 1.00 96.62 436 GLN A C 1
ATOM 3400 O O . GLN A 1 436 ? -18.253 -3.837 29.409 1.00 96.62 436 GLN A O 1
ATOM 3405 N N . VAL A 1 437 ? -17.924 -2.129 30.827 1.00 97.00 437 VAL A N 1
ATOM 3406 C CA . VAL A 1 437 ? -16.896 -1.470 30.013 1.00 97.00 437 VAL A CA 1
ATOM 3407 C C . VAL A 1 437 ? -15.607 -2.289 30.063 1.00 97.00 437 VAL A C 1
ATOM 3409 O O . VAL A 1 437 ? -15.063 -2.509 31.147 1.00 97.00 437 VAL A O 1
ATOM 3412 N N . LEU A 1 438 ? -15.123 -2.703 28.894 1.00 95.81 438 LEU A N 1
ATOM 3413 C CA . LEU A 1 438 ? -13.838 -3.376 28.733 1.00 95.81 438 LEU A CA 1
ATOM 3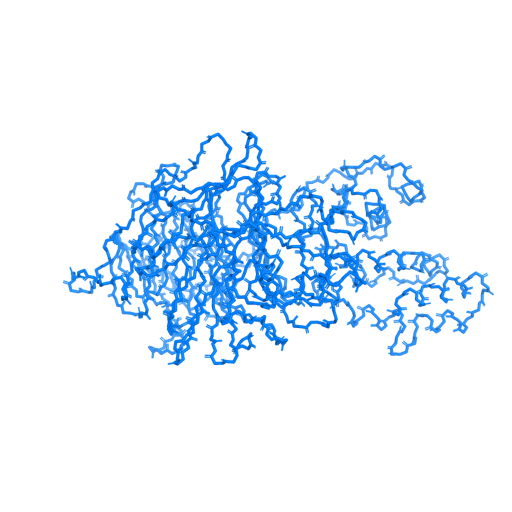414 C C . LEU A 1 438 ? -12.677 -2.398 28.921 1.00 95.81 438 LEU A C 1
ATOM 3416 O O . LEU A 1 438 ? -12.801 -1.194 28.674 1.00 95.81 438 LEU A O 1
ATOM 3420 N N . THR A 1 439 ? -11.537 -2.914 29.380 1.00 92.38 439 THR A N 1
ATOM 3421 C CA . THR A 1 439 ? -10.320 -2.106 29.455 1.00 92.38 439 THR A CA 1
ATOM 3422 C C . THR A 1 439 ? -9.714 -1.944 28.065 1.00 92.38 439 THR A C 1
ATOM 3424 O O . THR A 1 439 ? -9.944 -2.772 27.186 1.00 92.38 439 THR A O 1
ATOM 3427 N N . ARG A 1 440 ? -8.906 -0.896 27.867 1.00 87.19 440 ARG A N 1
ATOM 3428 C CA . ARG A 1 440 ? -8.221 -0.657 26.587 1.00 87.19 440 ARG A CA 1
ATOM 3429 C C . ARG A 1 440 ? -7.333 -1.834 26.166 1.00 87.19 440 ARG A C 1
ATOM 3431 O O . ARG A 1 440 ? -7.209 -2.078 24.972 1.00 87.19 440 ARG A O 1
ATOM 3438 N N . ASP A 1 441 ? -6.764 -2.541 27.141 1.00 85.81 441 ASP A N 1
ATOM 3439 C CA . ASP A 1 441 ? -5.917 -3.719 26.928 1.00 85.81 441 ASP A CA 1
ATOM 3440 C C . ASP A 1 441 ? -6.728 -4.951 26.487 1.00 85.81 441 ASP A C 1
ATOM 3442 O O . ASP A 1 441 ? -6.149 -5.916 26.007 1.00 85.81 441 ASP A O 1
ATOM 3446 N N . ASP A 1 442 ? -8.058 -4.939 26.639 1.00 91.44 442 ASP A N 1
ATOM 3447 C CA . ASP A 1 442 ? -8.942 -6.004 26.152 1.00 91.44 442 ASP A CA 1
ATOM 3448 C C . ASP A 1 442 ? -9.559 -5.624 24.799 1.00 91.44 442 ASP A C 1
ATOM 3450 O O . ASP A 1 442 ? -9.543 -6.404 23.839 1.00 91.44 442 ASP A O 1
ATOM 3454 N N . ALA A 1 443 ? -10.136 -4.420 24.733 1.00 94.56 443 ALA A N 1
ATOM 3455 C CA . ALA A 1 443 ? -10.758 -3.858 23.546 1.00 94.56 443 ALA A CA 1
ATOM 3456 C C . ALA A 1 443 ? -10.916 -2.339 23.655 1.00 94.56 443 ALA A C 1
ATOM 3458 O O . ALA A 1 443 ? -11.169 -1.784 24.725 1.00 94.56 443 ALA A O 1
ATOM 3459 N N . TRP A 1 444 ? -10.870 -1.654 22.519 1.00 95.25 444 TRP A N 1
ATOM 3460 C CA . TRP A 1 444 ? -11.144 -0.226 22.458 1.00 95.25 444 TRP A CA 1
ATOM 3461 C C . TRP A 1 444 ? -11.804 0.166 21.140 1.00 95.25 444 TRP A C 1
ATOM 3463 O O . TRP A 1 444 ? -11.665 -0.507 20.118 1.00 95.25 444 TRP A O 1
ATOM 3473 N N . GLY A 1 445 ? -12.592 1.239 21.203 1.00 96.94 445 GLY A N 1
ATOM 3474 C CA . GLY A 1 445 ? -13.428 1.697 20.108 1.00 96.94 445 GLY A CA 1
ATOM 3475 C C . GLY A 1 445 ? -13.213 3.173 19.815 1.00 96.94 445 GLY A C 1
ATOM 3476 O O . GLY A 1 445 ? -13.027 3.980 20.728 1.00 96.94 445 GLY A O 1
ATOM 3477 N N . LEU A 1 446 ? -13.266 3.529 18.538 1.00 98.12 446 LEU A N 1
ATOM 3478 C CA . LEU A 1 446 ? -13.240 4.900 18.056 1.00 98.12 446 LEU A CA 1
ATOM 3479 C C . LEU A 1 446 ? -14.546 5.231 17.351 1.00 98.12 446 LEU A C 1
ATOM 3481 O O . LEU A 1 446 ? -15.088 4.413 16.614 1.00 98.12 446 LEU A O 1
ATOM 3485 N N . GLN A 1 447 ? -14.994 6.462 17.546 1.00 98.19 447 GLN A N 1
ATOM 3486 C CA . GLN A 1 447 ? -15.981 7.125 16.712 1.00 98.19 447 GLN A CA 1
ATOM 3487 C C . GLN A 1 447 ? -15.271 8.224 15.921 1.00 98.19 447 GLN A C 1
ATOM 3489 O O . GLN A 1 447 ? -14.594 9.072 16.508 1.00 98.19 447 GLN A O 1
ATOM 3494 N N . ILE A 1 448 ? -15.421 8.194 14.602 1.00 98.50 448 ILE A N 1
ATOM 3495 C CA . ILE A 1 448 ? -14.789 9.086 13.635 1.00 98.50 448 ILE A CA 1
ATOM 3496 C C . ILE A 1 448 ? -15.912 9.840 12.921 1.00 98.50 448 ILE A C 1
ATOM 3498 O O . ILE A 1 448 ? -16.713 9.255 12.201 1.00 98.50 448 ILE A O 1
ATOM 3502 N N . GLU A 1 449 ? -15.976 11.152 13.121 1.00 98.00 449 GLU A N 1
ATOM 3503 C CA . GLU A 1 449 ? -16.921 12.019 12.417 1.00 98.00 449 GLU A CA 1
ATOM 3504 C C . GLU A 1 449 ? -16.274 12.511 11.125 1.00 98.00 449 GLU A C 1
ATOM 3506 O O . GLU A 1 449 ? -15.322 13.298 11.168 1.00 98.00 449 GLU A O 1
ATOM 3511 N N . CYS A 1 450 ? -16.791 12.080 9.977 1.00 95.31 450 CYS A N 1
ATOM 3512 C CA . CYS A 1 450 ? -16.211 12.366 8.668 1.00 95.31 450 CYS A CA 1
ATOM 3513 C C . CYS A 1 450 ? -17.295 12.859 7.708 1.00 95.31 450 CYS A C 1
ATOM 3515 O O . CYS A 1 450 ? -18.272 12.161 7.506 1.00 95.31 450 CYS A O 1
ATOM 3517 N N . ASN A 1 451 ? -17.185 14.057 7.124 1.00 90.06 451 ASN A N 1
ATOM 3518 C CA . ASN A 1 451 ? -18.137 14.557 6.107 1.00 90.06 451 ASN A CA 1
ATOM 3519 C C . ASN A 1 451 ? -19.651 14.422 6.432 1.00 90.06 451 ASN A C 1
ATOM 3521 O O . ASN A 1 451 ? -20.481 14.350 5.529 1.00 90.06 451 ASN A O 1
ATOM 3525 N N . GLY A 1 452 ? -20.035 14.426 7.713 1.00 90.75 452 GLY A N 1
ATOM 3526 C CA . GLY A 1 452 ? -21.430 14.258 8.144 1.00 90.75 452 GLY A CA 1
ATOM 3527 C C . GLY A 1 452 ? -21.892 12.805 8.307 1.00 90.75 452 GLY A C 1
ATOM 3528 O O . GLY A 1 452 ? -23.027 12.606 8.730 1.00 90.75 452 GLY A O 1
ATOM 3529 N N . ARG A 1 453 ? -21.023 11.825 8.031 1.00 95.62 453 ARG A N 1
ATOM 3530 C CA . ARG A 1 453 ? -21.184 10.420 8.422 1.00 95.62 453 ARG A CA 1
ATOM 3531 C C . ARG A 1 453 ? -20.404 10.109 9.702 1.00 95.62 453 ARG A C 1
ATOM 3533 O O . ARG A 1 453 ? -19.434 10.798 10.039 1.00 95.62 453 ARG A O 1
ATOM 3540 N N . THR A 1 454 ? -20.816 9.046 10.379 1.00 97.94 454 THR A N 1
ATOM 3541 C CA . THR A 1 454 ? -20.150 8.530 11.574 1.00 97.94 454 THR A CA 1
ATOM 3542 C C . THR A 1 454 ? -19.577 7.155 11.270 1.00 97.94 454 THR A C 1
ATOM 3544 O O . THR A 1 454 ? -20.318 6.215 10.991 1.00 97.94 454 THR A O 1
ATOM 3547 N N . ASP A 1 455 ? -18.259 7.031 11.375 1.00 98.44 455 ASP A N 1
ATOM 3548 C CA . ASP A 1 455 ? -17.561 5.761 11.239 1.00 98.44 455 ASP A CA 1
ATOM 3549 C C . ASP A 1 455 ? -17.156 5.252 12.634 1.00 98.44 455 ASP A C 1
ATOM 3551 O O . ASP A 1 455 ? -16.700 6.013 13.489 1.00 98.44 455 ASP A O 1
ATOM 3555 N N . LEU A 1 456 ? -17.331 3.960 12.891 1.00 98.44 456 LEU A N 1
ATOM 3556 C CA . LEU A 1 456 ? -16.894 3.274 14.101 1.00 98.44 456 LEU A CA 1
ATOM 3557 C C . LEU A 1 456 ? -15.721 2.361 13.760 1.00 98.44 456 LEU A C 1
ATOM 3559 O O . LEU A 1 456 ? -15.781 1.631 12.776 1.00 98.44 456 LEU A O 1
ATOM 3563 N N . LEU A 1 457 ? -14.684 2.359 14.593 1.00 98.50 457 LEU A N 1
ATOM 3564 C CA . LEU A 1 457 ? -13.606 1.369 14.562 1.00 98.50 457 LEU A CA 1
ATOM 3565 C C . LEU A 1 457 ? -13.578 0.647 15.903 1.00 98.50 457 LEU A C 1
ATOM 3567 O O . LEU A 1 457 ? -13.678 1.284 16.946 1.00 98.50 457 LEU A O 1
ATOM 3571 N N . MET A 1 458 ? -13.393 -0.662 15.885 1.00 97.88 458 MET A N 1
ATOM 3572 C CA . MET A 1 458 ? -13.203 -1.477 17.074 1.00 97.88 458 MET A CA 1
ATOM 3573 C C . MET A 1 458 ? -11.976 -2.359 16.900 1.00 97.88 458 MET A C 1
ATOM 3575 O O . MET A 1 458 ? -11.840 -3.016 15.870 1.00 97.88 458 MET A O 1
ATOM 3579 N N . LEU A 1 459 ? -11.143 -2.410 17.934 1.00 96.69 459 LEU A N 1
ATOM 3580 C CA . LEU A 1 459 ? -9.986 -3.292 18.041 1.00 96.69 459 LEU A CA 1
ATOM 3581 C C . LEU A 1 459 ? -10.065 -4.071 19.349 1.00 96.69 459 LEU A C 1
ATOM 3583 O O . LEU A 1 459 ? -10.489 -3.523 20.368 1.00 96.69 459 LEU A O 1
ATOM 3587 N N . ALA A 1 460 ? -9.683 -5.344 19.331 1.00 94.81 460 ALA A N 1
ATOM 3588 C CA . ALA A 1 460 ? -9.733 -6.205 20.503 1.00 94.81 460 ALA A CA 1
ATOM 3589 C C . ALA A 1 460 ? -8.780 -7.398 20.409 1.00 94.81 460 ALA A C 1
ATOM 3591 O O . ALA A 1 460 ? -8.563 -7.947 19.334 1.00 94.81 460 ALA A O 1
ATOM 3592 N N . HIS A 1 461 ? -8.313 -7.884 21.557 1.00 88.50 461 HIS A N 1
ATOM 3593 C CA . HIS A 1 461 ? -7.360 -8.998 21.620 1.00 88.50 461 HIS A CA 1
ATOM 3594 C C . HIS A 1 461 ? -8.018 -10.384 21.516 1.00 88.50 461 HIS A C 1
ATOM 3596 O O . HIS A 1 461 ? -7.386 -11.354 21.091 1.00 88.50 461 HIS A O 1
ATOM 3602 N N . HIS A 1 462 ? -9.299 -10.493 21.876 1.00 88.94 462 HIS A N 1
ATOM 3603 C CA . HIS A 1 462 ? -10.033 -11.762 21.920 1.00 88.94 462 HIS A CA 1
ATOM 3604 C C . HIS A 1 462 ? -11.316 -11.713 21.097 1.00 88.94 462 HIS A C 1
ATOM 3606 O O . HIS A 1 462 ? -11.937 -10.660 20.972 1.00 88.94 462 HIS A O 1
ATOM 3612 N N . SER A 1 463 ? -11.740 -12.858 20.560 1.00 89.00 463 SER A N 1
ATOM 3613 C CA . SER A 1 463 ? -12.953 -12.977 19.736 1.00 89.00 463 SER A CA 1
ATOM 3614 C C . SER A 1 463 ? -14.213 -13.285 20.566 1.00 89.00 463 SER A C 1
ATOM 3616 O O . SER A 1 463 ? -15.036 -14.115 20.187 1.00 89.00 463 SER A O 1
ATOM 3618 N N . ASP A 1 464 ? -14.337 -12.666 21.742 1.00 91.38 464 ASP A N 1
ATOM 3619 C CA . ASP A 1 464 ? -15.505 -12.803 22.619 1.00 91.38 464 ASP A CA 1
ATOM 3620 C C . ASP A 1 464 ? -16.614 -11.805 22.237 1.00 91.38 464 ASP A C 1
ATOM 3622 O O . ASP A 1 464 ? -16.307 -10.736 21.703 1.00 91.38 464 ASP A O 1
ATOM 3626 N N . PRO A 1 465 ? -17.900 -12.087 22.527 1.00 94.25 465 PRO A N 1
ATOM 3627 C CA . PRO A 1 465 ? -18.985 -11.153 22.243 1.00 94.25 465 PRO A CA 1
ATOM 3628 C C . PRO A 1 465 ? -18.802 -9.799 22.941 1.00 94.25 465 PRO A C 1
ATOM 3630 O O . PRO A 1 465 ? -18.587 -9.726 24.152 1.00 94.25 465 PRO A O 1
ATOM 3633 N N . LYS A 1 466 ? -18.947 -8.725 22.170 1.00 95.69 466 LYS A N 1
ATOM 3634 C CA . LYS A 1 466 ? -18.749 -7.339 22.591 1.00 95.69 466 LYS A CA 1
ATOM 3635 C C . LYS A 1 466 ? -19.685 -6.385 21.855 1.00 95.69 466 LYS A C 1
ATOM 3637 O O . LYS A 1 466 ? -20.317 -6.749 20.862 1.00 95.69 466 LYS A O 1
ATOM 3642 N N . GLN A 1 467 ? -19.795 -5.164 22.366 1.00 97.31 467 GLN A N 1
ATOM 3643 C CA . GLN A 1 467 ? -20.725 -4.157 21.871 1.00 97.31 467 GLN A CA 1
ATOM 3644 C C . GLN A 1 467 ? -20.031 -2.813 21.669 1.00 97.31 467 GLN A C 1
ATOM 3646 O O . GLN A 1 467 ? -19.296 -2.348 22.543 1.00 97.31 467 GLN A O 1
ATOM 3651 N N . LEU A 1 468 ? -20.323 -2.165 20.542 1.00 97.25 468 LEU A N 1
ATOM 3652 C CA . LEU A 1 468 ? -19.851 -0.822 20.217 1.00 97.25 468 LEU A CA 1
ATOM 3653 C C . LEU A 1 468 ? -20.914 -0.088 19.399 1.00 97.25 468 LEU A C 1
ATOM 3655 O O . LEU A 1 468 ? -21.339 -0.583 18.361 1.00 97.25 468 LEU A O 1
ATOM 3659 N N . GLY A 1 469 ? -21.351 1.089 19.856 1.00 92.25 469 GLY A N 1
ATOM 3660 C CA . GLY A 1 469 ? -22.240 1.957 19.069 1.00 92.25 469 GLY A CA 1
ATOM 3661 C C . GLY A 1 469 ? -23.541 1.293 18.590 1.00 92.25 469 GLY A C 1
ATOM 3662 O O . GLY A 1 469 ? -24.004 1.575 17.494 1.00 92.25 469 GLY A O 1
ATOM 3663 N N . GLY A 1 470 ? -24.120 0.383 19.381 1.00 92.00 470 GLY A N 1
ATOM 3664 C CA . GLY A 1 470 ? -25.345 -0.346 19.019 1.00 92.00 470 GLY A CA 1
ATOM 3665 C C . GLY A 1 470 ? -25.128 -1.598 18.160 1.00 92.00 470 GLY A C 1
ATOM 3666 O O . GLY A 1 470 ? -26.089 -2.325 17.908 1.00 92.00 470 GLY A O 1
ATOM 3667 N N . LEU A 1 471 ? -23.888 -1.884 17.761 1.00 96.81 471 LEU A N 1
ATOM 3668 C CA . LEU A 1 471 ? -23.502 -3.156 17.161 1.00 96.81 471 LEU A CA 1
ATOM 3669 C C . LEU A 1 471 ? -23.130 -4.170 18.245 1.00 96.81 471 LEU A C 1
ATOM 3671 O O . LEU A 1 471 ? -22.496 -3.813 19.238 1.00 96.81 471 LEU A O 1
ATOM 3675 N N . VAL A 1 472 ? -23.480 -5.434 18.019 1.00 97.25 472 VAL A N 1
ATOM 3676 C CA . VAL A 1 472 ? -23.053 -6.594 18.814 1.00 97.25 472 VAL A CA 1
ATOM 3677 C C . VAL A 1 472 ? -22.251 -7.511 17.905 1.00 97.25 472 VAL A C 1
ATOM 3679 O O . VAL A 1 472 ? -22.748 -7.899 16.852 1.00 97.25 472 VAL A O 1
ATOM 3682 N N . MET A 1 473 ? -21.025 -7.854 18.280 1.00 96.38 473 MET A N 1
ATOM 3683 C CA . MET A 1 473 ? -20.115 -8.624 17.429 1.00 96.38 473 MET A CA 1
ATOM 3684 C C . MET A 1 473 ? -19.119 -9.439 18.245 1.00 96.38 473 MET A C 1
ATOM 3686 O O . MET A 1 473 ? -19.016 -9.250 19.450 1.00 96.38 473 MET A O 1
ATOM 3690 N N . ASP A 1 474 ? -18.361 -10.314 17.598 1.00 94.69 474 ASP A N 1
ATOM 3691 C CA . ASP A 1 474 ? -17.291 -11.107 18.221 1.00 94.69 474 ASP A CA 1
ATOM 3692 C C . ASP A 1 474 ? -15.922 -10.927 17.536 1.00 94.69 474 ASP A C 1
ATOM 3694 O O . ASP A 1 474 ? -14.951 -11.575 17.911 1.00 94.69 474 ASP A O 1
ATOM 3698 N N . GLY A 1 475 ? -15.818 -10.042 16.538 1.00 93.88 475 GLY A N 1
ATOM 3699 C CA . GLY A 1 475 ? -14.571 -9.799 15.808 1.00 93.88 475 GLY A CA 1
ATOM 3700 C C . GLY A 1 475 ? -13.484 -9.138 16.648 1.00 93.88 475 GLY A C 1
ATOM 3701 O O . GLY A 1 475 ? -13.764 -8.446 17.631 1.00 93.88 475 GLY A O 1
ATOM 3702 N N . ARG A 1 476 ? -12.223 -9.322 16.248 1.00 95.12 476 ARG A N 1
ATOM 3703 C CA . ARG A 1 476 ? -11.086 -8.566 16.808 1.00 95.12 476 ARG A CA 1
ATOM 3704 C C . ARG A 1 476 ? -10.878 -7.228 16.125 1.00 95.12 476 ARG A C 1
ATOM 3706 O O . ARG A 1 476 ? -10.370 -6.308 16.750 1.00 95.12 476 ARG A O 1
ATOM 3713 N N . LEU A 1 477 ? -11.339 -7.106 14.887 1.00 96.94 477 LEU A N 1
ATOM 3714 C CA . LEU A 1 477 ? -11.385 -5.853 14.157 1.00 96.94 477 LEU A CA 1
ATOM 3715 C C . LEU A 1 477 ? -12.777 -5.682 13.557 1.00 96.94 477 LEU A C 1
ATOM 3717 O O . LEU A 1 477 ? -13.300 -6.590 12.909 1.00 96.94 477 LEU A O 1
ATOM 3721 N N . ALA A 1 478 ? -13.360 -4.504 13.743 1.00 97.88 478 ALA A N 1
ATOM 3722 C CA . ALA A 1 478 ? -14.524 -4.093 12.980 1.00 97.88 478 ALA A CA 1
ATOM 3723 C C . ALA A 1 478 ? -14.432 -2.623 12.593 1.00 97.88 478 ALA A C 1
ATOM 3725 O O . ALA A 1 478 ? -14.006 -1.793 13.392 1.00 97.88 478 ALA A O 1
ATOM 3726 N N . TRP A 1 479 ? -14.875 -2.307 11.383 1.00 98.50 479 TRP A N 1
ATOM 3727 C CA . TRP A 1 479 ? -15.115 -0.942 10.936 1.00 98.50 479 TRP A CA 1
ATOM 3728 C C . TRP A 1 479 ? -16.544 -0.843 10.418 1.00 98.50 479 TRP A C 1
ATOM 3730 O O . TRP A 1 479 ? -16.980 -1.725 9.690 1.00 98.50 479 TRP A O 1
ATOM 3740 N N . ALA A 1 480 ? -17.289 0.193 10.778 1.00 98.31 480 ALA A N 1
ATOM 3741 C CA . ALA A 1 480 ? -18.664 0.375 10.327 1.00 98.31 480 ALA A CA 1
ATOM 3742 C C . ALA A 1 480 ? -18.930 1.841 10.009 1.00 98.31 480 ALA A C 1
ATOM 3744 O O . ALA A 1 480 ? -18.504 2.701 10.766 1.00 98.31 480 ALA A O 1
ATOM 3745 N N . SER A 1 481 ? -19.659 2.123 8.936 1.00 98.00 481 SER A N 1
ATOM 3746 C CA . SER A 1 481 ? -20.005 3.479 8.512 1.00 98.00 481 SER A CA 1
ATOM 3747 C C . SER A 1 481 ? -21.510 3.692 8.545 1.00 98.00 481 SER A C 1
ATOM 3749 O O . SER A 1 481 ? -22.265 2.834 8.077 1.00 98.00 481 SER A O 1
ATOM 3751 N N . PHE A 1 482 ? -21.942 4.832 9.083 1.00 97.38 482 PHE A N 1
ATOM 3752 C CA . PHE A 1 482 ? -23.345 5.187 9.276 1.00 97.38 482 PHE A CA 1
ATOM 3753 C C . PHE A 1 482 ? -23.664 6.581 8.728 1.00 97.38 482 PHE A C 1
ATOM 3755 O O . PHE A 1 482 ? -22.919 7.536 8.957 1.00 97.38 482 PHE A O 1
ATOM 3762 N N . ASP A 1 483 ? -24.819 6.709 8.073 1.00 95.56 483 ASP A N 1
ATOM 3763 C CA . ASP A 1 483 ? -25.481 7.991 7.806 1.00 95.56 483 ASP A CA 1
ATOM 3764 C C . ASP A 1 483 ? -26.649 8.136 8.791 1.00 95.56 483 ASP A C 1
ATOM 3766 O O . ASP A 1 483 ? -27.672 7.454 8.686 1.00 95.56 483 ASP A O 1
ATOM 3770 N N . GLY A 1 484 ? -26.463 8.954 9.828 1.00 93.06 484 GLY A N 1
ATOM 3771 C CA . GLY A 1 484 ? -27.354 8.947 10.986 1.00 93.06 484 GLY A CA 1
ATOM 3772 C C . GLY A 1 484 ? -27.345 7.584 11.689 1.00 93.06 484 GLY A C 1
ATOM 3773 O O . GLY A 1 484 ? -26.305 7.148 12.170 1.00 93.06 484 GLY A O 1
ATOM 3774 N N . ASP A 1 485 ? -28.503 6.921 11.748 1.00 91.31 485 ASP A N 1
ATOM 3775 C CA . ASP A 1 485 ? -28.650 5.576 12.331 1.00 91.31 485 ASP A CA 1
ATOM 3776 C C . ASP A 1 485 ? -28.582 4.456 11.267 1.00 91.31 485 ASP A C 1
ATOM 3778 O O . ASP A 1 485 ? -28.626 3.268 11.604 1.00 91.31 485 ASP A O 1
ATOM 3782 N N . ASP A 1 486 ? -28.494 4.815 9.981 1.00 92.50 486 ASP A N 1
ATOM 3783 C CA . ASP A 1 486 ? -28.548 3.871 8.869 1.00 92.50 486 ASP A CA 1
ATOM 3784 C C . ASP A 1 486 ? -27.138 3.386 8.506 1.00 92.50 486 ASP A C 1
ATOM 3786 O O . ASP A 1 486 ? -26.295 4.154 8.030 1.00 92.50 486 ASP A O 1
ATOM 3790 N N . LEU A 1 487 ? -26.888 2.087 8.691 1.00 95.50 487 LEU A N 1
ATOM 3791 C CA . LEU A 1 487 ? -25.636 1.443 8.288 1.00 95.50 487 LEU A CA 1
ATOM 3792 C C . LEU A 1 487 ? -25.459 1.526 6.766 1.00 95.50 487 LEU A C 1
ATOM 3794 O O . LEU A 1 487 ? -26.319 1.069 6.013 1.00 95.50 487 LEU A O 1
ATOM 3798 N N . GLN A 1 488 ? -24.311 2.038 6.337 1.00 96.31 488 GLN A N 1
ATOM 3799 C CA . GLN A 1 488 ? -23.904 2.099 4.934 1.00 96.31 488 GLN A CA 1
ATOM 3800 C C . GLN A 1 488 ? -22.954 0.956 4.586 1.00 96.31 488 GLN A C 1
ATOM 3802 O O . GLN A 1 488 ? -23.100 0.314 3.548 1.00 96.31 488 GLN A O 1
ATOM 3807 N N . ALA A 1 489 ? -21.994 0.669 5.464 1.00 97.19 489 ALA A N 1
ATOM 3808 C CA . ALA A 1 489 ? -21.011 -0.380 5.244 1.00 97.19 489 ALA A CA 1
ATOM 3809 C C . ALA A 1 489 ? -20.444 -0.915 6.559 1.00 97.19 489 ALA A C 1
ATOM 3811 O O . ALA A 1 489 ? -20.458 -0.229 7.579 1.00 97.19 489 ALA A O 1
ATOM 3812 N N . LEU A 1 490 ? -19.940 -2.144 6.529 1.00 97.75 490 LEU A N 1
ATOM 3813 C CA . LEU A 1 490 ? -19.395 -2.853 7.675 1.00 97.75 490 LEU A CA 1
ATOM 3814 C C . LEU A 1 490 ? -18.312 -3.828 7.228 1.00 97.75 490 LEU A C 1
ATOM 3816 O O . LEU A 1 490 ? -18.573 -4.734 6.447 1.00 97.75 490 LEU A O 1
ATOM 3820 N N . TYR A 1 491 ? -17.138 -3.712 7.821 1.00 98.25 491 TYR A N 1
ATOM 3821 C CA . TYR A 1 491 ? -16.087 -4.707 7.766 1.00 98.25 491 TYR A CA 1
ATOM 3822 C C . TYR A 1 491 ? -15.971 -5.407 9.118 1.00 98.25 491 TYR A C 1
ATOM 3824 O O . TYR A 1 491 ? -15.852 -4.746 10.148 1.00 98.25 491 TYR A O 1
ATOM 3832 N N . LEU A 1 492 ? -15.990 -6.738 9.113 1.00 96.94 492 LEU A N 1
ATOM 3833 C CA . LEU A 1 492 ? -15.725 -7.584 10.274 1.00 96.94 492 LEU A CA 1
ATOM 3834 C C . LEU A 1 492 ? -14.535 -8.485 9.953 1.00 96.94 492 LEU A C 1
ATOM 3836 O O . LEU A 1 492 ? -14.543 -9.163 8.928 1.00 96.94 492 LEU A O 1
ATOM 3840 N N . ALA A 1 493 ? -13.553 -8.540 10.846 1.00 94.88 493 ALA A N 1
ATOM 3841 C CA . ALA A 1 493 ? -12.403 -9.424 10.744 1.00 94.88 493 ALA A CA 1
ATOM 3842 C C . ALA A 1 493 ? -12.138 -10.158 12.064 1.00 94.88 493 ALA A C 1
ATOM 3844 O O . ALA A 1 493 ? -12.362 -9.642 13.165 1.00 94.88 493 ALA A O 1
ATOM 3845 N N . GLN A 1 494 ? -11.641 -11.385 11.930 1.00 92.31 494 GLN A N 1
ATOM 3846 C CA . GLN A 1 494 ? -11.322 -12.304 13.019 1.00 92.31 494 GLN A CA 1
ATOM 3847 C C . GLN A 1 494 ? -12.501 -12.542 13.973 1.00 92.31 494 GLN A C 1
ATOM 3849 O O . GLN A 1 494 ? -12.356 -12.552 15.200 1.00 92.31 494 GLN A O 1
ATOM 3854 N N . GLY A 1 495 ? -13.686 -12.681 13.382 1.00 91.69 495 GLY A N 1
ATOM 3855 C CA . GLY A 1 495 ? -14.964 -12.879 14.055 1.00 91.69 495 GLY A CA 1
ATOM 3856 C C . GLY A 1 495 ? -15.911 -13.696 13.193 1.00 91.69 495 GLY A C 1
ATOM 3857 O O . GLY A 1 495 ? -15.662 -13.914 12.008 1.00 91.69 495 GLY A O 1
ATOM 3858 N N . THR A 1 496 ? -17.001 -14.150 13.798 1.00 92.06 496 THR A N 1
ATOM 3859 C CA . THR A 1 496 ? -18.025 -14.973 13.152 1.00 92.06 496 THR A CA 1
ATOM 3860 C C . THR A 1 496 ? -19.391 -14.311 13.130 1.00 92.06 496 THR A C 1
ATOM 3862 O O . THR A 1 496 ? -20.251 -14.718 12.353 1.00 92.06 496 THR A O 1
ATOM 3865 N N . THR A 1 497 ? -19.628 -13.292 13.953 1.00 94.38 497 THR A N 1
ATOM 3866 C CA . THR A 1 497 ? -20.945 -12.679 14.071 1.00 94.38 497 THR A CA 1
ATOM 3867 C C . THR A 1 497 ? -20.869 -11.173 14.235 1.00 94.38 497 THR A C 1
ATOM 3869 O O . THR A 1 497 ? -20.028 -10.627 14.947 1.00 94.38 497 THR A O 1
ATOM 3872 N N . VAL A 1 498 ? -21.812 -10.498 13.586 1.00 96.25 498 VAL A N 1
ATOM 3873 C CA . VAL A 1 498 ? -22.107 -9.089 13.815 1.00 96.25 498 VAL A CA 1
ATOM 3874 C C . VAL A 1 498 ? -23.591 -8.835 13.597 1.00 96.25 498 VAL A C 1
ATOM 3876 O O . VAL A 1 498 ? -24.199 -9.347 12.658 1.00 96.25 498 VAL A O 1
ATOM 3879 N N . ALA A 1 499 ? -24.198 -8.074 14.493 1.00 96.19 499 ALA A N 1
ATOM 3880 C CA . ALA A 1 499 ? -25.611 -7.754 14.472 1.00 96.19 499 ALA A CA 1
ATOM 3881 C C . ALA A 1 499 ? -25.845 -6.301 14.873 1.00 96.19 499 ALA A C 1
ATOM 3883 O O . ALA A 1 499 ? -25.123 -5.739 15.698 1.00 96.19 499 ALA A O 1
ATOM 3884 N N . GLY A 1 500 ? -26.903 -5.725 14.317 1.00 94.25 500 GLY A N 1
ATOM 3885 C CA . GLY A 1 500 ? -27.412 -4.410 14.682 1.00 94.25 500 GLY A CA 1
ATOM 3886 C C . GLY A 1 500 ? -28.932 -4.432 14.777 1.00 94.25 500 GLY A C 1
ATOM 3887 O O . GLY A 1 500 ? -29.557 -5.475 14.991 1.00 94.25 500 GLY A O 1
ATOM 3888 N N . ASN A 1 501 ? -29.561 -3.267 14.640 1.00 90.50 501 ASN A N 1
ATOM 3889 C CA . ASN A 1 501 ? -31.003 -3.148 14.823 1.00 90.50 501 ASN A CA 1
ATOM 3890 C C . ASN A 1 501 ? -31.796 -3.855 13.705 1.00 90.50 501 ASN A C 1
ATOM 3892 O O . ASN A 1 501 ? -32.015 -3.300 12.632 1.00 90.50 501 ASN A O 1
ATOM 3896 N N . GLY A 1 502 ? -32.270 -5.071 13.986 1.00 90.00 502 GLY A N 1
ATOM 3897 C CA . GLY A 1 502 ? -33.151 -5.828 13.093 1.00 90.00 502 GLY A CA 1
ATOM 3898 C C . GLY A 1 502 ? -32.439 -6.641 12.012 1.00 90.00 502 GLY A C 1
ATOM 3899 O O . GLY A 1 502 ? -33.117 -7.148 11.119 1.00 90.00 502 GLY A O 1
ATOM 3900 N N . TRP A 1 503 ? -31.117 -6.795 12.102 1.00 93.25 503 TRP A N 1
ATOM 3901 C CA . TRP A 1 503 ? -30.310 -7.550 11.148 1.00 93.25 503 TRP A CA 1
ATOM 3902 C C . TRP A 1 503 ? -29.130 -8.258 11.815 1.00 93.25 503 TRP A C 1
ATOM 3904 O O . TRP A 1 503 ? -28.664 -7.851 12.882 1.00 93.25 503 TRP A O 1
ATOM 3914 N N . ALA A 1 504 ? -28.628 -9.304 11.163 1.00 95.31 504 ALA A N 1
ATOM 3915 C CA . ALA A 1 504 ? -27.413 -9.999 11.570 1.00 95.31 504 ALA A CA 1
ATOM 3916 C C . ALA A 1 504 ? -26.673 -10.580 10.361 1.00 95.31 504 ALA A C 1
ATOM 3918 O O . ALA A 1 504 ? -27.300 -11.017 9.396 1.00 95.31 504 ALA A O 1
ATOM 3919 N N . ILE A 1 505 ? -25.348 -10.629 10.453 1.00 95.19 505 ILE A N 1
ATOM 3920 C CA . ILE A 1 505 ? -24.463 -11.359 9.549 1.00 95.19 505 ILE A CA 1
ATOM 3921 C C . ILE A 1 505 ? -23.730 -12.410 10.378 1.00 95.19 505 ILE A C 1
ATOM 3923 O O . ILE A 1 505 ? -23.180 -12.114 11.443 1.00 95.19 505 ILE A O 1
ATOM 3927 N N . ARG A 1 506 ? -23.756 -13.653 9.900 1.00 94.25 506 ARG A N 1
ATOM 3928 C CA . ARG A 1 506 ? -23.071 -14.795 10.504 1.00 94.25 506 ARG A CA 1
ATOM 3929 C C . ARG A 1 506 ? -22.163 -15.442 9.475 1.00 94.25 506 ARG A C 1
ATOM 3931 O O . ARG A 1 506 ? -22.572 -15.646 8.334 1.00 94.25 506 ARG A O 1
ATOM 3938 N N . LEU A 1 507 ? -20.956 -15.775 9.896 1.00 91.44 507 LEU A N 1
ATOM 3939 C CA . LEU A 1 507 ? -19.965 -16.480 9.105 1.00 91.44 507 LEU A CA 1
ATOM 3940 C C . LEU A 1 507 ? -19.887 -17.919 9.612 1.00 91.44 507 LEU A C 1
ATOM 3942 O O . LEU A 1 507 ? -19.539 -18.172 10.763 1.00 91.44 507 LEU A O 1
ATOM 3946 N N . ASP A 1 508 ? -20.232 -18.855 8.738 1.00 81.19 508 ASP A N 1
ATOM 3947 C CA . ASP A 1 508 ? -20.103 -20.291 8.935 1.00 81.19 508 ASP A CA 1
ATOM 3948 C C . ASP A 1 508 ? -18.883 -20.804 8.147 1.00 81.19 508 ASP A C 1
ATOM 3950 O O . ASP A 1 508 ? -18.571 -20.347 7.047 1.00 81.19 508 ASP A O 1
ATOM 3954 N N . GLY A 1 509 ? -18.176 -21.782 8.709 1.00 61.34 509 GLY A N 1
ATOM 3955 C CA . GLY A 1 509 ? -16.927 -22.305 8.133 1.00 61.34 509 GLY A CA 1
ATOM 3956 C C . GLY A 1 509 ? -15.851 -22.641 9.167 1.00 61.34 509 GLY A C 1
ATOM 3957 O O . GLY A 1 509 ? -14.841 -23.238 8.813 1.00 61.34 509 GLY A O 1
ATOM 3958 N N . ALA A 1 510 ? -16.092 -22.313 10.440 1.00 47.59 510 ALA A N 1
ATOM 3959 C CA . ALA A 1 510 ? -15.223 -22.594 11.575 1.00 47.59 510 ALA A CA 1
ATOM 3960 C C . ALA A 1 510 ? -16.063 -23.079 12.763 1.00 47.59 510 ALA A C 1
ATOM 3962 O O . ALA A 1 510 ? -16.928 -22.366 13.266 1.00 47.59 510 ALA A O 1
ATOM 3963 N N . SER A 1 511 ? -15.796 -24.285 13.259 1.00 40.16 511 SER A N 1
ATOM 3964 C CA . SER A 1 511 ? -16.021 -24.561 14.680 1.00 40.16 511 SER A CA 1
ATOM 3965 C C . SER A 1 511 ? -15.037 -23.697 15.471 1.00 40.16 511 SER A C 1
ATOM 3967 O O . SER A 1 511 ? -13.871 -23.679 15.090 1.00 40.16 511 SER A O 1
ATOM 3969 N N . SER A 1 512 ? -15.476 -23.007 16.530 1.00 46.50 512 SER A N 1
ATOM 3970 C CA . SER A 1 512 ? -14.639 -22.221 17.464 1.00 46.50 512 SER A CA 1
ATOM 3971 C C . SER A 1 512 ? -13.160 -22.661 17.485 1.00 46.50 512 SER A C 1
ATOM 3973 O O . SER A 1 512 ? -12.881 -23.796 17.884 1.00 46.50 512 SER A O 1
ATOM 3975 N N . GLY A 1 513 ? -12.220 -21.817 17.037 1.00 56.12 513 GLY A N 1
ATOM 3976 C CA . GLY A 1 513 ? -10.815 -22.220 16.889 1.00 56.12 513 GLY A CA 1
ATOM 3977 C C . GLY A 1 513 ? -9.975 -21.331 15.954 1.00 56.12 513 GLY A C 1
ATOM 3978 O O . GLY A 1 513 ? -10.430 -20.248 15.591 1.00 56.12 513 GLY A O 1
ATOM 3979 N N . PRO A 1 514 ? -8.770 -21.790 15.543 1.00 52.78 514 PRO A N 1
ATOM 3980 C CA . PRO A 1 514 ? -7.814 -21.036 14.710 1.00 52.78 514 PRO A CA 1
ATOM 3981 C C . PRO A 1 514 ? -8.361 -20.620 13.338 1.00 52.78 514 PRO A C 1
ATOM 3983 O O . PRO A 1 514 ? -7.805 -19.746 12.686 1.00 52.78 514 PRO A O 1
AT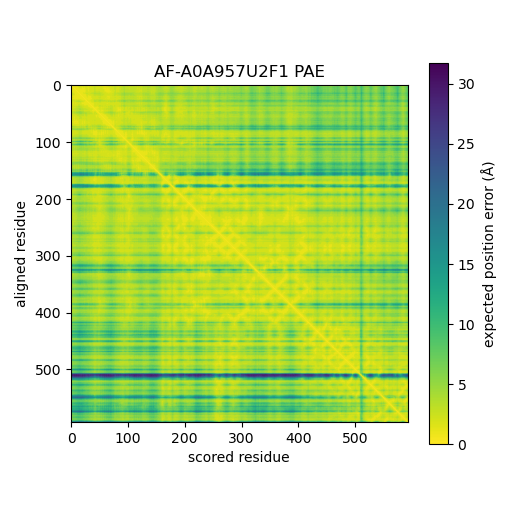OM 3986 N N . ASP A 1 515 ? -9.471 -21.214 12.903 1.00 66.19 515 ASP A N 1
ATOM 3987 C CA . ASP A 1 515 ? -10.146 -20.822 11.670 1.00 66.19 515 ASP A CA 1
ATOM 3988 C C . ASP A 1 515 ? -10.784 -19.422 11.762 1.00 66.19 515 ASP A C 1
ATOM 3990 O O . ASP A 1 515 ? -10.927 -18.767 10.734 1.00 66.19 515 ASP A O 1
ATOM 3994 N N . VAL A 1 516 ? -11.123 -18.941 12.969 1.00 77.38 516 VAL A N 1
ATOM 3995 C CA . VAL A 1 516 ? -11.689 -17.594 13.180 1.00 77.38 516 VAL A CA 1
ATOM 3996 C C . VAL A 1 516 ? -10.669 -16.508 12.850 1.00 77.38 516 VAL A C 1
ATOM 3998 O O . VAL A 1 516 ? -11.049 -15.494 12.278 1.00 77.38 516 VAL A O 1
ATOM 4001 N N . ASP A 1 517 ? -9.380 -16.727 13.127 1.00 78.06 517 ASP A N 1
ATOM 4002 C CA . ASP A 1 517 ? -8.315 -15.739 12.882 1.00 78.06 517 ASP A CA 1
ATOM 4003 C C . ASP A 1 517 ? -8.113 -15.428 11.386 1.00 78.06 517 ASP A C 1
ATOM 4005 O O . ASP A 1 517 ? -7.462 -14.441 11.039 1.00 78.06 517 ASP A O 1
ATOM 4009 N N . GLU A 1 518 ? -8.686 -16.249 10.502 1.00 80.31 518 GLU A N 1
ATOM 4010 C CA . GLU A 1 518 ? -8.652 -16.070 9.050 1.00 80.31 518 GLU A CA 1
ATOM 4011 C C . GLU A 1 518 ? -9.998 -15.632 8.461 1.00 80.31 518 GLU A C 1
ATOM 4013 O O . GLU A 1 518 ? -10.098 -15.480 7.246 1.00 80.31 518 GLU A O 1
ATOM 4018 N N . MET A 1 519 ? -11.037 -15.429 9.278 1.00 87.38 519 MET A N 1
ATOM 4019 C CA . MET A 1 519 ? -12.365 -15.017 8.815 1.00 87.38 519 MET A CA 1
ATOM 4020 C C . MET A 1 519 ? -12.486 -13.503 8.685 1.00 87.38 519 MET A C 1
ATOM 4022 O O . MET A 1 519 ? -12.104 -12.756 9.584 1.00 87.38 519 MET A O 1
ATOM 4026 N N . GLY A 1 520 ? -13.085 -13.049 7.590 1.00 92.69 520 GLY A N 1
ATOM 4027 C CA . GLY A 1 520 ? -13.461 -11.661 7.427 1.00 92.69 520 GLY A CA 1
ATOM 4028 C C . GLY A 1 520 ? -14.446 -11.456 6.287 1.00 92.69 520 GLY A C 1
ATOM 4029 O O . GLY A 1 520 ? -14.406 -12.132 5.257 1.00 92.69 520 GLY A O 1
ATOM 4030 N N . VAL A 1 521 ? -15.357 -10.515 6.494 1.00 96.12 521 VAL A N 1
ATOM 4031 C CA . VAL A 1 521 ? -16.356 -10.125 5.505 1.00 96.12 521 VAL A CA 1
ATOM 4032 C C . VAL A 1 521 ? -16.468 -8.611 5.478 1.00 96.12 521 VAL A C 1
ATOM 4034 O O . VAL A 1 521 ? -16.468 -7.955 6.521 1.00 96.12 521 VAL A O 1
ATOM 4037 N N . HIS A 1 522 ? -16.591 -8.060 4.280 1.00 97.69 522 HIS A N 1
ATOM 4038 C CA . HIS A 1 522 ? -17.065 -6.700 4.078 1.00 97.69 522 HIS A CA 1
ATOM 4039 C C . HIS A 1 522 ? -18.491 -6.741 3.543 1.00 97.69 522 HIS A C 1
ATOM 4041 O O . HIS A 1 522 ? -18.797 -7.521 2.646 1.00 97.69 522 HIS A O 1
ATOM 4047 N N . PHE A 1 523 ? -19.356 -5.909 4.096 1.00 97.19 523 PHE A N 1
ATOM 4048 C CA . PHE A 1 523 ? -20.749 -5.746 3.724 1.00 97.19 523 PHE A CA 1
ATOM 4049 C C . PHE A 1 523 ? -20.997 -4.282 3.381 1.00 97.19 523 PHE A C 1
ATOM 4051 O O . PHE A 1 523 ? -20.600 -3.391 4.127 1.00 97.19 523 PHE A O 1
ATOM 4058 N N . GLU A 1 524 ? -21.689 -4.030 2.279 1.00 96.31 524 GLU A N 1
ATOM 4059 C CA . GLU A 1 524 ? -22.018 -2.684 1.821 1.00 96.31 524 GLU A CA 1
ATOM 4060 C C . GLU A 1 524 ? -23.469 -2.624 1.343 1.00 96.31 524 GLU A C 1
ATOM 4062 O O . GLU A 1 524 ? -23.937 -3.474 0.579 1.00 96.31 524 GLU A O 1
ATOM 4067 N N . VAL A 1 525 ? -24.192 -1.597 1.782 1.00 95.31 525 VAL A N 1
ATOM 4068 C CA . VAL A 1 525 ? -25.540 -1.286 1.314 1.00 95.31 525 VAL A CA 1
ATOM 4069 C C . VAL A 1 525 ? -25.415 -0.413 0.073 1.00 95.31 525 VAL A C 1
ATOM 4071 O O . VAL A 1 525 ? -25.058 0.755 0.157 1.00 95.31 525 VAL A O 1
ATOM 4074 N N . VAL A 1 526 ? -25.731 -0.972 -1.096 1.00 93.62 526 VAL A N 1
ATOM 4075 C CA . VAL A 1 526 ? -25.672 -0.224 -2.361 1.00 93.62 526 VAL A CA 1
ATOM 4076 C C . VAL A 1 526 ? -26.939 0.612 -2.541 1.00 93.62 526 VAL A C 1
ATOM 4078 O O . VAL A 1 526 ? -26.891 1.764 -2.965 1.00 93.62 526 VAL A O 1
ATOM 4081 N N . ASP A 1 527 ? -28.090 0.012 -2.236 1.00 92.19 527 ASP A N 1
ATOM 4082 C CA . ASP A 1 527 ? -29.400 0.655 -2.166 1.00 92.19 527 ASP A CA 1
ATOM 4083 C C . ASP A 1 527 ? -30.369 -0.240 -1.352 1.00 92.19 527 ASP A C 1
ATOM 4085 O O . ASP A 1 527 ? -30.016 -1.369 -1.005 1.00 92.19 527 ASP A O 1
ATOM 4089 N N . PRO A 1 528 ? -31.607 0.193 -1.033 1.00 88.81 528 PRO A N 1
ATOM 4090 C CA . PRO A 1 528 ? -32.519 -0.594 -0.191 1.00 88.81 528 PRO A CA 1
ATOM 4091 C C . PRO A 1 528 ? -32.868 -1.998 -0.711 1.00 88.81 528 PRO A C 1
ATOM 4093 O O . PRO A 1 528 ? -33.414 -2.807 0.036 1.00 88.81 528 PRO A O 1
ATOM 4096 N N . ASN A 1 529 ? -32.603 -2.286 -1.987 1.00 91.31 529 ASN A N 1
ATOM 4097 C CA . ASN A 1 529 ? -32.890 -3.565 -2.629 1.00 91.31 529 ASN A CA 1
ATOM 4098 C C . ASN A 1 529 ? -31.623 -4.319 -3.038 1.00 91.31 529 ASN A C 1
ATOM 4100 O O . ASN A 1 529 ? -31.737 -5.381 -3.653 1.00 91.31 529 ASN A O 1
ATOM 4104 N N . ARG A 1 530 ? -30.434 -3.790 -2.732 1.00 93.94 530 ARG A N 1
ATOM 4105 C CA . ARG A 1 530 ? -29.166 -4.332 -3.205 1.00 93.94 530 ARG A CA 1
ATOM 4106 C C . ARG A 1 530 ? -28.035 -4.112 -2.210 1.00 93.94 530 ARG A C 1
ATOM 4108 O O . ARG A 1 530 ? -27.800 -3.004 -1.739 1.00 93.94 530 ARG A O 1
ATOM 4115 N N . VAL A 1 531 ? -27.275 -5.171 -1.981 1.00 95.44 531 VAL A N 1
ATOM 4116 C CA . VAL A 1 531 ? -26.089 -5.174 -1.125 1.00 95.44 531 VAL A CA 1
ATOM 4117 C C . VAL A 1 531 ? -24.911 -5.800 -1.860 1.00 95.44 531 VAL A C 1
ATOM 4119 O O . VAL A 1 531 ? -25.100 -6.592 -2.787 1.00 95.44 531 VAL A O 1
ATOM 4122 N N . SER A 1 532 ? -23.707 -5.458 -1.423 1.00 95.94 532 SER A N 1
ATOM 4123 C CA . SER A 1 532 ? -22.465 -6.103 -1.829 1.00 95.94 532 SER A CA 1
ATOM 4124 C C . SER A 1 532 ? -21.845 -6.815 -0.629 1.00 95.94 532 SER A C 1
ATOM 4126 O O . SER A 1 532 ? -21.884 -6.306 0.493 1.00 95.94 532 SER A O 1
ATOM 4128 N N . LEU A 1 533 ? -21.293 -8.002 -0.861 1.00 96.25 533 LEU A N 1
ATOM 4129 C CA . LEU A 1 533 ? -20.492 -8.748 0.100 1.00 96.25 533 LEU A CA 1
ATOM 4130 C C . LEU A 1 533 ? -19.117 -9.019 -0.495 1.00 96.25 533 LEU A C 1
ATOM 4132 O O . LEU A 1 533 ? -19.017 -9.469 -1.632 1.00 96.25 533 LEU A O 1
ATOM 4136 N N . HIS A 1 534 ? -18.068 -8.843 0.296 1.00 96.31 534 HIS A N 1
ATOM 4137 C CA . HIS A 1 534 ? -16.713 -9.249 -0.049 1.00 96.31 534 HIS A CA 1
ATOM 4138 C C . HIS A 1 534 ? -16.219 -10.254 0.982 1.00 96.31 534 HIS A C 1
ATOM 4140 O O . HIS A 1 534 ? -16.188 -9.953 2.175 1.00 96.31 534 HIS A O 1
ATOM 4146 N N . ASN A 1 535 ? -15.811 -11.436 0.536 1.00 94.75 535 ASN A N 1
ATOM 4147 C CA . ASN A 1 535 ? -15.080 -12.352 1.394 1.00 94.75 535 ASN A CA 1
ATOM 4148 C C . ASN A 1 535 ? -13.644 -11.843 1.433 1.00 94.75 535 ASN A C 1
ATOM 4150 O O . ASN A 1 535 ? -12.965 -11.877 0.411 1.00 94.75 535 ASN A O 1
ATOM 4154 N N . SER A 1 536 ? -13.194 -11.301 2.564 1.00 94.38 536 SER A N 1
ATOM 4155 C CA . SER A 1 536 ? -11.829 -10.776 2.637 1.0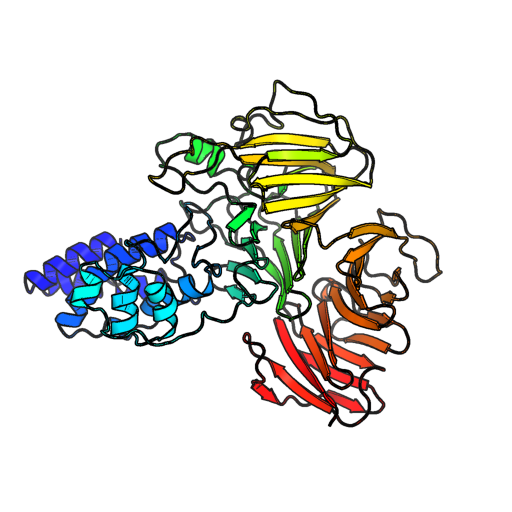0 94.38 536 SER A CA 1
ATOM 4156 C C . SER A 1 536 ? -10.798 -11.878 2.848 1.00 94.38 536 SER A C 1
ATOM 4158 O O . SER A 1 536 ? -9.635 -11.698 2.497 1.00 94.38 536 SER A O 1
ATOM 4160 N N . SER A 1 537 ? -11.223 -13.025 3.374 1.00 91.12 537 SER A N 1
ATOM 4161 C CA . SER A 1 537 ? -10.378 -14.139 3.781 1.00 91.12 537 SER A CA 1
ATOM 4162 C C . SER A 1 537 ? -9.621 -14.804 2.636 1.00 91.12 537 SER A C 1
ATOM 4164 O O . SER A 1 537 ? -10.106 -14.921 1.512 1.00 91.12 537 SER A O 1
ATOM 4166 N N . ALA A 1 538 ? -8.473 -15.397 2.971 1.00 85.50 538 ALA A N 1
ATOM 4167 C CA . ALA A 1 538 ? -7.722 -16.311 2.101 1.00 85.50 538 ALA A CA 1
ATOM 4168 C C . ALA A 1 538 ? -8.370 -17.710 1.940 1.00 85.50 538 ALA A C 1
ATOM 4170 O O . ALA A 1 538 ? -7.765 -18.623 1.380 1.00 85.50 538 ALA A O 1
ATOM 4171 N N . ARG A 1 539 ? -9.601 -17.897 2.430 1.00 86.50 539 ARG A N 1
ATOM 4172 C CA . ARG A 1 539 ? -10.368 -19.149 2.379 1.00 86.50 539 ARG A CA 1
ATOM 4173 C C . ARG A 1 539 ? -11.828 -18.872 2.035 1.00 86.50 539 ARG A C 1
ATOM 4175 O O . ARG A 1 539 ? -12.298 -17.751 2.207 1.00 86.50 539 ARG A O 1
ATOM 4182 N N . ALA A 1 540 ? -12.539 -19.895 1.572 1.00 90.31 540 ALA A N 1
ATOM 4183 C CA . ALA A 1 540 ? -13.972 -19.787 1.342 1.00 90.31 540 ALA A CA 1
ATOM 4184 C C . ALA A 1 540 ? -14.721 -19.600 2.672 1.00 90.31 540 ALA A C 1
ATOM 4186 O O . ALA A 1 540 ? -14.349 -20.196 3.688 1.00 90.31 540 ALA A O 1
ATOM 4187 N N . VAL A 1 541 ? -15.778 -18.791 2.658 1.00 90.56 541 VAL A N 1
ATOM 4188 C CA . VAL A 1 541 ? -16.600 -18.480 3.836 1.00 90.56 541 VAL A CA 1
ATOM 4189 C C . VAL A 1 541 ? -18.070 -18.650 3.480 1.00 90.56 541 VAL A C 1
ATOM 4191 O O . VAL A 1 541 ? -18.512 -18.221 2.417 1.00 90.56 541 VAL A O 1
ATOM 4194 N N . VAL A 1 542 ? -18.848 -19.273 4.364 1.00 92.44 542 VAL A N 1
ATOM 4195 C CA . VAL A 1 542 ? -20.305 -19.297 4.232 1.00 92.44 542 VAL A CA 1
ATOM 4196 C C . VAL A 1 542 ? -20.860 -18.091 4.968 1.00 92.44 542 VAL A C 1
ATOM 4198 O O . VAL A 1 542 ? -20.662 -17.956 6.168 1.00 92.44 542 VAL A O 1
ATOM 4201 N N . VAL A 1 543 ? -21.575 -17.221 4.270 1.00 94.06 543 VAL A N 1
ATOM 4202 C CA . VAL A 1 543 ? -22.202 -16.040 4.865 1.00 94.06 543 VAL A CA 1
ATOM 4203 C C . VAL A 1 543 ? -23.699 -16.267 4.953 1.00 94.06 543 VAL A C 1
ATOM 4205 O O . VAL A 1 543 ? -24.335 -16.632 3.968 1.00 94.06 543 VAL A O 1
ATOM 4208 N N . GLU A 1 544 ? -24.268 -16.045 6.133 1.00 94.50 544 GLU A N 1
ATOM 4209 C CA . GLU A 1 544 ? -25.704 -15.971 6.368 1.00 94.50 544 GLU A CA 1
ATOM 4210 C C . GLU A 1 544 ? -26.070 -14.553 6.807 1.00 94.50 544 GLU A C 1
ATOM 4212 O O . GLU A 1 544 ? -25.654 -14.084 7.864 1.00 94.50 544 GLU A O 1
ATOM 4217 N N . MET A 1 545 ? -26.875 -13.879 5.996 1.00 94.38 545 MET A N 1
ATOM 4218 C CA . MET A 1 545 ? -27.466 -12.589 6.312 1.00 94.38 545 MET A CA 1
ATOM 4219 C C . MET A 1 545 ? -28.933 -12.759 6.688 1.00 94.38 545 MET A C 1
ATOM 4221 O O . MET A 1 545 ? -29.681 -13.435 5.981 1.00 94.38 545 MET A O 1
ATOM 4225 N N . ASP A 1 546 ? -29.362 -12.088 7.750 1.00 93.75 546 ASP A N 1
ATOM 4226 C CA . ASP A 1 546 ? -30.744 -12.056 8.222 1.00 93.75 546 ASP A CA 1
ATOM 4227 C C . ASP A 1 546 ? -31.224 -10.605 8.365 1.00 93.75 546 ASP A C 1
ATOM 4229 O O . ASP A 1 546 ? -30.482 -9.733 8.818 1.00 93.75 546 ASP A O 1
ATOM 4233 N N . GLY A 1 547 ? -32.477 -10.351 7.988 1.00 87.88 547 GLY A N 1
ATOM 4234 C CA . GLY A 1 547 ? -33.179 -9.096 8.266 1.00 87.88 547 GLY A CA 1
ATOM 4235 C C . GLY A 1 547 ? -33.042 -7.977 7.227 1.00 87.88 547 GLY A C 1
ATOM 4236 O O . GLY A 1 547 ? -33.826 -7.030 7.293 1.00 87.88 547 GLY A O 1
ATOM 4237 N N . TRP A 1 548 ? -32.138 -8.089 6.241 1.00 83.81 548 TRP A N 1
ATOM 4238 C CA . TRP A 1 548 ? -31.870 -7.003 5.278 1.00 83.81 548 TRP A CA 1
ATOM 4239 C C . TRP A 1 548 ? -32.749 -7.044 4.021 1.00 83.81 548 TRP A C 1
ATOM 4241 O O . TRP A 1 548 ? -33.509 -6.118 3.743 1.00 83.81 548 TRP A O 1
ATOM 4251 N N . LEU A 1 549 ? -32.678 -8.136 3.257 1.00 84.88 549 LEU A N 1
ATOM 4252 C CA . LEU A 1 549 ? -33.401 -8.282 1.993 1.00 84.88 549 LEU A CA 1
ATOM 4253 C C . LEU A 1 549 ? -34.668 -9.115 2.192 1.00 84.88 549 LEU A C 1
ATOM 4255 O O . LEU A 1 549 ? -34.648 -10.164 2.832 1.00 84.88 549 LEU A O 1
ATOM 4259 N N . ARG A 1 550 ? -35.792 -8.670 1.617 1.00 80.25 550 ARG A N 1
ATOM 4260 C CA . ARG A 1 550 ? -37.076 -9.387 1.676 1.00 80.25 550 ARG A CA 1
ATOM 4261 C C . ARG A 1 550 ? -37.533 -9.800 0.285 1.00 80.25 550 ARG A C 1
ATOM 4263 O O . ARG A 1 550 ? -37.574 -8.983 -0.625 1.00 80.25 550 ARG A O 1
ATOM 4270 N N . GLY A 1 551 ? -37.978 -11.047 0.157 1.00 81.62 551 GLY A N 1
ATOM 4271 C CA . GLY A 1 551 ? -38.490 -11.598 -1.099 1.00 81.62 551 GLY A CA 1
ATOM 4272 C C . GLY A 1 551 ? -37.482 -12.506 -1.800 1.00 81.62 551 GLY A C 1
ATOM 4273 O O . GLY A 1 551 ? -36.539 -12.991 -1.182 1.00 81.62 551 GLY A O 1
ATOM 4274 N N . ALA A 1 552 ? -37.726 -12.781 -3.081 1.00 85.56 552 ALA A N 1
ATOM 4275 C CA . ALA A 1 552 ? -36.807 -13.567 -3.895 1.00 85.56 552 ALA A CA 1
ATOM 4276 C C . ALA A 1 552 ? -35.574 -12.725 -4.246 1.00 85.56 552 ALA A C 1
ATOM 4278 O O . ALA A 1 552 ? -35.725 -11.575 -4.661 1.00 85.56 552 ALA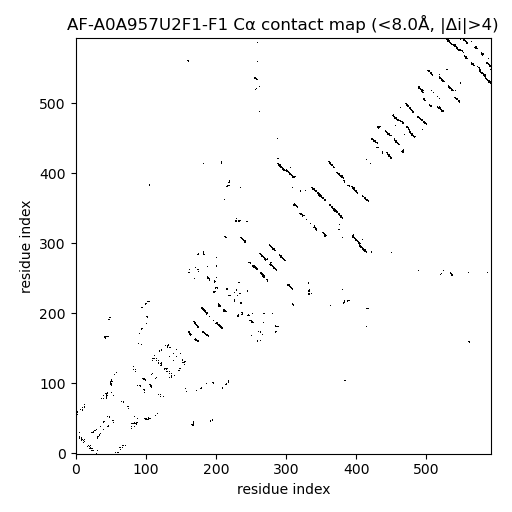 A O 1
ATOM 4279 N N . VAL A 1 553 ? -34.384 -13.311 -4.111 1.00 93.12 553 VAL A N 1
ATOM 4280 C CA . VAL A 1 553 ? -33.112 -12.645 -4.420 1.00 93.12 553 VAL A CA 1
ATOM 4281 C C . VAL A 1 553 ? -32.423 -13.250 -5.641 1.00 93.12 553 VAL A C 1
ATOM 4283 O O . VAL A 1 553 ? -32.699 -14.386 -6.036 1.00 93.12 553 VAL A O 1
ATOM 4286 N N . GLU A 1 554 ? -31.529 -12.471 -6.233 1.00 94.88 554 GLU A N 1
ATOM 4287 C CA . GLU A 1 554 ? -30.543 -12.888 -7.228 1.00 94.88 554 GLU A CA 1
ATOM 4288 C C . GLU A 1 554 ? -29.149 -12.562 -6.691 1.00 94.88 554 GLU A C 1
ATOM 4290 O O . GLU A 1 554 ? -28.968 -11.507 -6.081 1.00 94.88 554 GLU A O 1
ATOM 4295 N N . VAL A 1 555 ? -28.193 -13.469 -6.905 1.00 96.00 555 VAL A N 1
ATOM 4296 C CA . VAL A 1 555 ? -26.795 -13.314 -6.482 1.00 96.00 555 VAL A CA 1
ATOM 4297 C C . VAL A 1 555 ? -25.906 -13.358 -7.719 1.00 96.00 555 VAL A C 1
ATOM 4299 O O . VAL A 1 555 ? -26.079 -14.231 -8.574 1.00 96.00 555 VAL A O 1
ATOM 4302 N N . PHE A 1 556 ? -24.958 -12.434 -7.807 1.00 96.81 556 PHE A N 1
ATOM 4303 C CA . PHE A 1 556 ? -23.967 -12.373 -8.874 1.00 96.81 556 PHE A CA 1
ATOM 4304 C C . PHE A 1 556 ? -22.576 -12.246 -8.273 1.00 96.81 556 PHE A C 1
ATOM 4306 O O . PHE A 1 556 ? -22.374 -11.413 -7.399 1.00 96.81 556 PHE A O 1
ATOM 4313 N N . GLU A 1 557 ? -21.628 -13.037 -8.756 1.00 96.19 557 GLU A N 1
ATOM 4314 C CA . GLU A 1 557 ? -20.209 -12.773 -8.522 1.00 96.19 557 GLU A CA 1
ATOM 4315 C C . GLU A 1 557 ? -19.785 -11.531 -9.320 1.00 96.19 557 GLU A C 1
ATOM 4317 O O . GLU A 1 557 ? -20.285 -11.291 -10.428 1.00 96.19 557 GLU A O 1
ATOM 4322 N N . LEU A 1 558 ? -18.889 -10.738 -8.740 1.00 93.00 558 LEU A N 1
ATOM 4323 C CA . LEU A 1 558 ? -18.311 -9.550 -9.354 1.00 93.00 558 LEU A CA 1
ATOM 4324 C C . LEU A 1 558 ? -16.855 -9.829 -9.729 1.00 93.00 558 LEU A C 1
ATOM 4326 O O . LEU A 1 558 ? -16.120 -10.437 -8.951 1.00 93.00 558 LEU A O 1
ATOM 4330 N N . ASP A 1 559 ? -16.430 -9.381 -10.908 1.00 88.50 559 ASP A N 1
ATOM 4331 C CA . ASP A 1 559 ? -15.004 -9.353 -11.236 1.00 88.50 559 ASP A CA 1
ATOM 4332 C C . ASP A 1 559 ? -14.272 -8.221 -10.497 1.00 88.50 559 ASP A C 1
ATOM 4334 O O . ASP A 1 559 ? -14.844 -7.440 -9.733 1.00 88.50 559 ASP A O 1
ATOM 4338 N N . TRP A 1 560 ? -12.966 -8.124 -10.737 1.00 79.44 560 TRP A N 1
ATOM 4339 C CA . TRP A 1 560 ? -12.122 -7.085 -10.157 1.00 79.44 560 TRP A CA 1
ATOM 4340 C C . TRP A 1 560 ? -12.488 -5.664 -10.638 1.00 79.44 560 TRP A C 1
ATOM 4342 O O . TRP A 1 560 ? -12.144 -4.692 -9.960 1.00 79.44 560 TRP A O 1
ATOM 4352 N N . GLU A 1 561 ? -13.204 -5.529 -11.764 1.00 78.56 561 GLU A N 1
ATOM 4353 C CA . GLU A 1 561 ? -13.763 -4.261 -12.251 1.00 78.56 561 GLU A CA 1
ATOM 4354 C C . GLU A 1 561 ? -15.101 -3.918 -11.572 1.00 78.56 561 GLU A C 1
ATOM 4356 O O . GLU A 1 561 ? -15.618 -2.813 -11.760 1.00 78.56 561 GLU A O 1
ATOM 4361 N N . GLY A 1 562 ? -15.632 -4.813 -10.733 1.00 84.38 562 GLY A N 1
ATOM 4362 C CA . GLY A 1 562 ? -16.924 -4.680 -10.066 1.00 84.38 562 GLY A CA 1
ATOM 4363 C C . GLY A 1 562 ? -18.112 -4.998 -10.976 1.00 84.38 562 GLY A C 1
ATOM 4364 O O . GLY A 1 562 ? -19.249 -4.692 -10.614 1.00 84.38 562 GLY A O 1
ATOM 4365 N N . GLU A 1 563 ? -17.869 -5.584 -12.148 1.00 88.88 563 GLU A N 1
ATOM 4366 C CA . GLU A 1 563 ? -18.900 -5.957 -13.108 1.00 88.88 563 GLU A CA 1
ATOM 4367 C C . GLU A 1 563 ? -19.408 -7.376 -12.838 1.00 88.88 563 GLU A C 1
ATOM 4369 O O . GLU A 1 563 ? -18.684 -8.265 -12.387 1.00 88.88 563 GLU A O 1
ATOM 4374 N N . ARG A 1 564 ? -20.698 -7.605 -13.106 1.00 94.19 564 ARG A N 1
ATOM 4375 C CA . ARG A 1 564 ? -21.328 -8.914 -12.875 1.00 94.19 564 ARG A CA 1
ATOM 4376 C C . ARG A 1 564 ? -20.781 -9.941 -13.860 1.00 94.19 564 ARG A C 1
ATOM 4378 O O . ARG A 1 564 ? -20.942 -9.777 -15.069 1.00 94.19 564 ARG A O 1
ATOM 4385 N N . THR A 1 565 ? -20.265 -11.053 -13.348 1.00 93.06 565 THR A N 1
ATOM 4386 C CA . THR A 1 565 ? -19.752 -12.153 -14.176 1.00 93.06 565 THR A CA 1
ATOM 4387 C C . THR A 1 565 ? -20.730 -13.320 -14.234 1.00 93.06 565 THR A C 1
ATOM 4389 O O . THR A 1 565 ? -21.306 -13.616 -15.283 1.00 93.06 565 THR A O 1
ATOM 4392 N N . THR A 1 566 ? -20.954 -13.973 -13.096 1.00 91.69 566 THR A N 1
ATOM 4393 C CA . THR A 1 566 ? -21.647 -15.260 -13.012 1.00 91.69 566 THR A CA 1
ATOM 4394 C C . THR A 1 566 ? -22.820 -15.164 -12.050 1.00 91.69 566 THR A C 1
ATOM 4396 O O . THR A 1 566 ? -22.685 -14.676 -10.932 1.00 91.69 566 THR A O 1
ATOM 4399 N N . ALA A 1 567 ? -23.992 -15.650 -12.469 1.00 93.75 567 ALA A N 1
ATOM 4400 C CA . ALA A 1 567 ? -25.128 -15.813 -11.568 1.00 93.75 567 ALA A CA 1
ATOM 4401 C C . ALA A 1 567 ? -24.878 -17.004 -10.632 1.00 93.75 567 ALA A C 1
ATOM 4403 O O . ALA A 1 567 ? -24.622 -18.118 -11.097 1.00 93.75 567 ALA A O 1
ATOM 4404 N N . VAL A 1 568 ? -24.995 -16.775 -9.328 1.00 93.50 568 VAL A N 1
ATOM 4405 C CA . VAL A 1 568 ? -24.723 -17.765 -8.283 1.00 93.50 568 VAL A CA 1
ATOM 4406 C C . VAL A 1 568 ? -26.026 -18.144 -7.594 1.00 93.50 568 VAL A C 1
ATOM 4408 O O . VAL A 1 568 ? -26.898 -17.311 -7.342 1.00 93.50 568 VAL A O 1
ATOM 4411 N N . GLN A 1 569 ? -26.197 -19.431 -7.311 1.00 91.44 569 GLN A N 1
ATOM 4412 C CA . GLN A 1 569 ? -27.351 -19.905 -6.562 1.00 91.44 569 GLN A CA 1
ATOM 4413 C C . GLN A 1 569 ? -27.053 -19.808 -5.063 1.00 91.44 569 GLN A C 1
ATOM 4415 O O . GLN A 1 569 ? -26.121 -20.442 -4.584 1.00 91.44 569 GLN A O 1
ATOM 4420 N N . ALA A 1 570 ? -27.867 -19.050 -4.326 1.00 89.62 570 ALA A N 1
ATOM 4421 C CA . ALA A 1 570 ? -27.801 -19.025 -2.868 1.00 89.62 570 ALA A CA 1
ATOM 4422 C C . ALA A 1 570 ? -28.132 -20.410 -2.279 1.00 89.62 570 ALA A C 1
ATOM 4424 O O . ALA A 1 570 ? -29.073 -21.072 -2.730 1.00 89.62 570 ALA A O 1
ATOM 4425 N N . ASP A 1 571 ? -27.413 -20.805 -1.226 1.00 88.75 571 ASP A N 1
ATOM 4426 C CA . ASP A 1 571 ? -27.666 -22.027 -0.452 1.00 88.75 571 ASP A CA 1
ATOM 4427 C C . ASP A 1 571 ? -29.054 -21.985 0.206 1.00 88.75 571 ASP A C 1
ATOM 4429 O O . ASP A 1 571 ? -29.741 -23.001 0.337 1.00 88.75 571 ASP A O 1
ATOM 4433 N N . ARG A 1 572 ? -29.483 -20.783 0.613 1.00 89.88 572 ARG A N 1
ATOM 4434 C CA . ARG A 1 572 ? -30.817 -20.499 1.150 1.00 89.88 572 ARG A CA 1
ATOM 4435 C C . ARG A 1 572 ? -31.216 -19.056 0.848 1.00 89.88 572 ARG A C 1
ATOM 4437 O O . ARG A 1 572 ? -30.402 -18.153 0.987 1.00 89.88 572 ARG A O 1
ATOM 4444 N N . ALA A 1 573 ? -32.476 -18.838 0.483 1.00 88.94 573 ALA A N 1
ATOM 4445 C CA . ALA A 1 573 ? -33.037 -17.515 0.201 1.00 88.94 573 ALA A CA 1
ATOM 4446 C C . ALA A 1 573 ? -34.524 -17.473 0.595 1.00 88.94 573 ALA A C 1
ATOM 4448 O O . ALA A 1 573 ? -35.413 -17.423 -0.254 1.00 88.94 573 ALA A O 1
ATOM 4449 N N . GLU A 1 574 ? -34.811 -17.581 1.894 1.00 86.75 574 GLU A N 1
ATOM 4450 C CA . GLU A 1 574 ? -36.181 -17.701 2.405 1.00 86.75 574 GLU A CA 1
ATOM 4451 C C . GLU A 1 574 ? -36.359 -16.964 3.732 1.00 86.75 574 GLU A C 1
ATOM 4453 O O . GLU A 1 574 ? -35.496 -17.003 4.604 1.00 86.75 574 GLU A O 1
ATOM 4458 N N . GLY A 1 575 ? -37.520 -16.326 3.920 1.00 81.50 575 GLY A N 1
ATOM 4459 C CA . GLY A 1 575 ? -37.881 -15.707 5.200 1.00 81.50 575 GLY A CA 1
ATOM 4460 C C . GLY A 1 575 ? -37.052 -14.477 5.584 1.00 81.50 575 GLY A C 1
ATOM 4461 O O . GLY A 1 575 ? -37.024 -14.135 6.757 1.00 81.50 575 GLY A O 1
ATOM 4462 N N . GLY A 1 576 ? -36.402 -13.819 4.618 1.00 84.06 576 GLY A N 1
ATOM 4463 C CA . GLY A 1 576 ? -35.476 -12.707 4.872 1.00 84.06 576 GLY A CA 1
ATOM 4464 C C . GLY A 1 576 ? -34.037 -13.144 5.159 1.00 84.06 576 GLY A C 1
ATOM 4465 O O . GLY A 1 576 ? -33.186 -12.292 5.389 1.00 84.06 576 GLY A O 1
ATOM 4466 N N . ILE A 1 577 ? -33.777 -14.456 5.116 1.00 91.69 577 ILE A N 1
ATOM 4467 C CA . ILE A 1 577 ? -32.450 -15.041 5.283 1.00 91.69 577 ILE A CA 1
ATOM 4468 C C . ILE A 1 577 ? -31.863 -15.348 3.909 1.00 91.69 577 ILE A C 1
ATOM 4470 O O . ILE A 1 577 ? -32.488 -16.062 3.115 1.00 91.69 577 ILE A O 1
ATOM 4474 N N . VAL A 1 578 ? -30.650 -14.860 3.664 1.00 93.94 578 VAL A N 1
ATOM 4475 C CA . VAL A 1 578 ? -29.832 -15.202 2.498 1.00 93.94 578 VAL A CA 1
ATOM 4476 C C . VAL A 1 578 ? -28.558 -15.877 2.984 1.00 93.94 578 VAL A C 1
ATOM 4478 O O . VAL A 1 578 ? -27.833 -15.310 3.792 1.00 93.94 578 VAL A O 1
ATOM 4481 N N . ARG A 1 579 ? -28.290 -17.087 2.499 1.00 93.88 579 ARG A N 1
ATOM 4482 C CA . ARG A 1 579 ? -27.083 -17.855 2.803 1.00 93.88 579 ARG A CA 1
ATOM 4483 C C . ARG A 1 579 ? -26.361 -18.204 1.512 1.00 93.88 579 ARG A C 1
ATOM 4485 O O . ARG A 1 579 ? -27.009 -18.715 0.598 1.00 93.88 579 ARG A O 1
ATOM 4492 N N . LEU A 1 580 ? -25.059 -17.955 1.441 1.00 93.50 580 LEU A N 1
ATOM 4493 C CA . LEU A 1 580 ? -24.231 -18.342 0.300 1.00 93.50 580 LEU A CA 1
ATOM 4494 C C . LEU A 1 580 ? -22.803 -18.691 0.720 1.00 93.50 580 LEU A C 1
ATOM 4496 O O . LEU A 1 580 ? -22.300 -18.188 1.722 1.00 93.50 580 LEU A O 1
ATOM 4500 N N . THR A 1 581 ? -22.147 -19.523 -0.080 1.00 92.94 581 THR A N 1
ATOM 4501 C CA . THR A 1 581 ? -20.715 -19.801 0.028 1.00 92.94 581 THR A CA 1
ATOM 4502 C C . THR A 1 581 ? -19.954 -18.858 -0.899 1.00 92.94 581 THR A C 1
ATOM 4504 O O . THR A 1 581 ? -20.275 -18.772 -2.083 1.00 92.94 581 THR A O 1
ATOM 4507 N N . MET A 1 582 ? -18.976 -18.142 -0.354 1.00 93.12 582 MET A N 1
ATOM 4508 C CA . MET A 1 582 ? -18.152 -17.160 -1.056 1.00 93.12 582 MET A CA 1
ATOM 4509 C C . MET A 1 582 ? -16.730 -17.683 -1.197 1.00 93.12 582 MET A C 1
ATOM 4511 O O . MET A 1 582 ? -16.134 -18.109 -0.206 1.00 93.12 582 MET A O 1
ATOM 4515 N N . GLU A 1 583 ? -16.167 -17.613 -2.398 1.00 92.88 583 GLU A N 1
ATOM 4516 C CA . GLU A 1 583 ? -14.774 -17.994 -2.646 1.00 92.88 583 GLU A CA 1
ATOM 4517 C C . GLU A 1 583 ? -13.793 -16.987 -2.006 1.00 92.88 583 GLU A C 1
ATOM 4519 O O . GLU A 1 583 ? -14.177 -15.845 -1.724 1.00 92.88 583 GLU A O 1
ATOM 4524 N N . PRO A 1 584 ? -12.539 -17.378 -1.712 1.00 91.19 584 PRO A N 1
ATOM 4525 C CA . PRO A 1 584 ? -11.541 -16.484 -1.122 1.00 91.19 584 PRO A CA 1
ATOM 4526 C C . PRO A 1 584 ? -11.375 -15.184 -1.912 1.00 91.19 584 PRO A C 1
ATOM 4528 O O . PRO A 1 584 ? -11.228 -15.236 -3.129 1.00 91.19 584 PRO A O 1
ATOM 4531 N N . GLN A 1 585 ? -11.322 -14.037 -1.230 1.00 90.31 585 GLN A N 1
ATOM 4532 C CA . GLN A 1 585 ? -11.004 -12.738 -1.850 1.00 90.31 585 GLN A CA 1
ATOM 4533 C C . GLN A 1 585 ? -11.901 -12.370 -3.050 1.00 90.31 585 GLN A C 1
ATOM 4535 O O . GLN A 1 585 ? -11.454 -11.697 -3.977 1.00 90.31 585 GLN A O 1
ATOM 4540 N N . THR A 1 586 ? -13.168 -12.802 -3.033 1.00 92.50 586 THR A N 1
ATOM 4541 C CA . THR A 1 586 ? -14.161 -12.507 -4.080 1.00 92.50 586 THR A CA 1
ATOM 4542 C C . THR A 1 586 ? -15.302 -11.631 -3.568 1.00 92.50 586 THR A C 1
ATOM 4544 O O . THR A 1 586 ? -15.589 -11.572 -2.366 1.00 92.50 586 THR A O 1
ATOM 4547 N N . ALA A 1 587 ? -15.966 -10.955 -4.506 1.00 95.06 587 ALA A N 1
ATOM 4548 C CA . ALA A 1 587 ? -17.077 -10.052 -4.252 1.00 95.06 587 ALA A CA 1
ATOM 4549 C C . ALA A 1 587 ? -18.371 -10.564 -4.897 1.00 95.06 587 ALA A C 1
ATOM 4551 O O . ALA A 1 587 ? -18.355 -11.143 -5.982 1.00 95.06 587 ALA A O 1
ATOM 4552 N N . TYR A 1 588 ? -19.502 -10.315 -4.241 1.00 96.69 588 TYR A N 1
ATOM 4553 C CA . TYR A 1 588 ? -20.824 -10.715 -4.705 1.00 96.69 588 TYR A CA 1
ATOM 4554 C C . TYR A 1 588 ? -21.831 -9.585 -4.517 1.00 96.69 588 TYR A C 1
ATOM 4556 O O . TYR A 1 588 ? -21.908 -8.980 -3.452 1.00 96.69 588 TYR A O 1
ATOM 4564 N N . GLU A 1 589 ? -22.669 -9.357 -5.522 1.00 96.69 589 GLU A N 1
ATOM 4565 C CA . GLU A 1 589 ? -23.853 -8.507 -5.423 1.00 96.69 589 GLU A CA 1
ATOM 4566 C C . GLU A 1 589 ? -25.088 -9.376 -5.151 1.00 96.69 589 GLU A C 1
ATOM 4568 O O . GLU A 1 589 ? -25.341 -10.354 -5.859 1.00 96.69 589 GLU A O 1
ATOM 4573 N N . ILE A 1 590 ? -25.892 -8.996 -4.157 1.00 95.56 590 ILE A N 1
ATOM 4574 C CA . ILE A 1 590 ? -27.181 -9.626 -3.850 1.00 95.56 590 ILE A CA 1
ATOM 4575 C C . ILE A 1 590 ? -28.276 -8.580 -3.994 1.00 95.56 590 ILE A C 1
ATOM 4577 O O . ILE A 1 590 ? -28.204 -7.509 -3.392 1.00 95.56 590 ILE A O 1
ATOM 4581 N N . ARG A 1 591 ? -29.327 -8.896 -4.750 1.00 94.25 591 ARG A N 1
ATOM 4582 C CA . ARG A 1 591 ? -30.454 -7.983 -4.983 1.00 94.25 591 ARG A CA 1
ATOM 4583 C C . ARG A 1 591 ? -31.808 -8.663 -4.888 1.00 94.25 591 ARG A C 1
ATOM 4585 O O . ARG A 1 591 ? -31.929 -9.841 -5.213 1.00 94.25 591 ARG A O 1
ATOM 4592 N N . THR A 1 592 ? -32.840 -7.923 -4.498 1.00 90.81 592 THR A N 1
ATOM 4593 C CA . THR A 1 592 ? -34.235 -8.379 -4.593 1.00 90.81 592 THR A CA 1
ATOM 4594 C C . THR A 1 592 ? -34.760 -8.268 -6.030 1.00 90.81 592 THR A C 1
ATOM 4596 O O . THR A 1 592 ? -34.306 -7.433 -6.823 1.00 90.81 592 THR A O 1
ATOM 4599 N N . LYS A 1 593 ? -35.684 -9.170 -6.382 1.00 83.00 593 LYS A N 1
ATOM 4600 C CA . LYS A 1 593 ? -36.360 -9.210 -7.689 1.00 83.00 593 LYS A CA 1
ATOM 4601 C C . LYS A 1 593 ? -37.462 -8.173 -7.845 1.00 83.00 593 LYS A C 1
ATOM 4603 O O . LYS A 1 593 ? -38.219 -7.968 -6.869 1.00 83.00 593 LYS A O 1
#

Sequence (593 aa):
QTWYNAGVGVIGFVLDDKELIRYALEKEDSGHYYQMQTSITADGMWYEGAMHYQVFVLNALFPFMEAAHHAGLDVYQDSTYKSLFDFMLDYADANLELPTINDGRLVSLTEPDRATYYEVALRRFGDERYAAVLQATDRSDLNSLLYGVGELPSVSMPPWRSRHFSASELVVLRAGKDAGSLQAVLNIMAYQGGHSHPDQLGLIVSGLGQTLIPDAGSIRYRIPAHVDYFKQSVAHNVLVVDGQSQQHSSAPALRAFVNSSSLQAATATTDQAYPGVQLARTLLLTDEYLIDIFGANSETAHTYDWVLHCLGTLSARGLDPQPVSVPPADTNGYEYLDNVRVTGPVEAGRQTFEWQVDPNRHLRLDQFSQTGDRYFFADGLIAADKDDVIADTTVPVLLARRTAADTEYVSIIQPYGETPAVNDIREIPVLDADGQVLTRDDAWGLQIECNGRTDLLMLAHHSDPKQLGGLVMDGRLAWASFDGDDLQALYLAQGTTVAGNGWAIRLDGASSGPDVDEMGVHFEVVDPNRVSLHNSSARAVVVEMDGWLRGAVEVFELDWEGERTTAVQADRAEGGIVRLTMEPQTAYEIRTK

pLDDT: mean 93.7, std 6.51, range [40.16, 98.88]

Nearest PDB structures (foldseek):
  7bjt-assembly1_A  TM=8.075E-01  e=4.129E-27  Zobellia galactanivorans
  7bm6-assembly1_B  TM=7.878E-01  e=7.827E-27  Zobellia galactanivorans
  4ok2-assembly1_B  TM=8.039E-01  e=1.723E-25  Saccharophagus degradans 2-40
  8bdd-assembly1_A  TM=8.074E-01  e=2.132E-25  Bacteroides ovatus
  4ok4-assembly1_A  TM=7.796E-01  e=2.475E-24  Saccharophagus degradans 2-40

Secondary structure (DSSP, 8-state):
-HHHHHHHHHHHHHHT-HHHHHHHHH-TTTSHHHHHHHSB-TTS-BTTS-HHHHHHHHHHHHHHHHHHHHTT--GGG-HHHHHHHHHHHHHS-TTSEEPP-SS---EETTSHHHHHHHHHHHHHH--GGGHHHHTTS---SHHHHHH--SS----PPPP---EEETTTTEEEEE-SSSTTS-EEEEE-----STT--S-TT-EEEEETTEEEE-------TTSTHIIIIITSGGGSSSEEETTBPPPP-PPPEEEEEEE-SS-EEEEEEEEEEETTEEEEEEEEE-SS-EEEEEEEEEEEEEEEEEEEE-SSEEEESS--PEE-SS-SSSSTTGGG-EEEEEPPPPPSEEEEEEEEEETTEEEEEEEEEPTT-EEEEEEE--B-SSTT-B-SS-EEEEEEEEEEEEEEEEEEEEEESSS-SEEEEEEE--EETTSPBPPTTTEEEEEEEETTEEEEEEEESS-S-EEETTEEE--SEEEEEEETTEEEEEEEES-SEEEETTEEEEEES-SSSTTGGG-EEEEEEEETTEEEEEE-BSS-EEEEEESS--S-EEEEEE-TTS-EEEEE--SEEETTEEEEEE-TT-EEEEEE-

Mean predicted aligned error: 4.9 Å

Radius of gyration: 25.33 Å; Cα contacts (8 Å, |Δi|>4): 1522; chains: 1; bounding box: 68×50×72 Å

Solvent-accessible surface area (backbone atoms only — not comparable to full-atom values): 29973 Å² total; per-residue (Å²): 106,64,56,57,30,22,54,44,23,40,52,10,63,78,68,71,35,62,68,40,33,43,47,18,39,62,30,83,88,69,5,48,62,40,42,50,70,71,41,38,31,90,55,14,43,41,56,64,62,19,68,46,54,42,53,58,48,47,66,30,42,50,64,28,50,52,50,40,40,76,74,71,42,78,66,80,76,43,60,59,67,54,23,48,55,52,28,52,66,73,60,22,48,75,83,38,36,35,82,42,39,34,64,5,39,64,43,50,44,51,41,71,97,44,32,45,56,38,26,46,46,31,63,74,70,61,50,55,68,43,34,48,48,50,73,68,44,85,71,78,52,70,46,30,72,76,42,36,69,92,73,73,63,93,56,71,73,78,82,74,57,40,46,72,36,77,64,60,26,35,37,39,39,38,29,60,85,54,46,52,28,35,34,40,36,41,35,28,46,42,62,62,53,94,42,45,50,35,42,65,66,17,46,34,32,31,37,77,63,43,78,42,25,50,52,27,24,32,42,44,83,86,44,68,54,30,64,52,24,53,46,16,23,74,46,30,29,26,77,31,51,71,60,42,52,41,45,85,34,74,49,40,48,70,45,33,40,39,76,54,93,76,46,23,35,39,27,37,35,38,59,58,46,38,94,71,33,38,39,38,42,37,41,45,33,31,64,64,37,34,37,43,37,46,34,40,40,35,93,56,71,44,42,38,32,42,32,42,40,36,52,44,51,78,46,61,63,95,64,77,59,44,79,52,97,64,52,100,34,88,46,54,20,32,70,60,44,36,83,34,21,36,39,65,66,38,65,59,42,82,42,45,36,41,22,44,58,48,100,63,38,31,38,40,35,40,35,50,44,49,68,64,27,30,45,36,40,28,35,29,74,29,39,28,79,56,94,42,32,74,36,100,55,66,34,37,30,44,31,47,36,44,76,41,29,65,49,68,44,44,34,42,39,30,65,27,53,94,63,64,51,66,76,46,76,42,82,44,77,23,22,39,81,88,66,48,75,49,50,73,90,49,24,38,26,38,41,34,37,36,83,84,30,45,33,39,41,37,44,35,79,53,62,54,58,30,32,49,95,76,33,41,31,15,34,23,33,38,40,37,33,20,57,80,90,46,73,39,33,37,38,42,28,30,31,44,42,40,30,45,96,71,34,37,42,37,54,47,85,55,75,95,55,82,58,33,74,48,29,31,40,35,40,34,56,78,49,95,54,31,35,38,40,29,29,16,8,76,48,65,39,31,42,35,38,33,55,74,59,70,67,57,67,49,36,28,36,34,47,91,88,66,46,80,74,44,83,47,83,59,81,38,67,56,97,27,32,40,25,36,78,37,55,47,58,37,36,33,42,39,30,53,118

Foldseek 3Di:
DLLVLLVQLLVCLVVVPPVSVCCQAPVPCHHPVNCLVPQAFPQQDGLLLFLVVLLVSLVSVVNNVVSCVVVVHDPLVSCSNVSSVVNQLVQAFQQSWHAGAFLYFIDRCLPPSNLLVLLQSCQRVVPLLSLSSVVSYPLPDPSSVVRHDPDRDDDDRPFQWWDQPPRSLKTKHWADGHSQFKIKIFHQAAQSDDRHALAHRFIWMDHHNGTWFGQQHFFDPVPVCRVFASRFNLSTQAKDWQRHRFDRGHGWDWLFFDIDHAWTKTKTWDCRRDPFKIWIWIWIDGRFWIKIKIKIAGPFKIKIKRKTWGAADKDWPPFDWAFDPAFPDPGRNSVQWARKTKTFFDDFAWIWMKGDNDLFKIKIKIKTDHGRKMKIWTWHWHADNDDRDIDPGTTIMIIIIDIDNIDMIIMMMGMGGPDRQFPDKDKDFKAAPVRHTDDVQAKTKMWTRGNQKIKIWIAGDFQHWIDDPQKIWRARIKIWIDNVPHTFKIKGALTAKMDGDQKIKGKDDDDPDPVSNSFMKIKGDPDQFKIKIWGGGPAKIKMKMARRHDADKWKFWADSSRDGDDTDDFPDDPPRITIHIGGHGTMMMMGHD